Protein AF-A0A7N0TH10-F1 (afdb_monomer)

Radius of gyration: 133.28 Å; Cα contacts (8 Å, |Δi|>4): 12; chains: 1; bounding box: 266×117×425 Å

Mean predicted aligned error: 22.83 Å

Solvent-accessible surface area (backbone atoms only — not comparable to full-atom values): 29112 Å² total; per-residue (Å²): 134,69,72,64,57,58,54,52,49,51,54,52,50,50,51,50,50,51,53,50,51,52,53,50,50,50,52,50,55,52,56,66,69,55,74,82,81,56,75,69,58,58,63,61,48,50,61,55,54,48,50,54,53,51,52,49,51,50,53,51,50,54,51,52,52,50,51,55,48,51,54,52,60,59,65,70,73,70,85,82,82,88,82,94,79,83,84,89,86,86,85,83,88,87,88,86,81,82,90,86,90,83,88,89,86,87,89,80,90,86,89,88,84,90,84,88,87,83,88,89,82,85,88,81,89,85,87,82,88,84,86,82,89,79,88,85,78,90,81,87,83,88,81,90,80,90,80,84,86,87,83,87,87,80,97,79,71,72,67,63,60,52,55,54,52,54,51,50,51,51,52,51,51,52,50,49,50,53,51,50,53,48,50,50,52,51,48,52,51,48,55,50,49,51,51,51,52,49,52,54,49,52,52,49,50,52,50,50,52,52,48,52,53,50,51,51,51,51,51,51,51,51,50,51,50,51,53,50,51,49,53,51,51,53,51,51,52,52,52,49,53,52,51,52,51,52,50,52,54,48,50,54,49,49,52,52,52,52,54,49,53,52,50,51,53,48,53,52,53,49,53,53,50,52,50,52,51,47,52,52,53,49,56,54,46,52,56,48,50,55,50,49,55,52,51,52,49,52,53,49,52,52,52,50,48,53,52,53,53,52,55,51,50,56,50,52,53,52,49,52,54,50,50,49,53,50,51,52,52,50,50,51,55,51,50,54,51,50,54,53,50,48,56,50,49,53,52,50,50,52,50,49,54,53,50,51,54,51,49,54,51,51,48,52,53,48,51,52,50,51,52,50,49,50,54,50,49,54,50,50,52,50,52,51,51,53,51,50,51,53,51,50,51,51,51,50,53,48,53,52,49,50,52,50,50,51,49,53,51,50,51,50,52,53,48,54,51,50,56,50,50,50,55,52,50,52,52,52,50,55,52,50,53,55,54,50,53,56,50,54,56,54,53,53,57,52,52,56,54,51,55,56,53,52,56,57,52,53,54,54,54,52,54,52,53,55,50,55,57,54,54,52,52,57,62,51,54,58,58,59,57,63,77,71,70,86,82,88,79,89,86,91,79,136

Sequence (494 aa):
MESNGAAGWLAGSLLAVDNNVEQLLKLIEENVRISDKDSEIEQLKKPELSNYVDELRSHYQLLAERYCQLAKEQGQNATDKDGNFASPFYTPESKFTAYKPGVQAEGSDILPIDLSYKNGSASSSTSSDSDLDNSNLESFTNGCGLDGGKKVAENGELLKRIEESELELRIVSAKLQSSEEDAAKFKSKLDENVIVVKQLQDELELARVLVQEKDAAVSLEKSKVSDLEGTISSYADEIAKYREEIQRLKEELNDIQYDLLQKEAHHKSDMTRLLEEKNWTETRFDEREQQCEFLEKEIGELKAEVVRVKCAHEAEEAIWKCEMKSLEAENMARGEAVETLNKFADALKLKHDTANARLETVAAESSHKDNVIQQLNERIDQLISEKAQVNAEICNLRKEQETVRQLEVRAAQSQMALDRAISESDKLREWTDKLRLRVSEGEEELEEQRALVAECAESKREAIRQLCMTMEYYKSGYRELKEAVVGKKRRPVA

Secondary structure (DSSP, 8-state):
--HHHHHHHHHHHHHHHHHHHHHHHHHHHHHHHTTTT-HHHHHHHHHHHHHHHHHHHHHHHHHHHHHHHHHHHHHTS------------------------------------------------------------------------------SSHHHHHHHHHHHHHHHHHHHHHHHHHHHHHHHHHHHHHHHHHHHHHHHHHHHHHHHHHHHHHHHHHHHHHHHHHHHHHHHHHHHHHHHHHHHHHHHHHHHHHHHHHHHHHHHHHHHHHHHHHHHHHHHHHHHHHHHHHHHHHHHHHHHHHHHHHHHHHHHHHHHHHHHHHHHHHHHHHHHHHHHHHHHHHHHHHHHHHHHHHHHHHHHHHHHHHHHHHHHHHHHHHHHHHHHHHHHHHHHHHHHHHHHHHHHHHHHHHHHHHHHHHHHHHHHHHHHHHHHHHHHHHHHHHHHHHHHHHHHHHHHHHHHHHHHHHHHHHHHHHHHHHHHH---------

Organism: Kalanchoe fedtschenkoi (NCBI:txid63787)

Foldseek 3Di:
DPPVVVVVVVVVLVVVLVVLVVVLVVLVVVVVVPPDDCPPVVVVCVVVNVVSVVVSVVSVVVVVVVVVVVVVVVVVVDPDDDDDDDDDDDDDDDDDDDDDDDDDDDDDDDDDDDDDDDDDDDDDDDDDDDDDDDDDDDDDDDDDDDDDDDDDDDPDDPPVVVVVVVVVCVVVVVVVVVVVVVVVVVVVVVVVVVVVVVVVVVVVVVVVVVVVVVVVVVVVVVVVVVVVVVVVVVVVVVVVVVVVVVVVVVVVVVVVVVVVVVVVVVVVVVVVVVVVVVVVVVVVVVVVVVVVVVVVVVVVVVVVVVVVVVVVVVVVVVVVVVVVVVVVVVVVVVVVVVVVVVVVVVVVVVVVVVVVVVVVVVVVVVVVVVVVVVVVVVVVVVVVVVVVVVVVVVVVVVVVVVVVVVVVVVVVVVVVVVVVVVVVVVVVVVVVVVVVVVVVVVVVVVVVVVVVVVVVVVVVVVVVVVVVVVVVVVVVVVVVVVVPPPPDDDDDDD

pLDDT: mean 75.22, std 22.59, range [26.42, 98.56]

Structure (mmCIF, N/CA/C/O backbone):
data_AF-A0A7N0TH10-F1
#
_entry.id   AF-A0A7N0TH10-F1
#
loop_
_atom_site.group_PDB
_atom_site.id
_atom_site.type_symbol
_atom_site.label_atom_id
_atom_site.label_alt_id
_atom_site.label_comp_id
_atom_site.label_asym_id
_atom_site.label_entity_id
_atom_site.label_seq_id
_atom_site.pdbx_PDB_ins_code
_atom_site.Cartn_x
_atom_site.Cartn_y
_atom_site.Cartn_z
_atom_site.occupancy
_atom_site.B_iso_or_equiv
_atom_site.auth_seq_id
_atom_site.auth_comp_id
_atom_site.auth_asym_id
_atom_site.auth_atom_id
_atom_site.pdbx_PDB_model_num
ATOM 1 N N . MET A 1 1 ? 27.152 -13.532 32.693 1.00 42.31 1 MET A N 1
ATOM 2 C CA . MET A 1 1 ? 26.687 -14.818 32.124 1.00 42.31 1 MET A CA 1
ATOM 3 C C . MET A 1 1 ? 25.392 -15.331 32.779 1.00 42.31 1 MET A C 1
ATOM 5 O O . MET A 1 1 ? 24.986 -16.440 32.475 1.00 42.31 1 MET A O 1
ATOM 9 N N . GLU A 1 2 ? 24.679 -14.532 33.587 1.00 41.94 2 GLU A N 1
ATOM 10 C CA . GLU A 1 2 ? 23.452 -14.975 34.287 1.00 41.94 2 GLU A CA 1
ATOM 11 C C . GLU A 1 2 ? 22.136 -14.644 33.549 1.00 41.94 2 GLU A C 1
ATOM 13 O O . GLU A 1 2 ? 21.097 -15.219 33.862 1.00 41.94 2 GLU A O 1
ATOM 18 N N . SER A 1 3 ? 22.153 -13.795 32.510 1.00 46.66 3 SER A N 1
ATOM 19 C CA . SER A 1 3 ? 20.928 -13.392 31.790 1.00 46.66 3 SER A CA 1
ATOM 20 C C . SER A 1 3 ? 20.343 -14.475 30.874 1.00 46.66 3 SER A C 1
ATOM 22 O O . SER A 1 3 ? 19.165 -14.411 30.532 1.00 46.66 3 SER A O 1
ATOM 24 N N . ASN A 1 4 ? 21.128 -15.490 30.494 1.00 46.16 4 ASN A N 1
ATOM 25 C CA . ASN A 1 4 ? 20.641 -16.579 29.636 1.00 46.16 4 ASN A CA 1
ATOM 26 C C . ASN A 1 4 ? 19.823 -17.629 30.408 1.00 46.16 4 ASN A C 1
ATOM 28 O O . ASN A 1 4 ? 19.049 -18.358 29.793 1.00 46.16 4 ASN A O 1
ATOM 32 N N . GLY A 1 5 ? 19.945 -17.690 31.741 1.00 55.41 5 GLY A N 1
ATOM 33 C CA . GLY A 1 5 ? 19.169 -18.619 32.571 1.00 55.41 5 GLY A CA 1
ATOM 34 C C . GLY A 1 5 ? 17.706 -18.195 32.738 1.00 55.41 5 GLY A C 1
ATOM 35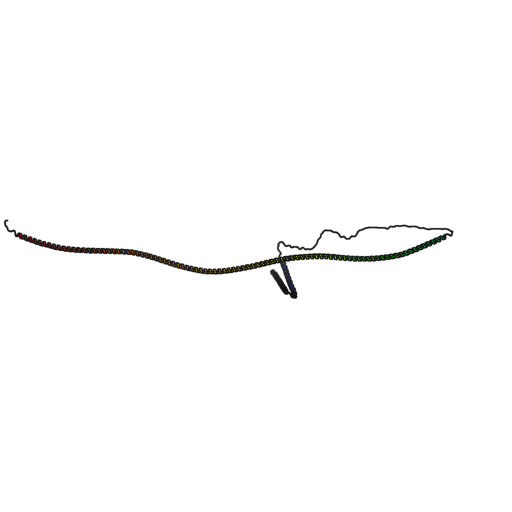 O O . GLY A 1 5 ? 16.807 -19.026 32.640 1.00 55.41 5 GLY A O 1
ATOM 36 N N . ALA A 1 6 ? 17.453 -16.893 32.921 1.00 58.97 6 ALA A N 1
ATOM 37 C CA . ALA A 1 6 ? 16.100 -16.357 33.095 1.00 58.97 6 ALA A CA 1
ATOM 38 C C . ALA A 1 6 ? 15.275 -16.411 31.798 1.00 58.97 6 ALA A C 1
ATOM 40 O O . ALA A 1 6 ? 14.105 -16.788 31.831 1.00 58.97 6 ALA A O 1
ATOM 41 N N . ALA A 1 7 ? 15.899 -16.101 30.655 1.00 59.25 7 ALA A N 1
ATOM 42 C CA . ALA A 1 7 ? 15.252 -16.191 29.346 1.00 59.25 7 ALA A CA 1
ATOM 43 C C . ALA A 1 7 ? 14.931 -17.646 28.958 1.00 59.25 7 ALA A C 1
ATOM 45 O O . ALA A 1 7 ? 13.847 -17.919 28.448 1.00 59.25 7 ALA A O 1
ATOM 46 N N . GLY A 1 8 ? 15.833 -18.590 29.259 1.00 66.38 8 GLY A N 1
ATOM 47 C CA . GLY A 1 8 ? 15.598 -20.019 29.032 1.00 66.38 8 GLY A CA 1
ATOM 48 C C . GLY A 1 8 ? 14.487 -20.597 29.914 1.00 66.38 8 GLY A C 1
ATOM 49 O O . GLY A 1 8 ? 13.680 -21.391 29.437 1.00 66.38 8 GLY A O 1
ATOM 50 N N . TRP A 1 9 ? 14.395 -20.165 31.177 1.00 71.62 9 TRP A N 1
ATOM 51 C CA . TRP A 1 9 ? 13.327 -20.593 32.086 1.00 71.62 9 TRP A CA 1
ATOM 52 C C . TRP A 1 9 ? 11.957 -20.031 31.693 1.00 71.62 9 TRP A C 1
ATOM 54 O O . TRP A 1 9 ? 10.975 -20.771 31.708 1.00 71.62 9 TRP A O 1
ATOM 64 N N . LEU A 1 10 ? 11.886 -18.754 31.299 1.00 68.81 10 LEU A N 1
ATOM 65 C CA . LEU A 1 10 ? 10.653 -18.138 30.796 1.00 68.81 10 LEU A CA 1
ATOM 66 C C . LEU A 1 10 ? 10.170 -18.830 29.521 1.00 68.81 10 LEU A C 1
ATOM 68 O O . LEU A 1 10 ? 9.002 -19.187 29.444 1.00 68.81 10 LEU A O 1
ATOM 72 N N . ALA A 1 11 ? 11.067 -19.088 28.565 1.00 70.75 11 ALA A N 1
ATOM 73 C CA . ALA A 1 11 ? 10.726 -19.804 27.339 1.00 70.75 11 ALA A CA 1
ATOM 74 C C . ALA A 1 11 ? 10.250 -21.242 27.617 1.00 70.75 11 ALA A C 1
ATOM 76 O O . ALA A 1 11 ? 9.259 -21.680 27.040 1.00 70.75 11 ALA A O 1
ATOM 77 N N . GLY A 1 12 ? 10.910 -21.961 28.534 1.00 71.81 12 GLY A N 1
ATOM 78 C CA . GLY A 1 12 ? 10.498 -23.307 28.941 1.00 71.81 12 GLY A CA 1
ATOM 79 C C . GLY A 1 12 ? 9.169 -23.335 29.702 1.00 71.81 12 GLY A C 1
ATOM 80 O O . GLY A 1 12 ? 8.368 -24.243 29.501 1.00 71.81 12 GLY A O 1
ATOM 81 N N . SER A 1 13 ? 8.907 -22.323 30.532 1.00 68.88 13 SER A N 1
ATOM 82 C CA . SER A 1 13 ? 7.655 -22.207 31.292 1.00 68.88 13 SER A CA 1
ATOM 83 C C . SER A 1 13 ? 6.482 -21.809 30.396 1.00 68.88 13 SER A C 1
ATOM 85 O O . SER A 1 13 ? 5.393 -22.347 30.563 1.00 68.88 13 SER A O 1
ATOM 87 N N . LEU A 1 14 ? 6.704 -20.931 29.410 1.00 74.50 14 LEU A N 1
ATOM 88 C CA . LEU A 1 14 ? 5.690 -20.583 28.411 1.00 74.50 14 LEU A CA 1
ATOM 89 C C . LEU A 1 14 ? 5.335 -21.796 27.540 1.00 74.50 14 LEU A C 1
ATOM 91 O O . LEU A 1 14 ? 4.161 -22.092 27.371 1.00 74.50 14 LEU A O 1
ATOM 95 N N . LEU A 1 15 ? 6.340 -22.561 27.092 1.00 75.69 15 LEU A N 1
ATOM 96 C CA . LEU A 1 15 ? 6.138 -23.821 26.362 1.00 75.69 15 LEU A CA 1
ATOM 97 C C . LEU A 1 15 ? 5.370 -24.868 27.181 1.00 75.69 15 LEU A C 1
ATOM 99 O O . LEU A 1 15 ? 4.556 -25.603 26.627 1.00 75.69 15 LEU A O 1
ATOM 103 N N . ALA A 1 16 ? 5.618 -24.952 28.491 1.00 74.44 16 ALA A N 1
ATOM 104 C CA . ALA A 1 16 ? 4.884 -25.855 29.375 1.00 74.44 16 ALA A CA 1
ATOM 105 C C . ALA A 1 16 ? 3.414 -25.432 29.544 1.00 74.44 16 ALA A C 1
ATOM 107 O O . ALA A 1 16 ? 2.529 -26.287 29.555 1.00 74.44 16 ALA A O 1
ATOM 108 N N . VAL A 1 17 ? 3.144 -24.124 29.635 1.00 75.12 17 VAL A N 1
ATOM 109 C CA . VAL A 1 17 ? 1.778 -23.577 29.660 1.00 75.12 17 VAL A CA 1
ATOM 110 C C . VAL A 1 17 ? 1.075 -23.827 28.324 1.00 75.12 17 VAL A C 1
ATOM 112 O O . VAL A 1 17 ? -0.030 -24.359 28.335 1.00 75.12 17 VAL A O 1
ATOM 115 N N . ASP A 1 18 ? 1.726 -23.554 27.193 1.00 73.38 18 ASP A N 1
ATOM 116 C CA . ASP A 1 18 ? 1.166 -23.783 25.855 1.00 73.38 18 ASP A CA 1
ATOM 117 C C . ASP A 1 18 ? 0.841 -25.264 25.618 1.00 73.38 18 ASP A C 1
ATOM 119 O O . ASP A 1 18 ? -0.252 -25.599 25.165 1.00 73.38 18 ASP A O 1
ATOM 123 N N . ASN A 1 19 ? 1.736 -26.177 26.009 1.00 77.56 19 ASN A N 1
ATOM 124 C CA . ASN A 1 19 ? 1.493 -27.617 25.902 1.00 77.56 19 ASN A CA 1
ATOM 125 C C . ASN A 1 19 ? 0.316 -28.079 26.785 1.00 77.56 19 ASN A C 1
ATOM 127 O O . ASN A 1 19 ? -0.469 -28.934 26.372 1.00 77.56 19 ASN A O 1
ATOM 131 N N . ASN A 1 20 ? 0.150 -27.503 27.979 1.00 71.06 20 ASN A N 1
ATOM 132 C CA . ASN A 1 20 ? -0.987 -27.810 28.850 1.00 71.06 20 ASN A CA 1
ATOM 133 C C . ASN A 1 20 ? -2.305 -27.253 28.288 1.00 71.06 20 ASN A C 1
ATOM 135 O O . ASN A 1 20 ? -3.331 -27.930 28.352 1.00 71.06 20 ASN A O 1
ATOM 139 N N . VAL A 1 21 ? -2.280 -26.060 27.686 1.00 71.88 21 VAL A N 1
ATOM 140 C CA . VAL A 1 21 ? -3.432 -25.468 26.988 1.00 71.88 21 VAL A CA 1
ATOM 141 C C . VAL A 1 21 ? -3.823 -26.311 25.773 1.00 71.88 21 VAL A C 1
ATOM 143 O O . VAL A 1 21 ? -5.006 -26.584 25.578 1.00 71.88 21 VAL A O 1
ATOM 146 N N . GLU A 1 22 ? -2.859 -26.801 24.992 1.00 73.44 22 GLU A N 1
ATOM 147 C CA . GLU A 1 22 ? -3.131 -27.703 23.868 1.00 73.44 22 GLU A CA 1
ATOM 148 C C . GLU A 1 22 ? -3.752 -29.036 24.313 1.00 73.44 22 GLU A C 1
ATOM 150 O O . GLU A 1 22 ? -4.659 -29.545 23.649 1.00 73.44 22 GLU A O 1
ATOM 155 N N . GLN A 1 23 ? -3.297 -29.614 25.431 1.00 73.88 23 GLN A N 1
ATOM 156 C CA . GLN A 1 23 ? -3.902 -30.835 25.978 1.00 73.88 23 GLN A CA 1
ATOM 157 C C . GLN A 1 23 ? -5.322 -30.589 26.507 1.00 73.88 23 GLN A C 1
ATOM 159 O O . GLN A 1 23 ? -6.213 -31.401 26.250 1.00 73.88 23 GLN A O 1
ATOM 164 N N . LEU A 1 24 ? -5.564 -29.446 27.156 1.00 74.19 24 LEU A N 1
ATOM 165 C CA . LEU A 1 24 ? -6.894 -29.032 27.608 1.00 74.19 24 LEU A CA 1
ATOM 166 C C . LEU A 1 24 ? -7.861 -28.843 26.426 1.00 74.19 24 LEU A C 1
ATOM 168 O O . LEU A 1 24 ? -8.988 -29.336 26.459 1.00 74.19 24 LEU A O 1
ATOM 172 N N . LE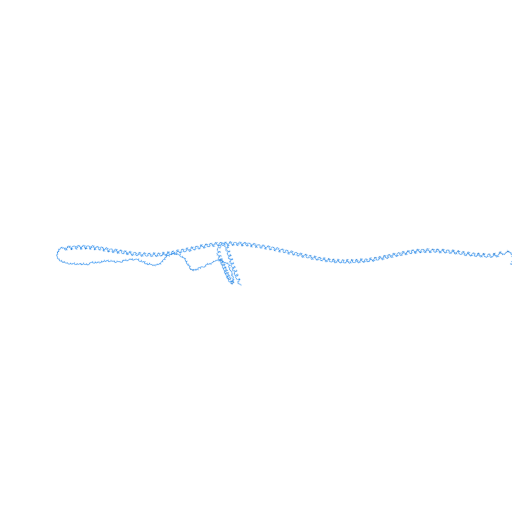U A 1 25 ? -7.414 -28.177 25.358 1.00 68.19 25 LEU A N 1
ATOM 173 C CA . LEU A 1 25 ? -8.208 -27.957 24.146 1.00 68.19 25 LEU A CA 1
ATOM 174 C C . LEU A 1 25 ? -8.556 -29.273 23.443 1.00 68.19 25 LEU A C 1
ATOM 176 O O . LEU A 1 25 ? -9.701 -29.449 23.035 1.00 68.19 25 LEU A O 1
ATOM 180 N N . LYS A 1 26 ? -7.617 -30.226 23.372 1.00 75.88 26 LYS A N 1
ATOM 181 C CA . LYS A 1 26 ? -7.887 -31.571 22.835 1.00 75.88 26 LYS A CA 1
ATOM 182 C C . LYS A 1 26 ? -8.948 -32.316 23.644 1.00 75.88 26 LYS A C 1
ATOM 184 O O . LYS A 1 26 ? -9.831 -32.923 23.048 1.00 75.88 26 LYS A O 1
ATOM 189 N N . LEU A 1 27 ? -8.908 -32.239 24.975 1.00 69.31 27 LEU A N 1
ATOM 190 C CA . LEU A 1 27 ? -9.913 -32.872 25.838 1.00 69.31 27 LEU A CA 1
ATOM 191 C C . LEU A 1 27 ? -11.287 -32.203 25.724 1.00 69.31 27 LEU A C 1
ATOM 193 O O . LEU A 1 27 ? -12.304 -32.892 25.747 1.00 69.31 27 LEU A O 1
ATOM 197 N N . ILE A 1 28 ? -11.337 -30.880 25.561 1.00 68.25 28 ILE A N 1
ATOM 198 C CA . ILE A 1 28 ? -12.587 -30.153 25.303 1.00 68.25 28 ILE A CA 1
ATOM 199 C C . ILE A 1 28 ? -13.158 -30.553 23.938 1.00 68.25 28 ILE A C 1
ATOM 201 O O . ILE A 1 28 ? -14.345 -30.852 23.847 1.00 68.25 28 ILE A O 1
ATOM 205 N N . GLU A 1 29 ? -12.331 -30.633 22.896 1.00 68.19 29 GLU A N 1
ATOM 206 C CA . GLU A 1 29 ? -12.768 -31.058 21.563 1.00 68.19 29 GLU A CA 1
ATOM 207 C C . GLU A 1 29 ? -13.235 -32.526 21.550 1.00 68.19 29 GLU A C 1
ATOM 209 O O . GLU A 1 29 ? -14.225 -32.864 20.898 1.00 68.19 29 GLU A O 1
ATOM 214 N N . GLU A 1 30 ? -12.581 -33.398 22.321 1.00 66.56 30 GLU A N 1
ATOM 215 C CA . GLU A 1 30 ? -12.988 -34.794 22.492 1.00 66.56 30 GLU A CA 1
ATOM 216 C C . GLU A 1 30 ? -14.296 -34.917 23.293 1.00 66.56 30 GLU A C 1
ATOM 218 O O . GLU A 1 30 ? -15.162 -35.704 22.920 1.00 66.56 30 GLU A O 1
ATOM 223 N N . ASN A 1 31 ? -14.503 -34.094 24.327 1.00 61.28 31 ASN A N 1
ATOM 224 C CA . ASN A 1 31 ? -15.757 -34.037 25.088 1.00 61.28 31 ASN A CA 1
ATOM 225 C C . ASN A 1 31 ? -16.922 -33.462 24.261 1.00 61.28 31 ASN A C 1
ATOM 227 O O . ASN A 1 31 ? -18.042 -33.953 24.369 1.00 61.28 31 ASN A O 1
ATOM 231 N N . VAL A 1 32 ? -16.664 -32.491 23.376 1.00 60.50 32 VAL A N 1
ATOM 232 C CA . VAL A 1 32 ? -17.660 -31.957 22.425 1.00 60.50 32 VAL A CA 1
ATOM 233 C C . VAL A 1 32 ? -18.065 -33.012 21.384 1.00 60.50 32 VAL A C 1
ATOM 235 O O . VAL A 1 32 ? -19.212 -33.032 20.943 1.00 60.50 32 VAL A O 1
ATOM 238 N N . ARG A 1 33 ? -17.171 -33.947 21.031 1.00 56.47 33 ARG A N 1
ATOM 239 C CA . ARG A 1 33 ? -17.483 -35.077 20.132 1.00 56.47 33 ARG A CA 1
ATOM 240 C C . ARG A 1 33 ? -18.244 -36.229 20.804 1.00 56.47 33 ARG A C 1
ATOM 242 O O . ARG A 1 33 ? -18.808 -37.049 20.085 1.00 56.47 33 ARG A O 1
ATOM 249 N N . ILE A 1 34 ? -18.284 -36.300 22.138 1.00 58.81 34 ILE A N 1
ATOM 250 C CA . ILE A 1 34 ? -18.968 -37.362 22.914 1.00 58.81 34 ILE A CA 1
ATOM 251 C C . ILE A 1 34 ? -20.450 -37.012 23.204 1.00 58.81 34 ILE A C 1
ATOM 253 O O . ILE A 1 34 ? -21.167 -37.774 23.854 1.00 58.81 34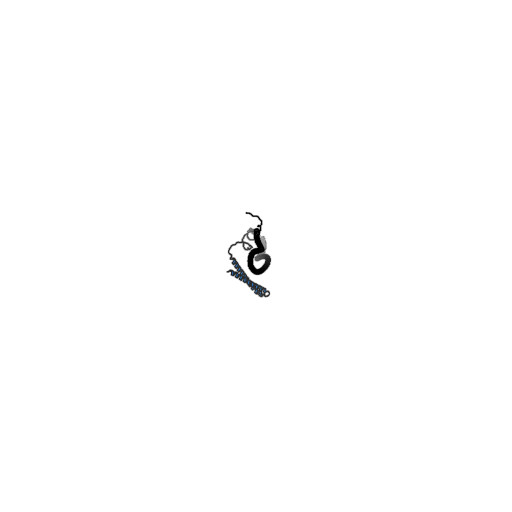 ILE A O 1
ATOM 257 N N . SER A 1 35 ? -20.967 -35.902 22.659 1.00 58.06 35 SER A N 1
ATOM 258 C CA . SER A 1 35 ? -22.390 -35.540 22.748 1.00 58.06 35 SER A CA 1
ATOM 259 C C . SER A 1 35 ? -23.270 -36.574 22.038 1.00 58.06 35 SER A C 1
ATOM 261 O O . SER A 1 35 ? -23.416 -36.563 20.817 1.00 58.06 35 SER A O 1
ATOM 263 N N . ASP A 1 36 ? -23.789 -37.529 22.812 1.00 53.66 36 ASP A N 1
ATOM 264 C CA . ASP A 1 36 ? -25.235 -37.643 23.072 1.00 53.66 36 ASP A CA 1
ATOM 265 C C . ASP A 1 36 ? -25.623 -38.912 23.856 1.00 53.66 36 ASP A C 1
ATOM 267 O O . ASP A 1 36 ? -26.812 -39.100 24.121 1.00 53.66 36 ASP A O 1
ATOM 271 N N . LYS A 1 37 ? -24.691 -39.809 24.244 1.00 52.91 37 LYS A N 1
ATOM 272 C CA . LYS A 1 37 ? -25.101 -41.090 24.876 1.00 52.91 37 LYS A CA 1
ATOM 273 C C . LYS A 1 37 ? -24.328 -41.634 26.082 1.00 52.91 37 LYS A C 1
ATOM 275 O O . LYS A 1 37 ? -24.893 -42.496 26.748 1.00 52.91 37 LYS A O 1
ATOM 280 N N . ASP A 1 38 ? -23.156 -41.119 26.454 1.00 56.56 38 ASP A N 1
ATOM 281 C CA . ASP A 1 38 ? -22.337 -41.763 27.499 1.00 56.56 38 ASP A CA 1
ATOM 282 C C . ASP A 1 38 ? -22.107 -40.865 28.731 1.00 56.56 38 ASP A C 1
ATOM 284 O O . ASP A 1 38 ? -21.012 -40.355 28.974 1.00 56.56 38 ASP A O 1
ATOM 288 N N . SER A 1 39 ? -23.144 -40.711 29.566 1.00 60.66 39 SER A N 1
ATOM 289 C CA . SER A 1 39 ? -23.109 -39.930 30.821 1.00 60.66 39 SER A CA 1
ATOM 290 C C . SER A 1 39 ? -22.091 -40.432 31.858 1.00 60.66 39 SER A C 1
ATOM 292 O O . SER A 1 39 ? -21.776 -39.731 32.817 1.00 60.66 39 SER A O 1
ATOM 294 N N . GLU A 1 40 ? -21.588 -41.656 31.690 1.00 60.31 40 GLU A N 1
ATOM 295 C CA . GLU A 1 40 ? -20.605 -42.291 32.576 1.00 60.31 40 GLU A CA 1
ATOM 296 C C . GLU A 1 40 ? -19.163 -41.847 32.244 1.00 60.31 40 GLU A C 1
ATOM 298 O O . GLU A 1 40 ? -18.347 -41.654 33.145 1.00 60.31 40 GLU A O 1
ATOM 303 N N . ILE A 1 41 ? -18.868 -41.564 30.966 1.00 60.53 41 ILE A N 1
ATOM 304 C CA . ILE A 1 41 ? -17.558 -41.057 30.510 1.00 60.53 41 ILE A CA 1
ATOM 305 C C . ILE A 1 41 ? -17.388 -39.581 30.902 1.00 60.53 41 ILE A C 1
ATOM 307 O O . ILE A 1 41 ? -16.301 -39.154 31.294 1.00 60.53 41 ILE A O 1
ATOM 311 N N . GLU A 1 42 ? -18.475 -38.809 30.877 1.00 61.16 42 GLU A N 1
ATOM 312 C CA . GLU A 1 42 ? -18.482 -37.394 31.265 1.00 61.16 42 GLU A CA 1
ATOM 313 C C . GLU A 1 42 ? -18.186 -37.191 32.768 1.00 61.16 42 GLU A C 1
ATOM 315 O O . GLU A 1 42 ? -17.577 -36.192 33.161 1.00 61.16 42 GLU A O 1
ATOM 320 N N . GLN A 1 43 ? -18.552 -38.158 33.621 1.00 61.38 43 GLN A N 1
ATOM 321 C CA . GLN A 1 43 ? -18.230 -38.135 35.055 1.00 61.38 43 GLN A CA 1
ATOM 322 C C . GLN A 1 43 ? -16.762 -38.483 35.347 1.00 61.38 43 GLN A C 1
ATOM 324 O O . GLN A 1 43 ? -16.200 -37.947 36.300 1.00 61.38 43 GLN A O 1
ATOM 329 N N . LEU A 1 44 ? -16.129 -39.324 34.521 1.00 62.03 44 LEU A N 1
ATOM 330 C CA . LEU A 1 44 ? -14.710 -39.689 34.638 1.00 62.03 44 LEU A CA 1
ATOM 331 C C . LEU A 1 44 ? -13.767 -38.606 34.091 1.00 62.03 44 LEU A C 1
ATOM 333 O O . LEU A 1 44 ? -12.718 -38.365 34.680 1.00 62.03 44 LEU A O 1
ATOM 337 N N . LYS A 1 45 ? -14.152 -37.905 33.017 1.00 66.75 45 LYS A N 1
ATOM 338 C CA . LYS A 1 45 ? -13.311 -36.873 32.378 1.00 66.75 45 LYS A CA 1
ATOM 339 C C . LYS A 1 45 ? -13.394 -35.488 33.043 1.00 66.75 45 LYS A C 1
ATOM 341 O O . LYS A 1 45 ? -12.489 -34.671 32.880 1.00 66.75 45 LYS A O 1
ATOM 346 N N . LYS A 1 46 ? -14.442 -35.206 33.830 1.00 65.50 46 LYS A N 1
ATOM 347 C CA . LYS A 1 46 ? -14.575 -33.965 34.626 1.00 65.50 46 LYS A CA 1
ATOM 348 C C . LYS A 1 46 ? -13.462 -33.742 35.665 1.00 65.50 46 LYS A C 1
ATOM 350 O O . LYS A 1 46 ? -12.936 -32.630 35.704 1.00 65.50 46 LYS A O 1
ATOM 355 N N . PRO A 1 47 ? -13.085 -34.725 36.506 1.00 68.75 47 PRO A N 1
ATOM 356 C CA . PRO A 1 47 ? -11.982 -34.547 37.449 1.00 68.75 47 PRO A CA 1
ATOM 357 C C . PRO A 1 47 ? -10.622 -34.404 36.749 1.00 68.75 47 PRO A C 1
ATOM 359 O O . PRO A 1 47 ? -9.792 -33.635 37.224 1.00 68.75 47 PRO A O 1
ATOM 362 N N . GLU A 1 48 ? -10.410 -35.053 35.598 1.00 70.81 48 GLU A N 1
ATOM 363 C CA . GLU A 1 48 ? -9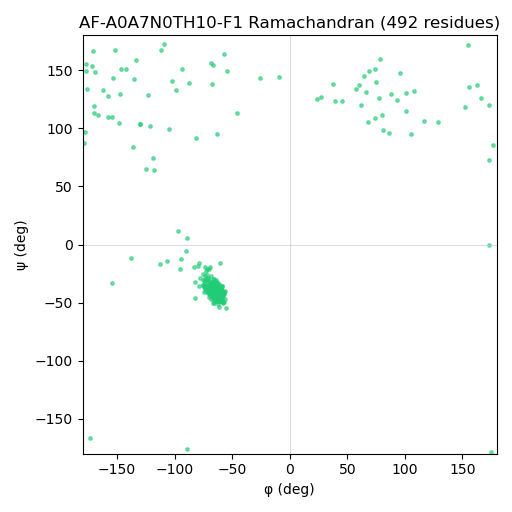.196 -34.863 34.785 1.00 70.81 48 GLU A CA 1
ATOM 364 C C . GLU A 1 48 ? -9.116 -33.435 34.225 1.00 70.81 48 GLU A C 1
ATOM 366 O O . GLU A 1 48 ? -8.084 -32.779 34.351 1.00 70.81 48 GLU A O 1
ATOM 371 N N . LEU A 1 49 ? -10.227 -32.904 33.702 1.00 70.56 49 LEU A N 1
ATOM 372 C CA . LEU A 1 49 ? -10.307 -31.516 33.242 1.00 70.56 49 LEU A CA 1
ATOM 373 C C . LEU A 1 49 ? -10.073 -30.514 34.386 1.00 70.56 49 LEU A C 1
ATOM 375 O O . LEU A 1 49 ? -9.366 -29.527 34.198 1.00 70.56 49 LEU A O 1
ATOM 379 N N . SER A 1 50 ? -10.617 -30.783 35.579 1.00 70.56 50 SER A N 1
ATOM 380 C CA . SER A 1 50 ? -10.371 -29.964 36.775 1.00 70.56 50 SER A CA 1
ATOM 381 C C . SER A 1 50 ? -8.891 -29.955 37.161 1.00 70.56 50 SER A C 1
ATOM 383 O O . SER A 1 50 ? -8.350 -28.889 37.435 1.00 70.56 50 SER A O 1
ATOM 385 N N . ASN A 1 51 ? -8.218 -31.111 37.120 1.00 76.38 51 ASN A N 1
ATOM 386 C CA . ASN A 1 51 ? -6.799 -31.212 37.460 1.00 76.38 51 ASN A CA 1
ATOM 387 C C . ASN A 1 51 ? -5.915 -30.400 36.497 1.00 76.38 51 ASN A C 1
ATOM 389 O O . ASN A 1 51 ? -5.032 -29.675 36.942 1.00 76.38 51 ASN A O 1
ATOM 393 N N . TYR A 1 52 ? -6.192 -30.438 35.189 1.00 72.19 52 TYR A N 1
ATOM 394 C CA . TYR A 1 52 ? -5.456 -29.622 34.214 1.00 72.19 52 TYR A CA 1
ATOM 395 C C . TYR A 1 52 ? -5.699 -28.116 34.385 1.00 72.19 52 TYR A C 1
ATOM 397 O O . TYR A 1 52 ? -4.774 -27.320 34.218 1.00 72.19 52 TYR A O 1
ATOM 405 N N . VAL A 1 53 ? -6.920 -27.706 34.745 1.00 74.44 53 VAL A N 1
ATOM 406 C CA . VAL A 1 53 ? -7.227 -26.301 35.066 1.00 74.44 53 VAL A CA 1
ATOM 407 C C . VAL A 1 53 ? -6.490 -25.854 36.333 1.00 74.44 53 VAL A C 1
ATOM 409 O O . VAL A 1 53 ? -5.958 -24.742 36.370 1.00 74.44 53 VAL A O 1
ATOM 412 N N . ASP A 1 54 ? -6.398 -26.717 37.344 1.00 73.25 54 ASP A N 1
ATOM 413 C CA . ASP A 1 54 ? -5.655 -26.442 38.576 1.00 73.25 54 ASP A CA 1
ATOM 414 C C . ASP A 1 54 ? -4.133 -26.390 38.340 1.00 73.25 54 ASP A C 1
ATOM 416 O O . ASP A 1 54 ? -3.458 -25.499 38.865 1.00 73.25 54 ASP A O 1
ATOM 420 N N . GLU A 1 55 ? -3.584 -27.264 37.491 1.00 78.00 55 GLU A N 1
ATOM 421 C CA . GLU A 1 55 ? -2.179 -27.220 37.058 1.00 78.00 55 GLU A CA 1
ATOM 422 C C . GLU A 1 55 ? -1.864 -25.946 36.262 1.00 78.00 55 GLU A C 1
ATOM 424 O O . GLU A 1 55 ? -0.842 -25.297 36.499 1.00 78.00 55 GLU A O 1
ATOM 429 N N . LEU A 1 56 ? -2.765 -25.530 35.366 1.00 75.25 56 LEU A N 1
ATOM 430 C CA . LEU A 1 56 ? -2.644 -24.274 34.628 1.00 75.25 56 LEU A CA 1
ATOM 431 C C . LEU A 1 56 ? -2.657 -23.074 35.586 1.00 75.25 56 LEU A C 1
ATOM 433 O O . LEU A 1 56 ? -1.799 -22.194 35.498 1.00 75.25 56 LEU A O 1
ATOM 437 N N . ARG A 1 57 ? -3.592 -23.056 36.542 1.00 70.75 57 ARG A N 1
ATOM 438 C CA . ARG A 1 57 ? -3.689 -22.010 37.567 1.00 70.75 57 ARG A CA 1
ATOM 439 C C . ARG A 1 57 ? -2.423 -21.941 38.425 1.00 70.75 57 ARG A C 1
ATOM 441 O O . ARG A 1 57 ? -1.930 -20.844 38.676 1.00 70.75 57 ARG A O 1
ATOM 448 N N . SER A 1 58 ? -1.874 -23.089 38.822 1.00 76.50 58 SER A N 1
ATOM 449 C CA . SER A 1 58 ? -0.613 -23.191 39.567 1.00 76.50 58 SER A CA 1
ATOM 450 C C . SER A 1 58 ? 0.570 -22.618 38.773 1.00 76.50 58 SER A C 1
ATOM 452 O O . SER A 1 58 ? 1.319 -21.782 39.285 1.00 76.50 58 SER A O 1
ATOM 454 N N . HIS A 1 59 ? 0.702 -22.969 37.489 1.00 79.00 59 HIS A N 1
ATOM 455 C CA . HIS A 1 59 ? 1.762 -22.436 36.625 1.00 79.00 59 HIS A CA 1
ATOM 456 C C . HIS A 1 59 ? 1.633 -20.928 36.370 1.00 79.00 59 HIS A C 1
ATOM 458 O O . HIS A 1 59 ? 2.635 -20.212 36.435 1.00 79.00 59 HIS A O 1
ATOM 464 N N . TYR A 1 60 ? 0.418 -20.414 36.158 1.00 75.19 60 TYR A N 1
ATOM 465 C CA . TYR A 1 60 ? 0.181 -18.969 36.058 1.00 75.19 60 TYR A CA 1
ATOM 466 C C . TYR A 1 60 ? 0.548 -18.232 37.348 1.00 75.19 60 TYR A C 1
ATOM 468 O O . TYR A 1 60 ? 1.112 -17.139 37.298 1.00 75.19 60 TYR A O 1
ATOM 476 N N . GLN A 1 61 ? 0.265 -18.831 38.504 1.00 75.50 61 GLN A N 1
ATOM 477 C CA . GLN A 1 61 ? 0.588 -18.245 39.799 1.00 75.50 61 GLN A CA 1
ATOM 478 C C . GLN A 1 61 ? 2.105 -18.197 40.041 1.00 75.50 61 GLN A C 1
ATOM 480 O O . GLN A 1 61 ? 2.620 -17.158 40.448 1.00 75.50 61 GLN A O 1
ATOM 485 N N . LEU A 1 62 ? 2.839 -19.254 39.678 1.00 80.44 62 LEU A N 1
ATOM 486 C CA . LEU A 1 62 ? 4.307 -19.271 39.711 1.00 80.44 62 LEU A CA 1
ATOM 487 C C . LEU A 1 62 ? 4.928 -18.242 38.751 1.00 80.44 62 LEU A C 1
ATOM 489 O O . LEU A 1 62 ? 5.909 -17.578 39.094 1.00 80.44 62 LEU A O 1
ATOM 493 N N . LEU A 1 63 ? 4.343 -18.065 37.563 1.00 78.81 63 LEU A N 1
ATOM 494 C CA . LEU A 1 63 ? 4.785 -17.055 36.600 1.00 78.81 63 LEU A CA 1
ATOM 495 C C . LEU A 1 63 ? 4.552 -15.633 37.133 1.00 78.81 63 LEU A C 1
ATOM 497 O O . LEU A 1 63 ? 5.445 -14.788 37.044 1.00 78.81 63 LEU A O 1
ATOM 501 N N . ALA A 1 64 ? 3.389 -15.381 37.740 1.00 73.44 64 ALA A N 1
ATOM 502 C CA . ALA A 1 64 ? 3.058 -14.107 38.372 1.00 73.44 64 ALA A CA 1
ATOM 503 C C . ALA A 1 64 ? 3.963 -13.805 39.579 1.00 73.44 64 ALA A C 1
ATOM 505 O O . ALA A 1 64 ? 4.423 -12.672 39.736 1.00 73.44 64 ALA A O 1
ATOM 506 N N . GLU A 1 65 ? 4.287 -14.809 40.399 1.00 78.56 65 GLU A N 1
ATOM 507 C CA . GLU A 1 65 ? 5.232 -14.678 41.513 1.00 78.56 65 GLU A CA 1
ATOM 508 C C . GLU A 1 65 ? 6.646 -14.342 41.025 1.00 78.56 65 GLU A C 1
ATOM 510 O O . GLU A 1 65 ? 7.304 -13.463 41.591 1.00 78.56 65 GLU A O 1
ATOM 515 N N . ARG A 1 66 ? 7.101 -14.967 39.932 1.00 79.12 66 ARG A N 1
ATOM 516 C CA . ARG A 1 66 ? 8.411 -14.673 39.337 1.00 79.12 66 ARG A CA 1
ATOM 517 C C . ARG A 1 66 ? 8.464 -13.290 38.691 1.00 79.12 66 ARG A C 1
ATOM 519 O O . ARG A 1 66 ? 9.472 -12.599 38.825 1.00 79.12 66 ARG A O 1
ATOM 526 N N . TYR A 1 67 ? 7.379 -12.849 38.057 1.00 74.25 67 TYR A N 1
ATOM 527 C CA . TYR A 1 67 ? 7.246 -11.475 37.567 1.00 74.25 67 TYR A CA 1
ATOM 528 C C . TYR A 1 67 ? 7.274 -10.458 38.713 1.00 74.25 67 TYR A C 1
ATOM 530 O O . TYR A 1 67 ? 7.972 -9.450 38.620 1.00 74.25 67 TYR A O 1
ATOM 538 N N . CYS A 1 68 ? 6.594 -10.741 39.828 1.00 73.56 68 CYS A N 1
ATOM 539 C CA . CYS A 1 68 ? 6.656 -9.907 41.030 1.00 73.56 68 CYS A CA 1
ATOM 540 C C . CYS A 1 68 ? 8.074 -9.839 41.622 1.00 73.56 68 CYS A C 1
ATOM 542 O O . CYS A 1 68 ? 8.470 -8.794 42.136 1.00 73.56 68 CYS A O 1
ATOM 544 N N . GLN A 1 69 ? 8.846 -10.929 41.559 1.00 78.06 69 GLN A N 1
ATOM 545 C CA . GLN A 1 69 ? 10.254 -10.951 41.978 1.00 78.06 69 GLN A CA 1
ATOM 546 C C . GLN A 1 69 ? 11.137 -10.118 41.039 1.00 78.06 69 GLN A C 1
ATOM 548 O O . GLN A 1 69 ? 11.864 -9.253 41.517 1.00 78.06 69 GLN A O 1
ATOM 553 N N . LEU A 1 70 ? 11.004 -10.279 39.719 1.00 73.50 70 LEU A N 1
ATOM 554 C CA . LEU A 1 70 ? 11.753 -9.497 38.724 1.00 73.50 70 LEU A CA 1
ATOM 555 C C . LEU A 1 70 ? 11.427 -7.995 38.779 1.00 73.50 70 LEU A C 1
ATOM 557 O O . LEU A 1 70 ? 12.316 -7.162 38.623 1.00 73.50 70 LEU A O 1
ATOM 561 N N . ALA A 1 71 ? 10.172 -7.632 39.055 1.00 68.62 71 ALA A N 1
ATOM 562 C CA . ALA A 1 71 ? 9.769 -6.239 39.254 1.00 68.62 71 ALA A CA 1
ATOM 563 C C . ALA A 1 71 ? 10.400 -5.629 40.520 1.00 68.62 71 ALA A C 1
ATOM 565 O O . ALA A 1 71 ? 10.792 -4.461 40.521 1.00 68.62 71 ALA A O 1
ATOM 566 N N . LYS A 1 72 ? 10.558 -6.424 41.587 1.00 75.06 72 LYS A N 1
ATOM 567 C CA . LYS A 1 72 ? 11.268 -6.013 42.811 1.00 75.06 72 LYS A CA 1
ATOM 568 C C . LYS A 1 72 ? 12.781 -5.900 42.586 1.00 75.06 72 LYS A C 1
ATOM 570 O O . LYS A 1 72 ? 13.388 -4.955 43.082 1.00 75.06 72 LYS A O 1
ATOM 575 N N . GLU A 1 73 ? 13.368 -6.799 41.798 1.00 69.62 73 GLU A N 1
ATOM 576 C CA . GLU A 1 73 ? 14.786 -6.769 41.406 1.00 69.62 73 GLU A CA 1
ATOM 577 C C . GLU A 1 73 ? 15.113 -5.591 40.464 1.00 69.62 73 GLU A C 1
ATOM 579 O O . GLU A 1 73 ? 16.194 -5.009 40.555 1.00 69.62 73 GLU A O 1
ATOM 584 N N . GLN A 1 74 ? 14.179 -5.168 39.599 1.00 58.66 74 GLN A N 1
ATOM 585 C CA . GLN A 1 74 ? 14.337 -3.954 38.784 1.00 58.66 74 GLN A CA 1
ATOM 586 C C . GLN A 1 74 ? 14.138 -2.659 39.586 1.00 58.66 74 GLN A C 1
ATOM 588 O O . GLN A 1 74 ? 14.847 -1.685 39.341 1.00 58.66 74 GLN A O 1
ATOM 593 N N . GLY A 1 75 ? 13.235 -2.645 40.573 1.00 57.75 75 GLY A N 1
ATOM 594 C CA . GLY A 1 75 ? 13.007 -1.481 41.438 1.00 57.75 75 GLY A CA 1
ATOM 595 C C . GLY A 1 75 ? 14.152 -1.172 42.412 1.00 57.75 75 GLY A C 1
ATOM 596 O O . GLY A 1 75 ? 14.277 -0.037 42.862 1.00 57.75 75 GLY A O 1
ATOM 597 N N . GLN A 1 76 ? 15.013 -2.147 42.722 1.00 52.03 76 GLN A N 1
ATOM 598 C CA . GLN A 1 76 ? 16.164 -1.961 43.619 1.00 52.03 76 GLN A CA 1
ATOM 599 C C . GLN A 1 76 ? 17.462 -1.534 42.909 1.00 52.03 76 GLN A C 1
ATOM 601 O O . GLN A 1 76 ? 18.428 -1.197 43.586 1.00 52.03 76 GLN A O 1
ATOM 606 N N . ASN A 1 77 ? 17.486 -1.473 41.571 1.00 45.78 77 ASN A N 1
ATOM 607 C CA . ASN A 1 77 ? 18.664 -1.056 40.792 1.00 45.78 77 ASN A CA 1
ATOM 608 C C . ASN A 1 77 ? 18.651 0.427 40.362 1.00 45.78 77 ASN A C 1
ATOM 610 O O . ASN A 1 77 ? 19.477 0.837 39.547 1.00 45.78 77 ASN A O 1
ATOM 614 N N . ALA A 1 78 ? 17.748 1.246 40.910 1.00 46.00 78 ALA A N 1
ATOM 615 C CA . ALA A 1 78 ? 17.657 2.680 40.624 1.00 46.00 78 ALA A CA 1
ATOM 616 C C . ALA A 1 78 ? 17.717 3.528 41.909 1.00 46.00 78 ALA A C 1
ATOM 618 O O . ALA A 1 78 ? 16.768 4.222 42.262 1.00 46.00 78 ALA A O 1
ATOM 619 N N . THR A 1 79 ? 18.851 3.498 42.609 1.00 49.28 79 THR A N 1
ATOM 620 C CA . THR A 1 79 ? 19.266 4.611 43.475 1.00 49.28 79 THR A CA 1
ATOM 621 C C . THR A 1 79 ? 20.378 5.368 42.771 1.00 49.28 79 THR A C 1
ATOM 623 O O . THR A 1 79 ? 21.510 4.896 42.725 1.00 49.28 79 THR A O 1
ATOM 626 N N . ASP A 1 80 ? 20.018 6.480 42.136 1.00 49.09 80 ASP A N 1
ATOM 627 C CA . ASP A 1 80 ? 20.675 7.783 42.289 1.00 49.09 80 ASP A CA 1
ATOM 628 C C . ASP A 1 80 ? 20.303 8.712 41.125 1.00 49.09 80 ASP A C 1
ATOM 630 O O . ASP A 1 80 ? 20.387 8.333 39.957 1.00 49.09 80 ASP A O 1
ATOM 634 N N . LYS A 1 81 ? 20.027 9.972 41.500 1.00 40.94 81 LYS A N 1
ATOM 635 C CA . LYS A 1 81 ? 19.945 11.215 40.701 1.00 40.94 81 LYS A CA 1
ATOM 636 C C . LYS A 1 81 ? 18.543 11.770 40.407 1.00 40.94 81 LYS A C 1
ATOM 638 O O . LYS A 1 81 ? 17.882 11.409 39.442 1.00 40.94 81 LYS A O 1
ATOM 643 N N . ASP A 1 82 ? 18.166 12.706 41.282 1.00 40.31 82 ASP A N 1
ATOM 644 C CA . ASP A 1 82 ? 17.657 14.065 41.031 1.00 40.31 82 ASP A CA 1
ATOM 645 C C . ASP A 1 82 ? 17.001 14.380 39.677 1.00 40.31 82 ASP A C 1
ATOM 647 O O . ASP A 1 82 ? 17.640 14.329 38.626 1.00 40.31 82 ASP A O 1
ATOM 651 N N . GLY A 1 83 ? 15.763 14.891 39.720 1.00 34.31 83 GLY A N 1
ATOM 652 C CA . GLY A 1 83 ? 15.132 15.480 38.537 1.00 34.31 83 GLY A CA 1
ATOM 653 C C . GLY A 1 83 ? 13.664 15.860 38.694 1.00 34.31 83 GLY A C 1
ATOM 654 O O . GLY A 1 83 ? 12.786 15.216 38.140 1.00 34.31 83 GLY A O 1
ATOM 655 N N . ASN A 1 84 ? 13.420 16.934 39.436 1.00 40.56 84 ASN A N 1
ATOM 656 C CA . ASN A 1 84 ? 12.162 17.664 39.586 1.00 40.56 84 ASN A CA 1
ATOM 657 C C . ASN A 1 84 ? 11.430 17.953 38.249 1.00 40.56 84 ASN A C 1
ATOM 659 O O . ASN A 1 84 ? 11.899 18.791 37.484 1.00 40.56 84 ASN A O 1
ATOM 663 N N . PHE A 1 85 ? 10.253 17.359 38.018 1.00 34.50 85 PHE A N 1
ATOM 664 C CA . PHE A 1 85 ? 9.208 17.913 37.141 1.00 34.50 85 PHE A CA 1
ATOM 665 C C . PHE A 1 85 ? 7.820 17.525 37.662 1.00 34.50 85 PHE A C 1
ATOM 667 O O . PHE A 1 85 ? 7.549 16.363 37.957 1.00 34.50 85 PHE A O 1
ATOM 674 N N . ALA A 1 86 ? 6.949 18.522 37.798 1.00 35.81 86 ALA A N 1
ATOM 675 C CA . ALA A 1 86 ? 5.630 18.387 38.393 1.00 35.81 86 ALA A CA 1
ATOM 676 C C . ALA A 1 86 ? 4.504 18.340 37.341 1.00 35.81 86 ALA A C 1
ATOM 678 O O . ALA A 1 86 ? 4.470 19.177 36.441 1.00 35.81 86 ALA A O 1
ATOM 679 N N . SER A 1 87 ? 3.528 17.463 37.630 1.00 37.22 87 SER A N 1
ATOM 680 C CA . SER A 1 87 ? 2.080 17.503 37.312 1.00 37.22 87 SER A CA 1
ATOM 681 C C . SER A 1 87 ? 1.606 17.133 35.892 1.00 37.22 87 SER A C 1
ATOM 683 O O . SER A 1 87 ? 2.385 17.275 34.954 1.00 37.22 87 SER A O 1
ATOM 685 N N . PRO A 1 88 ? 0.315 16.760 35.672 1.00 49.19 88 PRO A N 1
ATOM 686 C CA . PRO A 1 88 ? -0.793 16.541 36.625 1.00 49.19 88 PRO A CA 1
ATOM 687 C C . PRO A 1 88 ? -1.621 15.259 36.359 1.00 49.19 88 PRO A C 1
ATOM 689 O O . PRO A 1 88 ? -1.978 14.990 35.223 1.00 49.19 88 PRO A O 1
ATOM 692 N N . PHE A 1 89 ? -2.069 14.547 37.395 1.00 31.48 89 PHE A N 1
ATOM 693 C CA . PHE A 1 89 ? -3.377 13.868 37.373 1.00 31.48 89 PHE A CA 1
ATOM 694 C C . PHE A 1 89 ? -3.877 13.707 38.812 1.00 31.48 89 PHE A C 1
ATOM 696 O O . PHE A 1 89 ? -3.314 12.962 39.608 1.00 31.48 89 PHE A O 1
ATOM 703 N N . TYR A 1 90 ? -4.921 14.466 39.139 1.00 38.75 90 TYR A N 1
ATOM 704 C CA . TYR A 1 90 ? -5.742 14.294 40.332 1.00 38.75 90 TYR A CA 1
ATOM 705 C C . TYR A 1 90 ? -7.004 13.529 39.938 1.00 38.75 90 TYR A C 1
ATOM 707 O O . TYR A 1 90 ? -7.695 13.944 39.011 1.00 38.75 90 TYR A O 1
ATOM 715 N N . THR A 1 91 ? -7.346 12.507 40.717 1.00 32.53 91 THR A N 1
ATOM 716 C CA . THR A 1 91 ? -8.730 12.085 40.987 1.00 32.53 91 THR A CA 1
ATOM 717 C C . THR A 1 91 ? -8.835 11.640 42.451 1.00 32.53 91 THR A C 1
ATOM 719 O O . THR A 1 91 ? -7.817 11.267 43.039 1.00 32.53 91 THR A O 1
ATOM 722 N N . PRO A 1 92 ? -10.017 11.771 43.077 1.00 38.56 92 PRO A N 1
ATOM 723 C CA . PRO A 1 92 ? -10.120 12.225 44.458 1.00 38.56 92 PRO A CA 1
ATOM 724 C C . PRO A 1 92 ? -10.608 11.157 45.454 1.00 38.56 9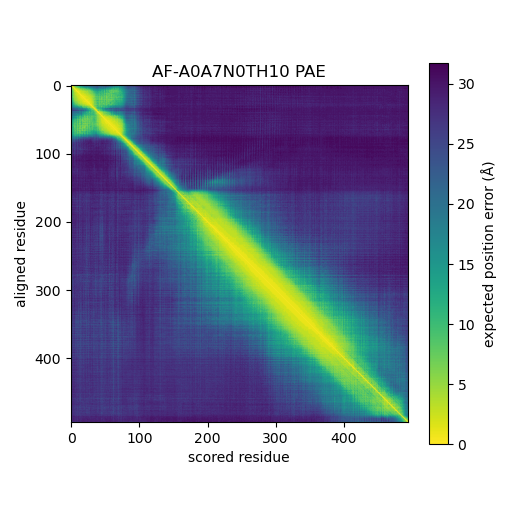2 PRO A C 1
ATOM 726 O O . PRO A 1 92 ? -11.150 10.127 45.079 1.00 38.56 92 PRO A O 1
ATOM 729 N N . GLU A 1 93 ? -10.442 11.506 46.735 1.00 28.06 93 GLU A N 1
ATOM 730 C CA . GLU A 1 93 ? -11.219 11.075 47.911 1.00 28.06 93 GLU A CA 1
ATOM 731 C C . GLU A 1 93 ? -11.143 9.614 48.405 1.00 28.06 93 GLU A C 1
ATOM 733 O O . GLU A 1 93 ? -11.851 8.721 47.961 1.00 28.06 93 GLU A O 1
ATOM 738 N N . SER A 1 94 ? -10.421 9.427 49.520 1.00 30.67 94 SER A N 1
ATOM 739 C CA . SER A 1 94 ? -10.898 8.582 50.623 1.00 30.67 94 SER A CA 1
ATOM 740 C C . SER A 1 94 ? -10.376 9.127 51.959 1.00 30.67 94 SER A C 1
ATOM 742 O O . SER A 1 94 ? -9.199 8.981 52.292 1.00 30.67 94 SER A O 1
ATOM 744 N N . LYS A 1 95 ? -11.240 9.776 52.742 1.00 35.47 95 LYS A N 1
ATOM 745 C CA . LYS A 1 95 ? -10.996 10.035 54.166 1.00 35.47 95 LYS A CA 1
ATOM 746 C C . LYS A 1 95 ? -12.121 9.393 54.965 1.00 35.47 95 LYS A C 1
ATOM 748 O O . LYS A 1 95 ? -13.201 9.955 55.071 1.00 35.47 95 LYS A O 1
ATOM 753 N N . PHE A 1 96 ? -11.831 8.238 55.553 1.00 29.91 96 PHE A N 1
ATOM 754 C CA . PHE A 1 96 ? -12.558 7.708 56.700 1.00 29.91 96 PHE A CA 1
ATOM 755 C C . PHE A 1 96 ? -11.531 7.309 57.757 1.00 29.91 96 PHE A C 1
ATOM 757 O O . PHE A 1 96 ? -10.876 6.277 57.652 1.00 29.91 96 PHE A O 1
ATOM 764 N N . THR A 1 97 ? -11.398 8.140 58.787 1.00 33.72 97 THR A N 1
ATOM 765 C CA . THR A 1 97 ? -10.825 7.739 60.073 1.00 33.72 97 THR A CA 1
ATOM 766 C C . THR A 1 97 ? -11.763 8.191 61.186 1.00 33.72 97 THR A C 1
ATOM 768 O O . THR A 1 97 ? -11.874 9.370 61.506 1.00 33.72 97 THR A O 1
ATOM 771 N N . ALA A 1 98 ? -12.468 7.187 61.690 1.00 32.34 98 ALA A N 1
ATOM 772 C CA . ALA A 1 98 ? -13.110 6.994 62.983 1.00 32.34 98 ALA A CA 1
ATOM 773 C C . ALA A 1 98 ? -12.554 7.752 64.222 1.00 32.34 98 ALA A C 1
ATOM 775 O O . ALA A 1 98 ? -11.345 7.765 64.425 1.00 32.34 98 ALA A O 1
ATOM 776 N N . TYR A 1 99 ? -13.503 8.177 65.091 1.00 30.09 99 TYR A N 1
ATOM 777 C CA . TYR A 1 99 ? -13.521 8.201 66.584 1.00 30.09 99 TYR A CA 1
ATOM 778 C C . TYR A 1 99 ? -12.431 9.025 67.341 1.00 30.09 99 TYR A C 1
ATOM 780 O O . TYR A 1 99 ? -11.258 8.890 67.047 1.00 30.09 99 TYR A O 1
ATOM 788 N N . LYS A 1 100 ? -12.645 9.826 68.412 1.00 37.34 100 LYS A N 1
ATOM 789 C CA . LYS A 1 100 ? -13.751 10.217 69.339 1.00 37.34 100 LYS A CA 1
ATOM 790 C C . LYS A 1 100 ? -13.200 11.382 70.263 1.00 37.34 100 LYS A C 1
ATOM 792 O O . LYS A 1 100 ? -12.133 11.892 69.943 1.00 37.34 100 LYS A O 1
ATOM 797 N N . PRO A 1 101 ? -13.822 11.803 71.396 1.00 42.03 101 PRO A N 1
ATOM 798 C CA . PRO A 1 101 ? -14.561 13.063 71.626 1.00 42.03 101 PRO A CA 1
ATOM 799 C C . PRO A 1 101 ? -13.891 14.118 72.561 1.00 42.03 101 PRO A C 1
ATOM 801 O O . PRO A 1 101 ? -12.946 13.807 73.281 1.00 42.03 101 PRO A O 1
ATOM 804 N N . GLY A 1 102 ? -14.468 15.333 72.659 1.00 27.70 102 GLY A N 1
ATOM 805 C CA . GLY A 1 102 ? -14.116 16.306 73.712 1.00 27.70 102 GLY A CA 1
ATOM 806 C C . GLY A 1 102 ? -14.886 17.646 73.733 1.00 27.70 102 GLY A C 1
ATOM 807 O O . GLY A 1 102 ? -14.488 18.568 73.043 1.00 27.70 102 GLY A O 1
ATOM 808 N N . VAL A 1 103 ? -15.929 17.710 74.580 1.00 31.31 103 VAL A N 1
ATOM 809 C CA . VAL A 1 103 ? -16.327 18.768 75.558 1.00 31.31 103 VAL A CA 1
ATOM 810 C C . VAL A 1 103 ? -16.596 20.240 75.119 1.00 31.31 103 VAL A C 1
ATOM 812 O O . VAL A 1 103 ? -15.747 20.886 74.523 1.00 31.31 103 VAL A O 1
ATOM 815 N N . GLN A 1 104 ? -17.732 20.764 75.641 1.00 31.05 104 GLN A N 1
ATOM 816 C CA . GLN A 1 104 ? -18.268 22.155 75.767 1.00 31.05 104 GLN A CA 1
ATOM 817 C C . GLN A 1 104 ? -19.244 22.630 74.680 1.00 31.05 104 GLN A C 1
ATOM 819 O O . GLN A 1 104 ? -19.056 22.314 73.517 1.00 31.05 104 GLN A O 1
ATOM 824 N N . ALA A 1 105 ? -20.238 23.486 74.936 1.00 28.56 105 ALA A N 1
ATOM 825 C CA . ALA A 1 105 ? -21.119 23.818 76.067 1.00 28.56 105 ALA A CA 1
ATOM 826 C C . ALA A 1 105 ? -22.198 24.785 75.496 1.00 28.56 105 ALA A C 1
ATOM 828 O O . ALA A 1 105 ? -21.990 25.344 74.425 1.00 28.56 105 ALA A O 1
ATOM 829 N N . GLU A 1 106 ? -23.271 25.002 76.266 1.00 29.70 106 GLU A N 1
ATOM 830 C CA . GLU A 1 106 ? -24.270 26.102 76.210 1.00 29.70 106 GLU A CA 1
ATOM 831 C C . GLU A 1 106 ? -25.590 25.966 75.410 1.00 29.70 106 GLU A C 1
ATOM 833 O O . GLU A 1 106 ? -25.603 25.810 74.194 1.00 29.70 106 GLU A O 1
ATOM 838 N N . GLY A 1 107 ? -26.688 26.191 76.164 1.00 28.73 107 GLY A N 1
ATOM 839 C CA . GLY A 1 107 ? -27.978 26.794 75.766 1.00 28.73 107 GLY A CA 1
ATOM 840 C C . GLY A 1 107 ? -29.042 25.833 75.214 1.00 28.73 107 GLY A C 1
ATOM 841 O O . GLY A 1 107 ? -28.751 25.084 74.297 1.00 28.73 107 GLY A O 1
ATOM 842 N N . SER A 1 108 ? -30.309 25.780 75.640 1.00 32.25 108 SER A N 1
ATOM 843 C CA . SER A 1 108 ? -31.120 26.605 76.548 1.00 32.25 108 SER A CA 1
ATOM 844 C C . SER A 1 108 ? -32.450 25.869 76.836 1.00 32.25 108 SER A C 1
ATOM 846 O O . SER A 1 108 ? -32.953 25.172 75.961 1.00 32.25 108 SER A O 1
ATOM 848 N N . ASP A 1 109 ? -32.992 26.071 78.042 1.00 29.23 109 ASP A N 1
ATOM 849 C CA . ASP A 1 109 ? -34.400 26.161 78.488 1.00 29.23 109 ASP A CA 1
ATOM 850 C C . ASP A 1 109 ? -35.522 25.256 77.925 1.00 29.23 109 ASP A C 1
ATOM 852 O O . ASP A 1 109 ? -35.866 25.326 76.750 1.00 29.23 109 ASP A O 1
ATOM 856 N N . ILE A 1 110 ? -36.203 24.529 78.834 1.00 37.03 110 ILE A N 1
ATOM 857 C CA . ILE A 1 110 ? -37.649 24.623 79.184 1.00 37.03 110 ILE A CA 1
ATOM 858 C C . ILE A 1 110 ? -37.962 23.646 80.361 1.00 37.03 110 ILE A C 1
ATOM 860 O O . ILE A 1 110 ? -37.518 22.503 80.379 1.00 37.03 110 ILE A O 1
ATOM 864 N N . LEU A 1 111 ? -38.703 24.136 81.367 1.00 36.16 111 LEU A N 1
ATOM 865 C CA . LEU A 1 111 ? -39.137 23.511 82.646 1.00 36.16 111 LEU A CA 1
ATOM 866 C C . LEU A 1 111 ? -40.493 22.748 82.519 1.00 36.16 111 LEU A C 1
ATOM 868 O O . LEU A 1 111 ? -41.140 22.911 81.486 1.00 36.16 111 LEU A O 1
ATOM 872 N N . PRO A 1 112 ? -41.109 22.172 83.590 1.00 42.53 112 PRO A N 1
ATOM 873 C CA . PRO A 1 112 ? -40.609 21.338 84.706 1.00 42.53 112 PRO A CA 1
ATOM 874 C C . PRO A 1 112 ? -41.490 20.082 84.992 1.00 42.53 112 PRO A C 1
ATOM 876 O O . PRO A 1 112 ? -42.694 20.084 84.740 1.00 42.53 112 PRO A O 1
ATOM 879 N N . ILE A 1 113 ? -40.932 19.055 85.653 1.00 33.09 113 ILE A N 1
ATOM 880 C CA . ILE A 1 113 ? -41.710 18.037 86.391 1.00 33.09 113 ILE A CA 1
ATOM 881 C C . ILE A 1 113 ? -41.246 17.985 87.852 1.00 33.09 113 ILE A C 1
ATOM 883 O O . ILE A 1 113 ? -40.059 17.900 88.158 1.00 33.09 113 ILE A O 1
ATOM 887 N N . ASP A 1 114 ? -42.258 18.079 88.706 1.00 28.19 114 ASP A N 1
ATOM 888 C CA . ASP A 1 114 ? -42.331 17.941 90.155 1.00 28.19 114 ASP A CA 1
ATOM 889 C C . ASP A 1 114 ? -42.060 16.493 90.605 1.00 28.19 114 ASP A C 1
ATOM 891 O O . ASP A 1 114 ? -42.551 15.560 89.972 1.00 28.19 114 ASP A O 1
ATOM 895 N N . LEU A 1 115 ? -41.288 16.313 91.685 1.00 34.16 115 LEU A N 1
ATOM 896 C CA . LEU A 1 115 ? -41.659 15.517 92.865 1.00 34.16 115 LEU A CA 1
ATOM 897 C C . LEU A 1 115 ? -40.449 15.223 93.770 1.00 34.16 115 LEU A C 1
ATOM 899 O O . LEU A 1 115 ? -39.490 14.552 93.394 1.00 34.16 115 LEU A O 1
ATOM 903 N N . SER A 1 116 ? -40.647 15.587 95.039 1.00 33.56 116 SER A N 1
ATOM 904 C CA . SER A 1 116 ? -40.439 14.746 96.228 1.00 33.56 116 SER A CA 1
ATOM 905 C C . SER A 1 116 ? -39.251 14.993 97.180 1.00 33.56 116 SER A C 1
ATOM 907 O O . SER A 1 116 ? -38.078 15.054 96.823 1.00 33.56 116 SER A O 1
ATOM 909 N N . TYR A 1 117 ? -39.667 15.003 98.456 1.00 34.03 117 TYR A N 1
ATOM 910 C CA . TYR A 1 117 ? -38.959 14.774 99.718 1.00 34.03 117 TYR A CA 1
ATOM 911 C C . TYR A 1 117 ? -38.247 15.953 100.396 1.00 34.03 117 TYR A C 1
ATOM 913 O O . TYR A 1 117 ? -37.044 16.148 100.243 1.00 34.03 117 TYR A O 1
ATOM 921 N N . LYS A 1 118 ? -38.947 16.585 101.357 1.00 31.36 118 LYS A N 1
ATOM 922 C CA . LYS A 1 118 ? -38.436 16.638 102.741 1.00 31.36 118 LYS A CA 1
ATOM 923 C C . LYS A 1 118 ? -39.491 16.995 103.794 1.00 31.36 118 LYS A C 1
ATOM 925 O O . LYS A 1 118 ? -40.226 17.965 103.666 1.00 31.36 118 LYS A O 1
ATOM 930 N N . ASN A 1 119 ? -39.474 16.195 104.857 1.00 31.14 119 ASN A N 1
ATOM 931 C CA . ASN A 1 119 ? -40.167 16.359 106.131 1.00 31.14 119 ASN A CA 1
ATOM 932 C C . ASN A 1 119 ? -39.889 17.705 106.826 1.00 31.14 119 ASN A C 1
ATOM 934 O O . ASN A 1 119 ? -38.749 18.168 106.838 1.00 31.14 119 ASN A O 1
ATOM 938 N N . GLY A 1 120 ? -40.895 18.180 107.572 1.00 31.27 120 GLY A N 1
ATOM 939 C CA . GLY A 1 120 ? -40.704 18.859 108.860 1.00 31.27 120 GLY A CA 1
ATOM 940 C C . GLY A 1 120 ? -41.141 20.324 108.929 1.00 31.27 120 GLY A C 1
ATOM 941 O O . GLY A 1 120 ? -40.429 21.201 108.457 1.00 31.27 120 GLY A O 1
ATOM 942 N N . SER A 1 121 ? -42.269 20.585 109.601 1.00 31.89 121 SER A N 1
ATOM 943 C CA . SER A 1 121 ? -42.657 21.836 110.296 1.00 31.89 121 SER A CA 1
ATOM 944 C C . SER A 1 121 ? -43.933 21.514 111.102 1.00 31.89 121 SER A C 1
ATOM 946 O O . SER A 1 121 ? -44.854 20.935 110.544 1.00 31.89 121 SER A O 1
ATOM 948 N N . ALA A 1 122 ? -43.935 21.525 112.438 1.00 32.59 122 ALA A N 1
ATOM 949 C CA . ALA A 1 122 ? -44.005 22.654 113.378 1.00 32.59 122 ALA A CA 1
ATOM 950 C C . ALA A 1 122 ? -45.432 23.218 113.603 1.00 32.59 122 ALA A C 1
ATOM 952 O O . ALA A 1 122 ? -45.961 23.897 112.732 1.00 32.59 122 ALA A O 1
ATOM 953 N N . SER A 1 123 ? -45.931 22.994 114.837 1.00 30.58 123 SER A N 1
ATOM 954 C CA . SER A 1 123 ? -46.864 23.827 115.642 1.00 30.58 123 SER A CA 1
ATOM 955 C C . SER A 1 123 ? -48.330 23.937 115.146 1.00 30.58 123 SER A C 1
ATOM 957 O O . SER A 1 123 ? -48.586 23.883 113.958 1.00 30.58 123 SER A O 1
ATOM 959 N N . SER A 1 124 ? -49.398 24.109 115.939 1.00 31.06 124 SER A N 1
ATOM 960 C CA . SER A 1 124 ? -49.608 24.440 117.359 1.00 31.06 124 SER A CA 1
ATOM 961 C C . SER A 1 124 ? -51.110 24.278 117.703 1.00 31.06 124 SER A C 1
ATOM 963 O O . SER A 1 124 ? -51.949 24.521 116.843 1.00 31.06 124 SER A O 1
ATOM 965 N N . SER A 1 125 ? -51.394 23.994 118.982 1.00 30.78 125 SER A N 1
ATOM 966 C CA . SER A 1 125 ? -52.496 24.518 119.825 1.00 30.78 125 SER A CA 1
ATOM 967 C C . SER A 1 125 ? -53.973 24.268 119.466 1.00 30.78 125 SER A C 1
ATOM 969 O O . SER A 1 125 ? -54.477 24.864 118.530 1.00 30.78 125 SER A O 1
ATOM 971 N N . THR A 1 126 ? -54.711 23.607 120.372 1.00 32.47 126 THR A N 1
ATOM 972 C CA . THR A 1 126 ? -55.809 24.243 121.142 1.00 32.47 126 THR A CA 1
ATOM 973 C C . THR A 1 126 ? -56.085 23.467 122.436 1.00 32.47 126 THR A C 1
ATOM 975 O O . THR A 1 126 ? -56.270 22.254 122.425 1.00 32.47 126 THR A O 1
ATOM 978 N N . SER A 1 127 ? -56.085 24.214 123.534 1.00 31.20 127 SER A N 1
ATOM 979 C CA . SER A 1 127 ? -56.430 23.888 124.920 1.00 31.20 127 SER A CA 1
ATOM 980 C C . SER A 1 127 ? -57.913 23.567 125.132 1.00 31.20 127 SER A C 1
ATOM 982 O O . SER A 1 127 ? -58.751 24.168 124.465 1.00 31.20 127 SER A O 1
ATOM 984 N N . SER A 1 128 ? -58.236 22.778 126.162 1.00 35.31 128 SER A N 1
ATOM 985 C CA . SER A 1 128 ? -59.379 23.096 127.028 1.00 35.31 128 SER A CA 1
ATOM 986 C C . SER A 1 128 ? -59.238 22.413 128.393 1.00 35.31 128 SER A C 1
ATOM 988 O O . SER A 1 128 ? -59.328 21.193 128.500 1.00 35.31 128 SER A O 1
ATOM 990 N N . ASP A 1 129 ? -58.994 23.238 129.409 1.00 31.47 129 ASP A N 1
ATOM 991 C CA . ASP A 1 129 ? -59.079 22.931 130.836 1.00 31.47 129 ASP A CA 1
ATOM 992 C C . ASP A 1 129 ? -60.533 22.685 131.258 1.00 31.47 129 ASP A C 1
ATOM 994 O O . ASP A 1 129 ? -61.444 23.227 130.626 1.00 31.47 129 ASP A O 1
ATOM 998 N N . SER A 1 130 ? -60.741 21.943 132.354 1.00 37.44 130 SER A N 1
ATOM 999 C CA . SER A 1 130 ? -61.700 22.267 133.430 1.00 37.44 130 SER A CA 1
ATOM 1000 C C . SER A 1 130 ? -61.641 21.199 134.533 1.00 37.44 130 SER A C 1
ATOM 1002 O O . SER A 1 130 ? -62.423 20.253 134.529 1.00 37.44 130 SER A O 1
ATOM 1004 N N . ASP A 1 131 ? -60.738 21.376 135.495 1.00 39.50 131 ASP A N 1
ATOM 1005 C CA . ASP A 1 131 ? -61.030 21.048 136.893 1.00 39.50 131 ASP A CA 1
ATOM 1006 C C . ASP A 1 131 ? -61.674 22.294 137.510 1.00 39.50 131 ASP A C 1
ATOM 1008 O O . ASP A 1 131 ? -61.208 23.394 137.217 1.00 39.50 131 ASP A O 1
ATOM 1012 N N . LEU A 1 132 ? -62.711 22.141 138.341 1.00 34.66 132 LEU A N 1
ATOM 1013 C CA . LEU A 1 132 ? -62.998 23.040 139.468 1.00 34.66 132 LEU A CA 1
ATOM 1014 C C . LEU A 1 132 ? -64.106 22.481 140.381 1.00 34.66 132 LEU A C 1
ATOM 1016 O O . LEU A 1 132 ? -65.249 22.269 139.980 1.00 34.66 132 LEU A O 1
ATOM 1020 N N . ASP A 1 133 ? -63.682 22.277 141.625 1.00 30.70 133 ASP A N 1
ATOM 1021 C CA . ASP A 1 133 ? -64.342 22.425 142.927 1.00 30.70 133 ASP A CA 1
ATOM 1022 C C . ASP A 1 133 ? -65.726 23.095 143.004 1.00 30.70 133 ASP A C 1
ATOM 1024 O O . ASP A 1 133 ? -65.963 24.140 142.402 1.00 30.70 133 ASP A O 1
ATOM 1028 N N . ASN A 1 134 ? -66.573 22.591 143.914 1.00 33.19 134 ASN A N 1
ATOM 1029 C CA . ASN A 1 134 ? -66.998 23.272 145.161 1.00 33.19 134 ASN A CA 1
ATOM 1030 C C . ASN A 1 134 ? -68.105 22.435 145.837 1.00 33.19 134 ASN A C 1
ATOM 1032 O O . ASN A 1 134 ? -69.055 22.035 145.172 1.00 33.19 134 ASN A O 1
ATOM 1036 N N . SER A 1 135 ? -67.906 21.961 147.076 1.00 32.44 135 SER A N 1
ATOM 1037 C CA . SER A 1 135 ? -68.330 22.576 148.360 1.00 32.44 135 SER A CA 1
ATOM 1038 C C . SER A 1 135 ? -69.860 22.662 148.509 1.00 32.44 135 SER A C 1
ATOM 1040 O O . SER A 1 135 ? -70.581 22.850 147.544 1.00 32.44 135 SER A O 1
ATOM 1042 N N . ASN A 1 136 ? -70.509 22.518 149.657 1.00 31.09 136 ASN A N 1
ATOM 1043 C CA . ASN A 1 136 ? -70.211 22.675 151.082 1.00 31.09 136 ASN A CA 1
ATOM 1044 C C . ASN A 1 136 ? -71.539 22.209 151.758 1.00 31.09 136 ASN A C 1
ATOM 1046 O O . ASN A 1 136 ? -72.588 22.312 151.125 1.00 31.09 136 ASN A O 1
ATOM 1050 N N . LEU A 1 137 ? -71.664 21.621 152.947 1.00 32.12 137 LEU A N 1
ATOM 1051 C CA . LEU A 1 137 ? -71.555 22.185 154.303 1.00 32.12 137 LEU A CA 1
ATOM 1052 C C . LEU A 1 137 ? -72.470 21.239 155.134 1.00 32.12 137 LEU A C 1
ATOM 1054 O O . LEU A 1 137 ? -73.587 20.957 154.708 1.00 32.12 137 LEU A O 1
ATOM 1058 N N . GLU A 1 138 ? -71.982 20.508 156.140 1.00 29.22 138 GLU A N 1
ATOM 1059 C CA . GLU A 1 138 ? -72.159 20.824 157.574 1.00 29.22 138 GLU A CA 1
ATOM 1060 C C . GLU A 1 138 ? -73.545 21.415 157.944 1.00 29.22 138 GLU A C 1
ATOM 1062 O O . GLU A 1 138 ? -74.038 22.319 157.291 1.00 29.22 138 GLU A O 1
ATOM 1067 N N . SER A 1 139 ? -74.239 21.075 159.030 1.00 29.80 139 SER A N 1
ATOM 1068 C CA . SER A 1 139 ? -73.883 20.480 160.323 1.00 29.80 139 SER A CA 1
ATOM 1069 C C . SER A 1 139 ? -75.146 20.467 161.222 1.00 29.80 139 SER A C 1
ATOM 1071 O O . SER A 1 139 ? -76.193 20.981 160.832 1.00 29.80 139 SER A O 1
ATOM 1073 N N . PHE A 1 140 ? -74.974 19.971 162.458 1.00 26.42 140 PHE A N 1
ATOM 1074 C CA . PHE A 1 140 ? -75.842 20.119 163.643 1.00 26.42 140 PHE A CA 1
ATOM 1075 C C . PHE A 1 140 ? -77.134 19.268 163.638 1.00 26.42 140 PHE A C 1
ATOM 1077 O O . PHE A 1 140 ? -77.762 19.069 162.614 1.00 26.42 140 PHE A O 1
ATOM 1084 N N . THR A 1 141 ? -77.589 18.663 164.739 1.00 30.05 141 THR A N 1
ATOM 1085 C CA . THR A 1 141 ? -77.581 19.110 166.141 1.00 30.05 141 THR A CA 1
ATOM 1086 C C . THR A 1 141 ? -77.589 17.944 167.145 1.00 30.05 141 THR A C 1
ATOM 1088 O O . THR A 1 141 ? -78.313 16.964 166.985 1.00 30.05 141 THR A O 1
ATOM 1091 N N . ASN A 1 142 ? -76.854 18.147 168.240 1.00 31.61 142 ASN A N 1
ATOM 1092 C CA . ASN A 1 142 ? -77.017 17.545 169.568 1.00 31.61 142 ASN A CA 1
ATOM 1093 C C . ASN A 1 142 ? -78.406 17.784 170.204 1.00 31.61 142 ASN A C 1
ATOM 1095 O O . ASN A 1 142 ? -79.051 18.786 169.907 1.00 31.61 142 ASN A O 1
ATOM 1099 N N . GLY A 1 143 ? -78.716 16.992 171.244 1.00 28.06 143 GLY A N 1
ATOM 1100 C CA . GLY A 1 143 ? -79.454 17.435 172.448 1.00 28.06 143 GLY A CA 1
ATOM 1101 C C . GLY A 1 143 ? -80.655 16.545 172.805 1.00 28.06 143 GLY A C 1
ATOM 1102 O O . GLY A 1 143 ? -81.607 16.522 172.043 1.00 28.06 143 GLY A O 1
ATOM 1103 N N . CYS A 1 144 ? -80.619 15.679 173.836 1.00 28.33 144 CYS A N 1
ATOM 1104 C CA . CYS A 1 144 ? -80.722 15.966 175.292 1.00 28.33 144 CYS A CA 1
ATOM 1105 C C . CYS A 1 144 ? -82.131 16.499 175.657 1.00 28.33 144 CYS A C 1
ATOM 1107 O O . CYS A 1 144 ? -82.602 17.398 174.982 1.00 28.33 144 CYS A O 1
ATOM 1109 N N . GLY A 1 145 ? -82.906 16.073 176.659 1.00 28.69 145 GLY A N 1
ATOM 1110 C CA . GLY A 1 145 ? -82.769 15.255 177.867 1.00 28.69 145 GLY A CA 1
ATOM 1111 C C . GLY A 1 145 ? -83.874 15.708 178.861 1.00 28.69 145 GLY A C 1
ATOM 1112 O O . GLY A 1 145 ? -84.469 16.759 178.635 1.00 28.69 145 GLY A O 1
ATOM 1113 N N . LEU A 1 146 ? -84.053 14.968 179.974 1.00 30.05 146 LEU A N 1
ATOM 1114 C CA . LEU A 1 146 ? -84.573 15.432 181.293 1.00 30.05 146 LEU A CA 1
ATOM 1115 C C . LEU A 1 146 ? -86.095 15.721 181.413 1.00 30.05 146 LEU A C 1
ATOM 1117 O O . LEU A 1 146 ? -86.723 16.140 180.456 1.00 30.05 146 LEU A O 1
ATOM 1121 N N . ASP A 1 147 ? -86.793 15.595 182.551 1.00 28.66 147 ASP A N 1
ATOM 1122 C CA . ASP A 1 147 ? -86.547 15.097 183.920 1.00 28.66 147 ASP A CA 1
ATOM 1123 C C . ASP A 1 147 ? -87.880 15.199 184.721 1.00 28.66 147 ASP A C 1
ATOM 1125 O O . ASP A 1 147 ? -88.730 16.031 184.413 1.00 28.66 147 ASP A O 1
ATOM 1129 N N . GLY A 1 148 ? -88.034 14.375 185.766 1.00 31.88 148 GLY A N 1
ATOM 1130 C CA . GLY A 1 148 ? -88.559 14.823 187.064 1.00 31.88 148 GLY A CA 1
ATOM 1131 C C . GLY A 1 148 ? -90.068 14.992 187.317 1.00 31.88 148 GLY A C 1
ATOM 1132 O O . GLY A 1 148 ? -90.602 16.088 187.238 1.00 31.88 148 GLY A O 1
ATOM 1133 N N . GLY A 1 149 ? -90.675 13.974 187.944 1.00 32.47 149 GLY A N 1
ATOM 1134 C CA . GLY A 1 149 ? -91.189 14.153 189.314 1.00 32.47 149 GLY A CA 1
ATOM 1135 C C . GLY A 1 149 ? -92.691 14.391 189.585 1.00 32.47 149 GLY A C 1
ATOM 1136 O O . GLY A 1 149 ? -93.271 15.401 189.217 1.00 32.47 149 GLY A O 1
ATOM 1137 N N . LYS A 1 150 ? -93.181 13.573 190.538 1.00 37.38 150 LYS A N 1
ATOM 1138 C CA . LYS A 1 150 ? -93.917 13.964 191.770 1.00 37.38 150 LYS A CA 1
ATOM 1139 C C . LYS A 1 150 ? -95.463 13.837 191.811 1.00 37.38 150 LYS A C 1
ATOM 1141 O O . LYS A 1 150 ? -96.192 14.650 191.272 1.00 37.38 150 LYS A O 1
ATOM 1146 N N . LYS A 1 151 ? -95.875 12.924 192.714 1.00 35.72 151 LYS A N 1
ATOM 1147 C CA . LYS A 1 151 ? -97.043 12.915 193.636 1.00 35.72 151 LYS A CA 1
ATOM 1148 C C . LYS A 1 151 ? -98.473 12.659 193.102 1.00 35.72 151 LYS A C 1
ATOM 1150 O O . LYS A 1 151 ? -99.112 13.547 192.574 1.00 35.72 151 LYS A O 1
ATOM 1155 N N . VAL A 1 152 ? -98.957 11.457 193.455 1.00 38.59 152 VAL A N 1
ATOM 1156 C CA . VAL A 1 152 ? -100.225 11.085 194.143 1.00 38.59 152 VAL A CA 1
ATOM 1157 C C . VAL A 1 152 ? -101.559 11.734 193.703 1.00 38.59 152 VAL A C 1
ATOM 1159 O O . VAL A 1 152 ? -101.751 12.925 193.914 1.00 38.59 152 VAL A O 1
ATOM 1162 N N . ALA A 1 153 ? -102.502 10.834 193.343 1.00 44.31 153 ALA A N 1
ATOM 1163 C CA . ALA A 1 153 ? -103.972 10.944 193.169 1.00 44.31 153 ALA A CA 1
ATOM 1164 C C . ALA A 1 153 ? -104.428 11.620 191.851 1.00 44.31 153 ALA A C 1
ATOM 1166 O O . ALA A 1 153 ? -103.954 12.697 191.541 1.00 44.31 153 ALA A O 1
ATOM 1167 N N . GLU A 1 154 ? -105.286 11.072 190.977 1.00 39.59 154 GLU A N 1
ATOM 1168 C CA . GLU A 1 154 ? -106.405 10.118 191.087 1.00 39.59 154 GLU A CA 1
ATOM 1169 C C . GLU A 1 154 ? -106.515 9.215 189.818 1.00 39.59 154 GLU A C 1
ATOM 1171 O O . GLU A 1 154 ? -106.136 9.604 188.716 1.00 39.59 154 GLU A O 1
ATOM 1176 N N . ASN A 1 155 ? -107.024 7.983 189.970 1.00 48.00 155 ASN A N 1
ATOM 1177 C CA . ASN A 1 155 ? -107.047 6.897 188.966 1.00 48.00 155 ASN A CA 1
ATOM 1178 C C . ASN A 1 155 ? -108.192 6.996 187.921 1.00 48.00 155 ASN A C 1
ATOM 1180 O O . ASN A 1 155 ? -109.246 6.395 188.126 1.00 48.00 155 ASN A O 1
ATOM 1184 N N . GLY A 1 156 ? -107.981 7.634 186.756 1.00 54.78 156 GLY A N 1
ATOM 1185 C CA . GLY A 1 156 ? -108.989 7.604 185.670 1.00 54.78 156 GLY A CA 1
ATOM 1186 C C . GLY A 1 156 ? -108.533 7.789 184.209 1.00 54.78 156 GLY A C 1
ATOM 1187 O O . GLY A 1 156 ? -109.119 7.165 183.329 1.00 54.78 156 GLY A O 1
ATOM 1188 N N . GLU A 1 157 ? -107.497 8.586 183.906 1.00 55.25 157 GLU A N 1
ATOM 1189 C CA . GLU A 1 157 ? -107.243 9.058 182.518 1.00 55.25 157 GLU A CA 1
ATOM 1190 C C . GLU A 1 157 ? -106.047 8.420 181.765 1.00 55.25 157 GLU A C 1
ATOM 1192 O O . GLU A 1 157 ? -105.975 8.522 180.542 1.00 55.25 157 GLU A O 1
ATOM 1197 N N . LEU A 1 158 ? -105.131 7.703 182.430 1.00 56.66 158 LEU A N 1
ATOM 1198 C CA . LEU A 1 158 ? -103.901 7.159 181.806 1.00 56.66 158 LEU A CA 1
ATOM 1199 C C . LEU A 1 158 ? -104.118 5.972 180.845 1.00 56.66 158 LEU A C 1
ATOM 1201 O O . LEU A 1 158 ? -103.273 5.715 179.991 1.00 56.66 158 LEU A O 1
ATOM 1205 N N . LEU A 1 159 ? -105.242 5.263 180.950 1.00 58.12 159 LEU A N 1
ATOM 1206 C CA . LEU A 1 159 ? -105.505 4.062 180.146 1.00 58.12 159 LEU A CA 1
ATOM 1207 C C . LEU A 1 159 ? -105.747 4.363 178.655 1.00 58.12 159 LEU A C 1
ATOM 1209 O O . LEU A 1 159 ? -105.331 3.574 177.814 1.00 58.12 159 LEU A O 1
ATOM 1213 N N . LYS A 1 160 ? -106.324 5.520 178.300 1.00 62.41 160 LYS A N 1
ATOM 1214 C CA . LYS A 1 160 ? -106.607 5.865 176.889 1.00 62.41 160 LYS A CA 1
ATOM 1215 C C . LYS A 1 160 ? -105.354 6.179 176.068 1.00 62.41 160 LYS A C 1
ATOM 1217 O O . LYS A 1 160 ? -105.282 5.836 174.895 1.00 62.41 160 LYS A O 1
ATOM 1222 N N . ARG A 1 161 ? -104.341 6.797 176.681 1.00 68.19 161 ARG A N 1
ATOM 1223 C CA . ARG A 1 161 ? -103.124 7.215 175.963 1.00 68.19 161 ARG A CA 1
ATOM 1224 C C . ARG A 1 161 ? -102.190 6.049 175.632 1.00 68.19 161 ARG A C 1
ATOM 1226 O O . ARG A 1 161 ? -101.419 6.121 174.677 1.00 68.19 161 ARG A O 1
ATOM 1233 N N . ILE A 1 162 ? -102.272 4.975 176.417 1.00 67.19 162 ILE A N 1
ATOM 1234 C CA . ILE A 1 162 ? -101.544 3.727 176.173 1.00 67.19 162 ILE A CA 1
ATOM 1235 C C . ILE A 1 162 ? -102.130 3.020 174.944 1.00 67.19 162 ILE A C 1
ATOM 1237 O O . ILE A 1 162 ? -101.372 2.663 174.049 1.00 67.19 162 ILE A O 1
ATOM 1241 N N . GLU A 1 163 ? -103.460 2.925 174.833 1.00 68.75 163 GLU A N 1
ATOM 1242 C CA . GLU A 1 163 ? -104.123 2.345 173.650 1.00 68.75 163 GLU A CA 1
ATOM 1243 C C . GLU A 1 163 ? -103.814 3.110 172.352 1.00 68.75 163 GLU A C 1
ATOM 1245 O O . GLU A 1 163 ? -103.551 2.492 171.319 1.00 68.75 163 GLU A O 1
ATOM 1250 N N . GLU A 1 164 ? -103.799 4.445 172.393 1.00 71.50 164 GLU A N 1
ATOM 1251 C CA . GLU A 1 164 ? -103.449 5.278 171.231 1.00 71.50 164 GLU A CA 1
ATOM 1252 C C . GLU A 1 164 ? -101.995 5.051 170.782 1.00 71.50 164 GLU A C 1
ATOM 1254 O O . GLU A 1 164 ? -101.733 4.842 169.596 1.00 71.50 164 GLU A O 1
ATOM 1259 N N . SER A 1 165 ? -101.057 4.989 171.731 1.00 72.56 165 SER A N 1
ATOM 1260 C CA . SER A 1 165 ? -99.636 4.742 171.442 1.00 72.56 165 SER A CA 1
ATOM 1261 C C . SER A 1 165 ? -99.390 3.321 170.908 1.00 72.56 165 SER A C 1
ATOM 1263 O O . SER A 1 165 ? -98.550 3.111 170.031 1.00 72.56 165 SER A O 1
ATOM 1265 N N . GLU A 1 166 ? -100.144 2.330 171.396 1.00 73.12 166 GLU A N 1
ATOM 1266 C CA . GLU A 1 166 ? -100.088 0.949 170.902 1.00 73.12 166 GLU A CA 1
ATOM 1267 C C . GLU A 1 166 ? -100.632 0.806 169.473 1.00 73.12 166 GLU A C 1
ATOM 1269 O O . GLU A 1 166 ? -100.108 0.006 168.690 1.00 73.12 166 GLU A O 1
ATOM 1274 N N . LEU A 1 167 ? -101.666 1.572 169.112 1.00 75.19 167 LEU A N 1
ATOM 1275 C CA . LEU A 1 167 ? -102.203 1.628 167.750 1.00 75.19 167 LEU A CA 1
ATOM 1276 C C . LEU A 1 167 ? -101.227 2.303 166.779 1.00 75.19 167 LEU A C 1
ATOM 1278 O O . LEU A 1 167 ? -101.013 1.788 165.679 1.00 75.19 167 LEU A O 1
ATOM 1282 N N . GLU A 1 168 ? -100.593 3.404 167.185 1.00 76.00 168 GLU A N 1
ATOM 1283 C CA . GLU A 1 168 ? -99.571 4.082 166.381 1.00 76.00 168 GLU A CA 1
ATOM 1284 C C . GLU A 1 168 ? -98.351 3.188 166.133 1.00 76.00 168 GLU A C 1
ATOM 1286 O O . GLU A 1 168 ? -97.901 3.075 164.991 1.00 76.00 168 GLU A O 1
ATOM 1291 N N . LEU A 1 169 ? -97.873 2.467 167.155 1.00 75.81 169 LEU A N 1
ATOM 1292 C CA . LEU A 1 169 ? -96.795 1.486 166.996 1.00 75.81 169 LEU A CA 1
ATOM 1293 C C . LEU A 1 169 ? -97.179 0.362 166.030 1.00 75.81 169 LEU A C 1
ATOM 1295 O O . LEU A 1 169 ? -96.352 -0.050 165.217 1.00 75.81 169 LEU A O 1
ATOM 1299 N N . ARG A 1 170 ? -98.435 -0.098 166.056 1.00 78.06 170 ARG A N 1
ATOM 1300 C CA . ARG A 1 170 ? -98.943 -1.101 165.107 1.00 78.06 170 ARG A CA 1
ATOM 1301 C C . ARG A 1 170 ? -98.960 -0.583 163.666 1.00 78.06 170 ARG A C 1
ATOM 1303 O O . ARG A 1 170 ? -98.558 -1.303 162.757 1.00 78.06 170 ARG A O 1
ATOM 1310 N N . ILE A 1 171 ? -99.380 0.663 163.447 1.00 78.75 171 ILE A N 1
ATOM 1311 C CA . ILE A 1 171 ? -99.410 1.290 162.115 1.00 78.75 171 ILE A CA 1
ATOM 1312 C C . ILE A 1 171 ? -97.994 1.534 161.591 1.00 78.75 171 ILE A C 1
ATOM 1314 O O . ILE A 1 171 ? -97.715 1.272 160.421 1.00 78.75 171 ILE A O 1
ATOM 1318 N N . VAL A 1 172 ? -97.093 2.036 162.437 1.00 78.00 172 VAL A N 1
ATOM 1319 C CA . VAL A 1 172 ? -95.695 2.275 162.062 1.00 78.00 172 VAL A CA 1
ATOM 1320 C C . VAL A 1 172 ? -94.977 0.954 161.800 1.00 78.00 172 VAL A C 1
ATOM 1322 O O . VAL A 1 172 ? -94.262 0.860 160.811 1.00 78.00 172 VAL A O 1
ATOM 1325 N N . SER A 1 173 ? -95.229 -0.086 162.598 1.00 72.50 173 SER A N 1
ATOM 1326 C CA . SER A 1 173 ? -94.730 -1.444 162.350 1.00 72.50 173 SER A CA 1
ATOM 1327 C C . SER A 1 173 ? -95.220 -1.999 161.011 1.00 72.50 173 SER A C 1
ATOM 1329 O O . SER A 1 173 ? -94.412 -2.522 160.252 1.00 72.50 173 SER A O 1
ATOM 1331 N N . ALA A 1 174 ? -96.500 -1.826 160.672 1.00 81.81 174 ALA A N 1
ATOM 1332 C CA . ALA A 1 174 ? -97.037 -2.265 159.384 1.00 81.81 174 ALA A CA 1
ATOM 1333 C C . ALA A 1 174 ? -96.450 -1.473 158.200 1.00 81.81 174 ALA A C 1
ATOM 1335 O O . ALA A 1 174 ? -96.143 -2.048 157.158 1.00 81.81 174 ALA A O 1
ATOM 1336 N N . LYS A 1 175 ? -96.245 -0.157 158.357 1.00 82.25 175 LYS A N 1
ATOM 1337 C CA . LYS A 1 175 ? -95.570 0.679 157.350 1.00 82.25 175 LYS A CA 1
ATOM 1338 C C . LYS A 1 175 ? -94.112 0.279 157.173 1.00 82.25 175 LYS A C 1
ATOM 1340 O O . LYS A 1 175 ? -93.658 0.164 156.037 1.00 82.25 175 LYS A O 1
ATOM 1345 N N . LEU A 1 176 ? -93.410 0.026 158.275 1.00 81.31 176 LEU A N 1
ATOM 1346 C CA . LEU A 1 176 ? -92.038 -0.462 158.260 1.00 81.31 176 LEU A CA 1
ATOM 1347 C C . LEU A 1 176 ? -91.974 -1.802 157.526 1.00 81.31 176 LEU A C 1
ATOM 1349 O O . LEU A 1 176 ? -91.206 -1.917 156.581 1.00 81.31 176 LEU A O 1
ATOM 1353 N N . GLN A 1 177 ? -92.869 -2.737 157.848 1.00 79.56 177 GLN A N 1
ATOM 1354 C CA . GLN A 1 177 ? -92.961 -4.033 157.180 1.00 79.56 177 GLN A CA 1
ATOM 1355 C C . GLN A 1 177 ? -93.255 -3.895 155.676 1.00 79.56 177 GLN A C 1
ATOM 1357 O O . GLN A 1 177 ? -92.586 -4.527 154.869 1.00 79.56 177 GLN A O 1
ATOM 1362 N N . SER A 1 178 ? -94.173 -3.012 155.265 1.00 74.75 178 SER A N 1
ATOM 1363 C CA . SER A 1 178 ? -94.423 -2.753 153.836 1.00 74.75 178 SER A CA 1
ATOM 1364 C C . SER A 1 178 ? -93.217 -2.126 153.124 1.00 74.75 178 SER A C 1
ATOM 1366 O O . SER A 1 178 ? -92.915 -2.477 151.987 1.00 74.75 178 SER A O 1
ATOM 1368 N N . SER A 1 179 ? -92.475 -1.246 153.807 1.00 77.12 179 SER A N 1
ATOM 1369 C CA . SER A 1 179 ? -91.255 -0.643 153.264 1.00 77.12 179 SER A CA 1
ATOM 1370 C C . SER A 1 179 ? -90.080 -1.622 153.229 1.00 77.12 179 SER A C 1
ATOM 1372 O O . SER A 1 179 ? -89.266 -1.547 152.316 1.00 77.12 179 SER A O 1
ATOM 1374 N N . GLU A 1 180 ? -90.009 -2.567 154.171 1.00 77.31 180 GLU A N 1
ATOM 1375 C CA . GLU A 1 180 ? -89.054 -3.677 154.173 1.00 77.31 180 GLU A CA 1
ATOM 1376 C C . GLU A 1 180 ? -89.375 -4.671 153.055 1.00 77.31 180 GLU A C 1
ATOM 1378 O O . GLU A 1 180 ? -88.467 -5.118 152.358 1.00 77.31 180 GLU A O 1
ATOM 1383 N N . GLU A 1 181 ? -90.655 -4.971 152.822 1.00 81.88 181 GLU A N 1
ATOM 1384 C CA . GLU A 1 181 ? -91.107 -5.781 151.689 1.00 81.88 181 GLU A CA 1
ATOM 1385 C C . GLU A 1 181 ? -90.793 -5.106 150.351 1.00 81.88 181 GLU A C 1
ATOM 1387 O O . GLU A 1 181 ? -90.323 -5.760 149.420 1.00 81.88 181 GLU A O 1
ATOM 1392 N N . ASP A 1 182 ? -91.004 -3.796 150.235 1.00 82.88 182 ASP A N 1
ATOM 1393 C CA . ASP A 1 182 ? -90.655 -3.050 149.028 1.00 82.88 182 ASP A CA 1
ATOM 1394 C C . ASP A 1 182 ? -89.138 -2.920 148.858 1.00 82.88 182 ASP A C 1
ATOM 1396 O O . ASP A 1 182 ? -88.632 -3.112 147.752 1.00 82.88 182 ASP A O 1
ATOM 1400 N N . ALA A 1 183 ? -88.383 -2.712 149.939 1.00 77.38 183 ALA A N 1
ATOM 1401 C CA . ALA A 1 183 ? -86.924 -2.759 149.922 1.00 77.38 183 ALA A CA 1
ATOM 1402 C C . ALA A 1 183 ? -86.412 -4.146 149.504 1.00 77.38 183 ALA A C 1
ATOM 1404 O O . ALA A 1 183 ? -85.466 -4.236 148.723 1.00 77.38 183 ALA A O 1
ATOM 1405 N N . ALA A 1 184 ? -87.060 -5.227 149.942 1.00 83.31 184 ALA A N 1
ATOM 1406 C CA . ALA A 1 184 ? -86.746 -6.587 149.517 1.00 83.31 184 ALA A CA 1
ATOM 1407 C C . ALA A 1 184 ? -87.068 -6.811 148.030 1.00 83.31 184 ALA A C 1
ATOM 1409 O O . ALA A 1 184 ? -86.263 -7.411 147.318 1.00 83.31 184 ALA A O 1
ATOM 1410 N N . LYS A 1 185 ? -88.186 -6.275 147.520 1.00 82.25 185 LYS A N 1
ATOM 1411 C CA . LYS A 1 185 ? -88.517 -6.314 146.082 1.00 82.25 185 LYS A CA 1
ATOM 1412 C C . LYS A 1 185 ? -87.517 -5.520 145.246 1.00 82.25 185 LYS A C 1
ATOM 1414 O O . LYS A 1 185 ? -87.098 -5.997 144.195 1.00 82.25 185 LYS A O 1
ATOM 1419 N N . PHE A 1 186 ? -87.125 -4.324 145.686 1.00 83.50 186 PHE A N 1
ATOM 1420 C CA . PHE A 1 186 ? -86.109 -3.530 144.994 1.00 83.50 186 PHE A CA 1
ATOM 1421 C C . PHE A 1 186 ? -84.746 -4.204 145.042 1.00 83.50 186 PHE A C 1
ATOM 1423 O O . PHE A 1 186 ? -84.055 -4.205 144.031 1.00 83.50 186 PHE A O 1
ATOM 1430 N N . LYS A 1 187 ? -84.393 -4.844 146.158 1.00 84.44 187 LYS A N 1
ATOM 1431 C CA . LYS A 1 187 ? -83.165 -5.629 146.277 1.00 84.44 187 LYS A CA 1
ATOM 1432 C C . LYS A 1 187 ? -83.169 -6.840 145.343 1.00 84.44 187 LYS A C 1
ATOM 1434 O O . LYS A 1 187 ? -82.213 -7.021 144.607 1.00 84.44 187 LYS A O 1
ATOM 1439 N N . SER A 1 188 ? -84.272 -7.587 145.273 1.00 82.56 188 SER A N 1
ATOM 1440 C CA . SER A 1 188 ? -84.422 -8.706 144.333 1.00 82.56 188 SER A CA 1
ATOM 1441 C C . SER A 1 188 ? -84.335 -8.257 142.871 1.00 82.56 188 SER A C 1
ATOM 1443 O O . SER A 1 188 ? -83.677 -8.915 142.073 1.00 82.56 188 SER A O 1
ATOM 1445 N N . LYS A 1 189 ? -84.968 -7.133 142.508 1.00 88.50 189 LYS A N 1
ATOM 1446 C CA . LYS A 1 189 ? -84.855 -6.547 141.160 1.00 88.50 189 LYS A CA 1
ATOM 1447 C C . LYS A 1 189 ? -83.454 -6.014 140.876 1.00 88.50 189 LYS A C 1
ATOM 1449 O O . LYS A 1 189 ? -83.005 -6.050 139.737 1.00 88.50 189 LYS A O 1
ATOM 1454 N N . LEU A 1 190 ? -82.773 -5.492 141.893 1.00 86.88 190 LEU A N 1
ATOM 1455 C CA . LEU A 1 190 ? -81.392 -5.045 141.780 1.00 86.88 190 LEU A CA 1
ATOM 1456 C C . LEU A 1 190 ? -80.472 -6.240 141.517 1.00 86.88 190 LEU A C 1
ATOM 1458 O O . LEU A 1 190 ? -79.668 -6.171 140.598 1.00 86.88 190 LEU A O 1
ATOM 1462 N N . ASP A 1 191 ? -80.642 -7.341 142.249 1.00 85.38 191 ASP A N 1
ATOM 1463 C CA . ASP A 1 191 ? -79.890 -8.580 142.040 1.00 85.38 191 ASP A CA 1
ATOM 1464 C C . ASP A 1 191 ? -80.162 -9.180 140.644 1.00 85.38 191 ASP A C 1
ATOM 1466 O O . ASP A 1 191 ? -79.229 -9.603 139.962 1.00 85.38 191 ASP A O 1
ATOM 1470 N N . GLU A 1 192 ? -81.412 -9.145 140.167 1.00 88.31 192 GLU A N 1
ATOM 1471 C CA . GLU A 1 192 ? -81.787 -9.568 138.809 1.00 88.31 192 GLU A CA 1
ATOM 1472 C C . GLU A 1 192 ? -81.158 -8.672 137.727 1.00 88.31 192 GLU A C 1
ATOM 1474 O O . GLU A 1 192 ? -80.529 -9.169 136.793 1.00 88.31 192 GLU A O 1
ATOM 1479 N N . ASN A 1 193 ? -81.219 -7.347 137.887 1.00 86.25 193 ASN A N 1
ATOM 1480 C CA . ASN A 1 193 ? -80.551 -6.404 136.989 1.00 86.25 193 ASN A CA 1
ATOM 1481 C C . ASN A 1 193 ? -79.025 -6.569 137.008 1.00 86.25 193 ASN A C 1
ATOM 1483 O O . ASN A 1 193 ? -78.390 -6.415 135.971 1.00 86.25 193 ASN A O 1
ATOM 1487 N N . VAL A 1 194 ? -78.419 -6.910 138.149 1.00 88.56 194 VAL A N 1
ATOM 1488 C CA . VAL A 1 194 ? -76.981 -7.215 138.241 1.00 88.56 194 VAL A CA 1
ATOM 1489 C C . VAL A 1 194 ? -76.634 -8.472 137.436 1.00 88.56 194 VAL A C 1
ATOM 1491 O O . VAL A 1 194 ? -75.580 -8.506 136.803 1.00 88.56 194 VAL A O 1
ATOM 1494 N N . ILE A 1 195 ? -77.503 -9.488 137.418 1.00 88.00 195 ILE A N 1
ATOM 1495 C CA . ILE A 1 195 ? -77.332 -10.675 136.563 1.00 88.00 195 ILE A CA 1
ATOM 1496 C C . ILE A 1 195 ? -77.440 -10.288 135.082 1.00 88.00 195 ILE A C 1
ATOM 1498 O O . ILE A 1 195 ? -76.565 -10.662 134.303 1.00 88.00 195 ILE A O 1
ATOM 1502 N N . VAL A 1 196 ? -78.448 -9.496 134.701 1.00 89.19 196 VAL A N 1
ATOM 1503 C CA . VAL A 1 196 ? -78.631 -9.026 133.314 1.00 89.19 196 VAL A CA 1
ATOM 1504 C C . VAL A 1 196 ? -77.457 -8.156 132.854 1.00 89.19 196 VAL A C 1
ATOM 1506 O O . VAL A 1 196 ? -76.952 -8.342 131.754 1.00 89.19 196 VAL A O 1
ATOM 1509 N N . VAL A 1 197 ? -76.963 -7.242 133.693 1.00 88.69 197 VAL A N 1
ATOM 1510 C CA . VAL A 1 197 ? -75.791 -6.408 133.376 1.00 88.69 197 VAL A CA 1
ATOM 1511 C C . VAL A 1 197 ? -74.548 -7.269 133.171 1.00 88.69 197 VAL A C 1
ATOM 1513 O O . VAL A 1 197 ? -73.813 -7.023 132.223 1.00 88.69 197 VAL A O 1
ATOM 1516 N N . LYS A 1 198 ? -74.330 -8.304 133.993 1.00 90.19 198 LYS A N 1
ATOM 1517 C CA . LYS A 1 198 ? -73.221 -9.250 133.788 1.00 90.19 198 LYS A CA 1
ATOM 1518 C C . LYS A 1 198 ? -73.358 -10.022 132.478 1.00 90.19 198 LYS A C 1
ATOM 1520 O O . LYS A 1 198 ? -72.385 -10.097 131.746 1.00 90.19 198 LYS A O 1
ATOM 1525 N N . GLN A 1 199 ? -74.553 -10.519 132.150 1.00 90.75 199 GLN A N 1
ATOM 1526 C CA . GLN A 1 199 ? -74.812 -11.195 130.871 1.00 90.75 199 GLN A CA 1
ATOM 1527 C C . GLN A 1 199 ? -74.531 -10.276 129.680 1.00 90.75 199 GLN A C 1
ATOM 1529 O O . GLN A 1 199 ? -73.807 -10.660 128.771 1.00 90.75 199 GLN A O 1
ATOM 1534 N N . LEU A 1 200 ? -75.028 -9.037 129.717 1.00 91.69 200 LEU A N 1
ATOM 1535 C CA . LEU A 1 200 ? -74.753 -8.040 128.681 1.00 91.69 200 LEU A CA 1
ATOM 1536 C C . LEU A 1 200 ? -73.264 -7.675 128.607 1.00 91.69 200 LEU A C 1
ATOM 1538 O O . LEU A 1 200 ? -72.756 -7.374 127.532 1.00 91.69 200 LEU A O 1
ATOM 1542 N N . GLN A 1 201 ? -72.556 -7.690 129.736 1.00 92.06 201 GLN A N 1
ATOM 1543 C CA . GLN A 1 201 ? -71.125 -7.415 129.795 1.00 92.06 201 GLN A CA 1
ATOM 1544 C C . GLN A 1 201 ? -70.294 -8.580 129.238 1.00 92.06 201 GLN A C 1
ATOM 1546 O O . GLN A 1 201 ? -69.338 -8.328 128.509 1.00 92.06 201 GLN A O 1
ATOM 1551 N N . ASP A 1 202 ? -70.697 -9.826 129.492 1.00 91.06 202 ASP A N 1
ATOM 1552 C CA . ASP A 1 202 ? -70.110 -11.027 128.888 1.00 91.06 202 ASP A CA 1
ATOM 1553 C C . ASP A 1 202 ? -70.391 -11.085 127.375 1.00 91.06 202 ASP A C 1
ATOM 1555 O O . ASP A 1 202 ? -69.494 -11.380 126.587 1.00 91.06 202 ASP A O 1
ATOM 1559 N N . GLU A 1 203 ? -71.611 -10.743 126.943 1.00 92.12 203 GLU A N 1
ATOM 1560 C CA . GLU A 1 203 ? -71.977 -10.621 125.524 1.00 92.12 203 GLU A CA 1
ATOM 1561 C C . GLU A 1 203 ? -71.179 -9.514 124.823 1.00 92.12 203 GLU A C 1
ATOM 1563 O O . GLU A 1 203 ? -70.707 -9.702 123.698 1.00 92.12 203 GLU A O 1
ATOM 1568 N N . LEU A 1 204 ? -70.982 -8.372 125.488 1.00 93.19 204 LEU A N 1
ATOM 1569 C CA . LEU A 1 204 ? -70.148 -7.285 124.982 1.00 93.19 204 LEU A CA 1
ATOM 1570 C C . LEU A 1 204 ? -68.687 -7.722 124.852 1.00 93.19 204 LEU A C 1
ATOM 1572 O O . LEU A 1 204 ? -68.038 -7.395 123.858 1.00 93.19 204 LEU A O 1
ATOM 1576 N N . GLU A 1 205 ? -68.165 -8.459 125.830 1.00 92.88 205 GLU A N 1
ATOM 1577 C CA . GLU A 1 205 ? -66.792 -8.955 125.797 1.00 92.88 205 GLU A CA 1
ATOM 1578 C C . GLU A 1 205 ? -66.608 -10.017 124.702 1.00 92.88 205 GLU A C 1
ATOM 1580 O O . GLU A 1 205 ? -65.639 -9.957 123.944 1.00 92.88 205 GLU A O 1
ATOM 1585 N N . LEU A 1 206 ? -67.583 -10.912 124.511 1.00 93.19 206 LEU A N 1
ATOM 1586 C CA . LEU A 1 206 ? -67.596 -11.859 123.394 1.00 93.19 206 LEU A CA 1
ATOM 1587 C C . LEU A 1 206 ? -67.624 -11.133 122.040 1.00 93.19 206 LEU A C 1
ATOM 1589 O O . LEU A 1 206 ? -66.862 -11.476 121.136 1.00 93.19 206 LEU A O 1
ATOM 1593 N N . ALA A 1 207 ? -68.463 -10.103 121.897 1.00 92.75 207 ALA A N 1
ATOM 1594 C CA . ALA A 1 207 ? -68.521 -9.290 120.686 1.00 92.75 207 ALA A CA 1
ATOM 1595 C C . ALA A 1 207 ? -67.198 -8.552 120.427 1.00 92.75 207 ALA A C 1
ATOM 1597 O O . ALA A 1 207 ? -66.762 -8.478 119.280 1.00 92.75 207 ALA A O 1
ATOM 1598 N N . ARG A 1 208 ? -66.523 -8.052 121.471 1.00 93.75 208 ARG A N 1
ATOM 1599 C CA . ARG A 1 208 ? -65.194 -7.425 121.358 1.00 93.75 208 ARG A CA 1
ATOM 1600 C C . ARG A 1 208 ? -64.140 -8.404 120.864 1.00 93.75 208 ARG A C 1
ATOM 1602 O O . ARG A 1 208 ? -63.392 -8.050 119.958 1.00 93.75 208 ARG A O 1
ATOM 1609 N N . VAL A 1 209 ? -64.098 -9.619 121.412 1.00 94.06 209 VAL A N 1
ATOM 1610 C CA . VAL A 1 209 ? -63.175 -10.670 120.951 1.00 94.06 209 VAL A CA 1
ATOM 1611 C C . VAL A 1 209 ? -63.464 -11.035 119.495 1.00 94.06 209 VAL A C 1
ATOM 1613 O O . VAL A 1 209 ? -62.542 -11.075 118.686 1.00 94.06 209 VAL A O 1
ATOM 1616 N N . LEU A 1 210 ? -64.736 -11.206 119.121 1.00 94.88 210 LEU A N 1
ATOM 1617 C CA . LEU A 1 210 ? -65.115 -11.475 117.730 1.00 94.88 210 LEU A CA 1
ATOM 1618 C C . LEU A 1 210 ? -64.719 -10.332 116.786 1.00 94.88 210 LEU A C 1
ATOM 1620 O O . LEU A 1 210 ? -64.240 -10.594 115.685 1.00 94.88 210 LEU A O 1
ATOM 1624 N N . VAL A 1 211 ? -64.885 -9.070 117.194 1.00 93.44 211 VAL A N 1
ATOM 1625 C CA . VAL A 1 211 ? -64.421 -7.911 116.415 1.00 93.44 211 VAL A CA 1
ATOM 1626 C C . VAL A 1 211 ? -62.903 -7.947 116.260 1.00 93.44 211 VAL A C 1
ATOM 1628 O O . VAL A 1 211 ? -62.425 -7.837 115.138 1.00 93.44 211 VAL A O 1
ATOM 1631 N N . GLN A 1 212 ? -62.151 -8.205 117.335 1.00 94.00 212 GLN A N 1
ATOM 1632 C CA . GLN A 1 212 ? -60.692 -8.339 117.271 1.00 94.00 212 GLN A CA 1
ATOM 1633 C C . GLN A 1 212 ? -60.249 -9.471 116.331 1.00 94.00 212 GLN A C 1
ATOM 1635 O O . GLN A 1 212 ? -59.323 -9.282 115.543 1.00 94.00 212 GLN A O 1
ATOM 1640 N N . GLU A 1 213 ? -60.914 -10.630 116.359 1.00 93.88 213 GLU A N 1
ATOM 1641 C CA . GLU A 1 213 ? -60.640 -11.735 115.431 1.00 93.88 213 GLU A CA 1
ATOM 1642 C C . GLU A 1 213 ? -60.921 -11.347 113.973 1.00 93.88 213 GLU A C 1
ATOM 1644 O O . GLU A 1 213 ? -60.130 -11.654 113.077 1.00 93.88 213 GLU A O 1
ATOM 1649 N N . LYS A 1 214 ? -62.038 -10.656 113.711 1.00 94.44 214 LYS A N 1
ATOM 1650 C CA . LYS A 1 214 ? -62.372 -10.173 112.364 1.00 94.44 214 LYS A CA 1
ATOM 1651 C C . LYS A 1 214 ? -61.408 -9.087 111.899 1.00 94.44 214 LYS A C 1
ATOM 1653 O O . LYS A 1 214 ? -60.985 -9.139 110.748 1.00 94.44 214 LYS A O 1
ATOM 1658 N N . ASP A 1 215 ? -61.002 -8.173 112.771 1.00 94.62 215 ASP A N 1
ATOM 1659 C CA . ASP A 1 215 ? -60.005 -7.142 112.478 1.00 94.62 215 ASP A CA 1
ATOM 1660 C C . ASP A 1 215 ? -58.635 -7.759 112.177 1.00 94.62 215 ASP A C 1
ATOM 1662 O O . ASP A 1 215 ? -57.957 -7.336 111.235 1.00 94.62 215 ASP A O 1
ATOM 1666 N N . ALA A 1 216 ? -58.246 -8.806 112.910 1.00 93.81 216 ALA A N 1
ATOM 1667 C CA . ALA A 1 216 ? -57.040 -9.576 112.624 1.00 93.81 216 ALA A CA 1
ATOM 1668 C C . ALA A 1 216 ? -57.129 -10.273 111.254 1.00 93.81 216 ALA A C 1
ATOM 1670 O O . ALA A 1 216 ? -56.188 -10.195 110.462 1.00 93.81 216 ALA A O 1
ATOM 1671 N N . ALA A 1 217 ? -58.269 -10.891 110.925 1.00 95.31 217 ALA A N 1
ATOM 1672 C CA . ALA A 1 217 ? -58.493 -11.514 109.619 1.00 95.31 217 ALA A CA 1
ATOM 1673 C C . ALA A 1 217 ? -58.481 -10.489 108.469 1.00 95.31 217 ALA A C 1
ATOM 1675 O O . ALA A 1 217 ? -57.864 -10.732 107.433 1.00 95.31 217 ALA A O 1
ATOM 1676 N N . VAL A 1 218 ? -59.102 -9.321 108.660 1.00 95.69 218 VAL A N 1
ATOM 1677 C CA . VAL A 1 218 ? -59.068 -8.203 107.704 1.00 95.69 218 VAL A CA 1
ATOM 1678 C C . VAL A 1 218 ? -57.644 -7.681 107.533 1.00 95.69 218 VAL A C 1
ATOM 1680 O O . VAL A 1 218 ? -57.239 -7.381 106.415 1.00 95.69 218 VAL A O 1
ATOM 1683 N N . SER A 1 219 ? -56.868 -7.592 108.613 1.00 92.75 219 SER A N 1
ATOM 1684 C CA . SER A 1 219 ? -55.468 -7.160 108.556 1.00 92.75 219 SER A CA 1
ATOM 1685 C C . SER A 1 219 ? -54.599 -8.152 107.778 1.00 92.75 219 SER A C 1
ATOM 1687 O O . SER A 1 219 ? -53.789 -7.732 106.954 1.00 92.75 219 SER A O 1
ATOM 1689 N N . LEU A 1 220 ? -54.811 -9.460 107.968 1.00 95.31 220 LEU A N 1
ATOM 1690 C CA . LEU A 1 220 ? -54.131 -10.494 107.187 1.00 95.31 220 LEU A CA 1
ATOM 1691 C C . LEU A 1 220 ? -54.502 -10.411 105.701 1.00 95.31 220 LEU A C 1
ATOM 1693 O O . LEU A 1 220 ? -53.624 -10.481 104.844 1.00 95.31 220 LEU A O 1
ATOM 1697 N N . GLU A 1 221 ? -55.786 -10.249 105.383 1.00 94.88 221 GLU A N 1
ATOM 1698 C CA . GLU A 1 221 ? -56.227 -10.162 103.990 1.00 94.88 221 GLU A CA 1
ATOM 1699 C C . GLU A 1 221 ? -55.725 -8.881 103.313 1.00 94.88 221 GLU A C 1
ATOM 1701 O O . GLU A 1 221 ? -55.275 -8.935 102.174 1.00 94.88 221 GLU A O 1
ATOM 1706 N N . LYS A 1 222 ? -55.676 -7.751 104.033 1.00 95.69 222 LYS A N 1
ATOM 1707 C CA . LYS A 1 222 ? -55.015 -6.522 103.565 1.00 95.69 222 LYS A CA 1
ATOM 1708 C C . LYS A 1 222 ? -53.535 -6.748 103.251 1.00 95.69 222 LYS A C 1
ATOM 1710 O O . LYS A 1 222 ? -53.064 -6.244 102.238 1.00 95.69 222 LYS A O 1
ATOM 1715 N N . SER A 1 223 ? -52.819 -7.521 104.075 1.00 93.75 223 SER A N 1
ATOM 1716 C CA . SER A 1 223 ? -51.421 -7.885 103.798 1.00 93.75 223 SER A CA 1
ATOM 1717 C C . SER A 1 223 ? -51.301 -8.683 102.499 1.00 93.75 223 SER A C 1
ATOM 1719 O O . SER A 1 223 ? -50.496 -8.326 101.649 1.00 93.75 223 SER A O 1
ATOM 1721 N N . LYS A 1 224 ? -52.140 -9.709 102.297 1.00 96.00 224 LYS A N 1
ATOM 1722 C CA . LYS A 1 224 ? -52.121 -10.505 101.057 1.00 96.00 224 LYS A CA 1
ATOM 1723 C C . LYS A 1 224 ? -52.482 -9.682 99.825 1.00 96.00 224 LYS A C 1
ATOM 1725 O O . LYS A 1 224 ? -51.886 -9.878 98.773 1.00 96.00 224 LYS A O 1
ATOM 1730 N N . VAL A 1 225 ? -53.464 -8.786 99.941 1.00 95.25 225 VAL A N 1
ATOM 1731 C CA . VAL A 1 225 ? -53.827 -7.861 98.859 1.00 95.25 225 VAL A CA 1
ATOM 1732 C C . VAL A 1 225 ? -52.632 -6.978 98.517 1.00 95.25 225 VAL A C 1
ATOM 1734 O O . VAL A 1 225 ? -52.294 -6.884 97.345 1.00 95.25 225 VAL A O 1
ATOM 1737 N N . SER A 1 226 ? -51.935 -6.431 99.516 1.00 95.62 226 SER A N 1
ATOM 1738 C CA . SER A 1 226 ? -50.726 -5.633 99.294 1.00 95.62 226 SER A CA 1
ATOM 1739 C C . SER A 1 226 ? -49.600 -6.436 98.628 1.00 95.62 226 SER A C 1
ATOM 1741 O O . SER A 1 226 ? -48.934 -5.913 97.736 1.00 95.62 226 SER A O 1
ATOM 1743 N N . ASP A 1 227 ? -49.404 -7.702 99.009 1.00 95.56 227 ASP A N 1
ATOM 1744 C CA . ASP A 1 227 ? -48.416 -8.582 98.371 1.00 95.56 227 ASP A CA 1
ATOM 1745 C C . ASP A 1 227 ? -48.780 -8.848 96.901 1.00 95.56 227 ASP A C 1
ATOM 1747 O O . ASP A 1 227 ? -47.935 -8.733 96.010 1.00 95.56 227 ASP A O 1
ATOM 1751 N N . LEU A 1 228 ? -50.053 -9.157 96.624 1.00 95.94 228 LEU A N 1
ATOM 1752 C CA . LEU A 1 228 ? -50.551 -9.365 95.264 1.00 95.94 228 LEU A CA 1
ATOM 1753 C C . LEU A 1 228 ? -50.441 -8.090 94.422 1.00 95.94 228 LEU A C 1
ATOM 1755 O O . LEU A 1 228 ? -49.978 -8.164 93.287 1.00 95.94 228 LEU A O 1
ATOM 1759 N N . GLU A 1 229 ? -50.792 -6.928 94.969 1.00 95.69 229 GLU A N 1
ATOM 1760 C CA . GLU A 1 229 ? -50.594 -5.623 94.329 1.00 95.69 229 GLU A CA 1
ATOM 1761 C C . GLU A 1 229 ? -49.117 -5.388 93.990 1.00 95.69 229 GLU A C 1
ATOM 1763 O O . GLU A 1 229 ? -48.805 -4.957 92.879 1.00 95.69 229 GLU A O 1
ATOM 1768 N N . GLY A 1 230 ? -48.202 -5.763 94.890 1.00 94.62 230 GLY A N 1
ATOM 1769 C CA . GLY A 1 230 ? -46.762 -5.741 94.637 1.00 94.62 230 GLY A CA 1
ATOM 1770 C C . GLY A 1 230 ? -46.359 -6.623 93.453 1.00 94.62 230 GLY A C 1
ATOM 1771 O O . GLY A 1 230 ? -45.651 -6.164 92.556 1.00 94.62 230 GLY A O 1
ATOM 1772 N N . THR A 1 231 ? -46.860 -7.863 93.395 1.00 96.75 231 THR A N 1
ATOM 1773 C CA . THR A 1 231 ? -46.581 -8.767 92.262 1.00 96.75 231 THR A CA 1
ATOM 1774 C C . THR A 1 231 ? -47.181 -8.272 90.942 1.00 96.75 231 THR A C 1
ATOM 1776 O O . THR A 1 231 ? -46.543 -8.367 89.893 1.00 96.75 231 THR A O 1
ATOM 1779 N N . ILE A 1 232 ? -48.383 -7.688 90.975 1.00 95.94 232 ILE A N 1
ATOM 1780 C CA . ILE A 1 232 ? -49.022 -7.079 89.803 1.00 95.94 232 ILE A CA 1
ATOM 1781 C C . ILE A 1 232 ? -48.184 -5.897 89.312 1.00 95.94 232 ILE A C 1
ATOM 1783 O O . ILE A 1 232 ? -47.960 -5.785 88.109 1.00 95.94 232 ILE A O 1
ATOM 1787 N N . SER A 1 233 ? -47.676 -5.060 90.222 1.00 96.06 233 SER A N 1
ATOM 1788 C CA . SER A 1 233 ? -46.786 -3.949 89.874 1.00 96.06 233 SER A CA 1
ATOM 1789 C C . SER A 1 233 ? -45.498 -4.447 89.219 1.00 96.06 233 SER A C 1
ATOM 1791 O O . SER A 1 233 ? -45.118 -3.925 88.175 1.00 96.06 233 SER A O 1
ATOM 1793 N N . SER A 1 234 ? -44.862 -5.501 89.749 1.00 95.62 234 SER A N 1
ATOM 1794 C CA . SER A 1 234 ? -43.649 -6.049 89.127 1.00 95.62 234 SER A CA 1
ATOM 1795 C C . SER A 1 234 ? -43.906 -6.621 87.730 1.00 95.62 234 SER A C 1
ATOM 1797 O O . SER A 1 234 ? -43.121 -6.375 86.816 1.00 95.62 234 SER A O 1
ATOM 1799 N N . TYR A 1 235 ? -45.027 -7.326 87.525 1.00 96.25 235 TYR A N 1
ATOM 1800 C CA . TYR A 1 235 ? -45.392 -7.820 86.194 1.00 96.25 235 TYR A CA 1
ATOM 1801 C C . TYR A 1 235 ? -45.767 -6.683 85.237 1.00 96.25 235 TYR A C 1
ATOM 1803 O O . TYR A 1 235 ? -45.465 -6.761 84.047 1.00 96.25 235 TYR A O 1
ATOM 1811 N N . ALA A 1 236 ? -46.394 -5.613 85.731 1.00 96.44 236 ALA A N 1
ATOM 1812 C CA . ALA A 1 236 ? -46.679 -4.427 84.932 1.00 96.44 236 ALA A CA 1
ATOM 1813 C C . ALA A 1 236 ? -45.384 -3.748 84.452 1.00 96.44 236 ALA A C 1
ATOM 1815 O O . ALA A 1 236 ? -45.286 -3.411 83.269 1.00 96.44 236 ALA A O 1
ATOM 1816 N N . ASP A 1 237 ? -44.376 -3.633 85.321 1.00 96.19 237 ASP A N 1
ATOM 1817 C CA . ASP A 1 237 ? -43.058 -3.085 84.975 1.00 96.19 237 ASP A CA 1
ATOM 1818 C C . ASP A 1 237 ? -42.315 -3.964 83.955 1.00 96.19 237 ASP A C 1
ATOM 1820 O O . ASP A 1 237 ? -41.691 -3.455 83.022 1.00 96.19 237 ASP A O 1
ATOM 1824 N N . GLU A 1 238 ? -42.385 -5.293 84.083 1.00 97.56 238 GLU A N 1
ATOM 1825 C CA . GLU A 1 238 ? -41.826 -6.223 83.090 1.00 97.56 238 GLU A CA 1
ATOM 1826 C C . GLU A 1 238 ? -42.519 -6.096 81.730 1.00 97.56 238 GLU A C 1
ATOM 1828 O O . GLU A 1 238 ? -41.852 -6.002 80.697 1.00 97.56 238 GLU A O 1
ATOM 1833 N N . ILE A 1 239 ? -43.854 -6.024 81.713 1.00 96.69 239 ILE A N 1
ATOM 1834 C CA . ILE A 1 239 ? -44.624 -5.794 80.485 1.00 96.69 239 ILE A CA 1
ATOM 1835 C C . ILE A 1 239 ? -44.238 -4.452 79.849 1.00 96.69 239 ILE A C 1
ATOM 1837 O O . ILE A 1 239 ? -44.124 -4.383 78.624 1.00 96.69 239 ILE A O 1
ATOM 1841 N N . ALA A 1 240 ? -44.020 -3.397 80.641 1.00 97.00 240 ALA A N 1
ATOM 1842 C CA . ALA A 1 240 ? -43.570 -2.100 80.137 1.00 97.00 240 ALA A CA 1
ATOM 1843 C C . ALA A 1 240 ? -42.191 -2.202 79.463 1.00 97.00 240 ALA A C 1
ATOM 1845 O O . ALA A 1 240 ? -42.049 -1.778 78.316 1.00 97.00 240 ALA A O 1
ATOM 1846 N N . LYS A 1 241 ? -41.222 -2.875 80.096 1.00 97.44 241 LYS A N 1
ATOM 1847 C CA . LYS A 1 241 ? -39.891 -3.125 79.508 1.00 97.44 241 LYS A CA 1
ATOM 1848 C C . LYS A 1 241 ? -39.974 -3.895 78.190 1.00 97.44 241 LYS A C 1
ATOM 1850 O O . LYS A 1 241 ? -39.328 -3.521 77.216 1.00 97.44 241 LYS A O 1
ATOM 1855 N N . TYR A 1 242 ? -40.796 -4.945 78.122 1.00 97.38 242 TYR A N 1
ATOM 1856 C CA . TYR A 1 242 ? -40.981 -5.693 76.874 1.00 97.38 242 TYR A CA 1
ATOM 1857 C C . TYR A 1 242 ? -41.672 -4.866 75.785 1.00 97.38 242 TYR A C 1
ATOM 1859 O O . TYR A 1 242 ? -41.356 -5.026 74.608 1.00 97.38 242 TYR A O 1
ATOM 1867 N N . ARG A 1 243 ? -42.592 -3.961 76.143 1.00 97.50 243 ARG A N 1
ATOM 1868 C CA . ARG A 1 243 ? -43.196 -3.028 75.179 1.00 97.50 243 ARG A CA 1
ATOM 1869 C C . ARG A 1 243 ? -42.164 -2.060 74.608 1.00 97.50 243 ARG A C 1
ATOM 1871 O O . ARG A 1 243 ? -42.168 -1.849 73.399 1.00 97.50 243 ARG A O 1
ATOM 1878 N N . GLU A 1 244 ? -41.290 -1.513 75.449 1.00 97.06 244 GLU A N 1
ATOM 1879 C CA . GLU A 1 244 ? -40.193 -0.636 75.022 1.00 97.06 244 GLU A CA 1
ATOM 1880 C C . GLU A 1 244 ? -39.198 -1.371 74.116 1.00 97.06 244 GLU A C 1
ATOM 1882 O O . GLU A 1 244 ? -38.828 -0.851 73.067 1.00 97.06 244 GLU A O 1
ATOM 1887 N N . GLU A 1 245 ? -38.819 -2.605 74.459 1.00 97.62 245 GLU A N 1
ATOM 1888 C CA . GLU A 1 245 ? -37.967 -3.458 73.619 1.00 97.62 245 GLU A CA 1
ATOM 1889 C C . GLU A 1 245 ? -38.592 -3.697 72.240 1.00 97.62 245 GLU A C 1
ATOM 1891 O O . GLU A 1 245 ? -37.950 -3.489 71.215 1.00 97.62 245 GLU A O 1
ATOM 1896 N N . ILE A 1 246 ? -39.870 -4.088 72.204 1.00 96.88 246 ILE A N 1
ATOM 1897 C CA . ILE A 1 246 ? -40.600 -4.309 70.951 1.00 96.88 246 ILE A CA 1
ATOM 1898 C C . ILE A 1 246 ? -40.646 -3.026 70.116 1.00 96.88 246 ILE A C 1
ATOM 1900 O O . ILE A 1 246 ? -40.548 -3.095 68.893 1.00 96.88 246 ILE A O 1
ATOM 1904 N N . GLN A 1 247 ? -40.825 -1.868 70.752 1.00 97.19 247 GLN A N 1
ATOM 1905 C CA . GLN A 1 247 ? -40.847 -0.587 70.056 1.00 97.19 247 GLN A CA 1
ATOM 1906 C C . GLN A 1 247 ? -39.472 -0.248 69.469 1.00 97.19 247 GLN A C 1
ATOM 1908 O O . GLN A 1 247 ? -39.396 0.076 68.286 1.00 97.19 247 GLN A O 1
ATOM 1913 N N . ARG A 1 248 ? -38.395 -0.423 70.242 1.00 97.88 248 ARG A N 1
ATOM 1914 C CA . ARG A 1 248 ? -37.024 -0.209 69.761 1.00 97.88 248 ARG A CA 1
ATOM 1915 C C . ARG A 1 248 ? -36.690 -1.120 68.581 1.00 97.88 248 ARG A C 1
ATOM 1917 O O . ARG A 1 248 ? -36.223 -0.647 67.555 1.00 97.88 248 ARG A O 1
ATOM 1924 N N . LEU A 1 249 ? -37.008 -2.412 68.686 1.00 97.31 249 LEU A N 1
ATOM 1925 C CA . LEU A 1 249 ? -36.776 -3.374 67.605 1.00 97.31 249 LEU A CA 1
ATOM 1926 C C . LEU A 1 249 ? -37.588 -3.046 66.343 1.00 97.31 249 LEU A C 1
ATOM 1928 O O . LEU A 1 249 ? -37.131 -3.309 65.235 1.00 97.31 249 LEU A O 1
ATOM 1932 N N . LYS A 1 250 ? -38.789 -2.470 66.479 1.00 98.00 250 LYS A N 1
ATOM 1933 C CA . LYS A 1 250 ? -39.571 -1.991 65.328 1.00 98.00 250 LYS A CA 1
ATOM 1934 C C . LYS A 1 250 ? -38.930 -0.782 64.658 1.00 98.00 250 LYS A C 1
ATOM 1936 O O . LYS A 1 250 ? -38.964 -0.697 63.436 1.00 98.00 250 LYS A O 1
ATOM 1941 N N . GLU A 1 251 ? -38.392 0.148 65.440 1.00 97.06 251 GLU A N 1
ATOM 1942 C CA . GLU A 1 251 ? -37.668 1.311 64.921 1.00 97.06 251 GLU A CA 1
ATOM 1943 C C . GLU A 1 251 ? -36.400 0.863 64.187 1.00 97.06 251 GLU A C 1
ATOM 1945 O O . GLU A 1 251 ? -36.239 1.194 63.017 1.00 97.06 251 GLU A O 1
ATOM 1950 N N . GLU A 1 252 ? -35.601 -0.017 64.797 1.00 97.81 252 GLU A N 1
ATOM 1951 C CA . GLU A 1 252 ? -34.426 -0.621 64.156 1.00 97.81 252 GLU A CA 1
ATOM 1952 C C . GLU A 1 252 ? -34.792 -1.372 62.863 1.00 97.81 252 GLU A C 1
ATOM 1954 O O . GLU A 1 252 ? -34.100 -1.254 61.852 1.00 97.81 252 GLU A O 1
ATOM 1959 N N . LEU A 1 253 ? -35.901 -2.122 62.856 1.00 97.50 253 LEU A N 1
ATOM 1960 C CA . LEU A 1 253 ? -36.387 -2.808 61.656 1.00 97.50 253 LEU A CA 1
ATOM 1961 C C . LEU A 1 253 ? -36.764 -1.819 60.543 1.00 97.50 253 LEU A C 1
ATOM 1963 O O . LEU A 1 253 ? -36.446 -2.068 59.380 1.00 97.50 253 LEU A O 1
ATOM 1967 N N . ASN A 1 254 ? -37.430 -0.716 60.888 1.00 97.00 254 ASN A N 1
ATOM 1968 C CA . ASN A 1 254 ? -37.805 0.319 59.927 1.00 97.00 254 ASN A CA 1
ATOM 1969 C C . ASN A 1 254 ? -36.573 1.030 59.353 1.00 97.00 254 ASN A C 1
ATOM 1971 O O . ASN A 1 254 ? -36.518 1.242 58.141 1.00 97.00 254 ASN A O 1
ATOM 1975 N N . ASP A 1 255 ? -35.581 1.347 60.187 1.00 97.56 255 ASP A N 1
ATOM 1976 C CA . ASP A 1 255 ? -34.324 1.966 59.753 1.00 97.56 255 ASP A CA 1
ATOM 1977 C C . ASP A 1 255 ? -33.572 1.045 58.781 1.00 97.56 255 ASP A C 1
ATOM 1979 O O . ASP A 1 255 ? -33.199 1.457 57.681 1.00 97.56 255 ASP A O 1
ATOM 1983 N N . ILE A 1 256 ? -33.447 -0.244 59.120 1.00 97.44 256 ILE A N 1
ATOM 1984 C CA . ILE A 1 256 ? -32.842 -1.248 58.231 1.00 97.44 256 ILE A CA 1
ATOM 1985 C C . ILE A 1 256 ? -33.630 -1.368 56.919 1.00 97.44 256 ILE A C 1
ATOM 1987 O O . ILE A 1 256 ? -33.035 -1.496 55.846 1.00 97.44 256 ILE A O 1
ATOM 1991 N N . GLN A 1 257 ? -34.964 -1.335 56.973 1.00 97.81 257 GLN A N 1
ATOM 1992 C CA . GLN A 1 257 ? -35.803 -1.400 55.778 1.00 97.81 257 GLN A CA 1
ATOM 1993 C C . GLN A 1 257 ? -35.603 -0.175 54.872 1.00 97.81 257 GLN A C 1
ATOM 1995 O O . GLN A 1 257 ? -35.533 -0.328 53.649 1.00 97.81 257 GLN A O 1
ATOM 2000 N N . TYR A 1 258 ? -35.474 1.020 55.450 1.00 97.69 258 TYR A N 1
ATOM 2001 C CA . TYR A 1 258 ? -35.174 2.245 54.712 1.00 97.69 258 TYR A CA 1
ATOM 2002 C C . TYR A 1 258 ? -33.791 2.178 54.047 1.00 97.69 258 TYR A C 1
ATOM 2004 O O . TYR A 1 258 ? -33.675 2.421 52.842 1.00 97.69 258 TYR A O 1
ATOM 2012 N N . ASP A 1 259 ? -32.765 1.750 54.787 1.00 97.56 259 ASP A N 1
ATOM 2013 C CA . ASP A 1 259 ? -31.406 1.565 54.268 1.00 97.56 259 ASP A CA 1
ATOM 2014 C C . ASP A 1 259 ? -31.358 0.554 53.112 1.00 97.56 259 ASP A C 1
ATOM 2016 O O . ASP A 1 259 ? -30.639 0.751 52.126 1.00 97.56 259 ASP A O 1
ATOM 2020 N N . LEU A 1 260 ? -32.123 -0.539 53.208 1.00 97.62 260 LEU A N 1
ATOM 2021 C CA . LEU A 1 260 ? -32.230 -1.537 52.143 1.00 97.62 260 LEU A CA 1
ATOM 2022 C C . LEU A 1 260 ? -32.876 -0.958 50.882 1.00 97.62 260 LEU A C 1
ATOM 2024 O O . LEU A 1 260 ? -32.338 -1.157 49.793 1.00 97.62 260 LEU A O 1
ATOM 2028 N N . LEU A 1 261 ? -33.972 -0.204 51.015 1.00 97.38 261 LEU A N 1
ATOM 2029 C CA . LEU A 1 261 ? -34.623 0.459 49.880 1.00 97.38 261 LEU A CA 1
ATOM 2030 C C . LEU A 1 261 ? -33.698 1.483 49.212 1.00 97.38 261 LEU A C 1
ATOM 2032 O O . LEU A 1 261 ? -33.641 1.564 47.983 1.00 97.38 261 LEU A O 1
ATOM 2036 N N . GLN A 1 262 ? -32.932 2.241 50.000 1.00 97.75 262 GLN A N 1
ATOM 2037 C CA . GLN A 1 262 ? -31.957 3.188 49.466 1.00 97.75 262 GLN A CA 1
ATOM 2038 C C . GLN A 1 262 ? -30.833 2.473 48.702 1.00 97.75 262 GLN A C 1
ATOM 2040 O O . GLN A 1 262 ? -30.464 2.905 47.607 1.00 97.75 262 GLN A O 1
ATOM 2045 N N . LYS A 1 263 ? -30.313 1.360 49.237 1.00 97.38 263 LYS A N 1
ATOM 2046 C CA . LYS A 1 263 ? -29.314 0.524 48.548 1.00 97.38 263 LYS A CA 1
ATOM 2047 C C . LYS A 1 263 ? -29.867 -0.081 47.260 1.00 97.38 263 LYS A C 1
ATOM 2049 O O . LYS A 1 263 ? -29.172 -0.077 46.249 1.00 97.38 263 LYS A O 1
ATOM 2054 N N . GLU A 1 264 ? -31.113 -0.551 47.259 1.00 97.88 264 GLU A N 1
ATOM 2055 C CA . GLU A 1 264 ? -31.775 -1.069 46.056 1.00 97.88 264 GLU A CA 1
ATOM 2056 C C . GLU A 1 264 ? -31.906 0.015 44.976 1.00 97.88 264 GLU A C 1
ATOM 2058 O O . GLU A 1 264 ? -31.571 -0.220 43.812 1.00 97.88 264 GLU A O 1
ATOM 2063 N N . ALA A 1 265 ? -32.310 1.230 45.359 1.00 97.12 265 ALA A N 1
ATOM 2064 C CA . ALA A 1 265 ? -32.376 2.368 44.448 1.00 97.12 265 ALA A CA 1
ATOM 2065 C C . ALA A 1 265 ? -30.992 2.746 43.888 1.00 97.12 265 ALA A C 1
ATOM 2067 O O . ALA A 1 265 ? -30.860 2.976 42.683 1.00 97.12 265 ALA A O 1
ATOM 2068 N N . HIS A 1 266 ? -29.954 2.754 44.732 1.00 97.25 266 HIS A N 1
ATOM 2069 C CA . HIS A 1 266 ? -28.578 3.020 44.306 1.00 97.25 266 HIS A CA 1
ATOM 2070 C C . HIS A 1 266 ? -28.082 1.961 43.316 1.00 97.25 266 HIS A C 1
ATOM 2072 O O . HIS A 1 266 ? -27.591 2.307 42.243 1.00 97.25 266 HIS A O 1
ATOM 2078 N N . HIS A 1 267 ? -28.257 0.673 43.625 1.00 97.69 267 HIS A N 1
ATOM 2079 C CA . HIS A 1 267 ? -27.858 -0.411 42.728 1.00 97.69 267 HIS A CA 1
ATOM 2080 C C . HIS A 1 267 ? -28.603 -0.348 41.394 1.00 97.69 267 HIS A C 1
ATOM 2082 O O . HIS A 1 267 ? -28.012 -0.600 40.347 1.00 97.69 267 HIS A O 1
ATOM 2088 N N . LYS A 1 268 ? -29.887 0.026 41.405 1.00 98.25 268 LYS A N 1
ATOM 2089 C CA . LYS A 1 268 ? -30.665 0.213 40.178 1.00 98.25 268 LYS A CA 1
ATOM 2090 C C . LYS A 1 268 ? -30.113 1.358 39.324 1.00 98.25 268 LYS A C 1
ATOM 2092 O O . LYS A 1 268 ? -29.994 1.187 38.115 1.00 98.25 268 LYS A O 1
ATOM 2097 N N . SER A 1 269 ? -29.744 2.479 39.945 1.00 97.75 269 SER A N 1
ATOM 2098 C CA . SER A 1 269 ? -29.118 3.619 39.261 1.00 97.75 269 SER A CA 1
ATOM 2099 C C . SER A 1 269 ? -27.736 3.274 38.694 1.00 97.75 269 SER A C 1
ATOM 2101 O O . SER A 1 269 ? -27.410 3.656 37.569 1.00 97.75 269 SER A O 1
ATOM 2103 N N . ASP A 1 270 ? -26.918 2.536 39.446 1.00 98.19 270 ASP A N 1
ATOM 2104 C CA . ASP A 1 270 ? -25.614 2.070 38.966 1.00 98.19 270 ASP A CA 1
ATOM 2105 C C . ASP A 1 270 ? -25.757 1.081 37.818 1.00 98.19 270 ASP A C 1
ATOM 2107 O O . ASP A 1 270 ? -25.026 1.178 36.837 1.00 98.19 270 ASP A O 1
ATOM 2111 N N . MET A 1 271 ? -26.725 0.167 37.903 1.00 98.19 271 MET A N 1
ATOM 2112 C CA . MET A 1 271 ? -27.011 -0.782 36.833 1.00 98.19 271 MET A CA 1
ATOM 2113 C C . MET A 1 271 ? -27.382 -0.053 35.537 1.00 98.19 271 MET A C 1
ATOM 2115 O O . MET A 1 271 ? -26.857 -0.395 34.481 1.00 98.19 271 MET A O 1
ATOM 2119 N N . THR A 1 272 ? -28.234 0.978 35.600 1.00 97.81 272 THR A N 1
ATOM 2120 C CA . THR A 1 272 ? -28.573 1.782 34.413 1.00 97.81 272 THR A CA 1
ATOM 2121 C C . THR A 1 272 ? -27.366 2.542 33.871 1.00 97.81 272 THR A C 1
ATOM 2123 O O . THR A 1 272 ? -27.129 2.508 32.668 1.00 97.81 272 THR A O 1
ATOM 2126 N N . ARG A 1 273 ? -26.549 3.145 34.746 1.00 98.50 273 ARG A N 1
ATOM 2127 C CA . ARG A 1 273 ? -25.331 3.867 34.348 1.00 98.50 273 ARG A CA 1
ATOM 2128 C C . ARG A 1 273 ? -24.320 2.946 33.665 1.00 98.50 273 ARG A C 1
ATOM 2130 O O . ARG A 1 273 ? -23.783 3.296 32.622 1.00 98.50 273 ARG A O 1
ATOM 2137 N N . LEU A 1 274 ? -24.070 1.768 34.237 1.00 98.31 274 LEU A N 1
ATOM 2138 C CA . LEU A 1 274 ? -23.156 0.775 33.667 1.00 98.31 274 LEU A CA 1
ATOM 2139 C C . LEU A 1 274 ? -23.675 0.222 32.338 1.00 98.31 274 LEU A C 1
ATOM 2141 O O . LEU A 1 274 ? -22.881 -0.060 31.447 1.00 98.31 274 LEU A O 1
ATOM 2145 N N . LEU A 1 275 ? -24.993 0.083 32.179 1.00 98.12 275 LEU A N 1
ATOM 2146 C CA . LEU A 1 275 ? -25.592 -0.349 30.918 1.00 98.12 275 LEU A CA 1
ATOM 2147 C C . LEU A 1 275 ? -25.450 0.721 29.823 1.00 98.12 275 LEU A C 1
ATOM 2149 O O . LEU A 1 275 ? -25.130 0.391 28.684 1.00 98.12 275 LEU A O 1
ATOM 2153 N N . GLU A 1 276 ? -25.634 1.996 30.166 1.00 97.75 276 GLU A N 1
ATOM 2154 C CA . GLU A 1 276 ? -25.372 3.123 29.261 1.00 97.75 276 GLU A CA 1
ATOM 2155 C C . GLU A 1 276 ? -23.888 3.216 28.884 1.00 97.75 276 GLU A C 1
ATOM 2157 O O . GLU A 1 276 ? -23.565 3.354 27.704 1.00 97.75 276 GLU A O 1
ATOM 2162 N N . GLU A 1 277 ? -22.985 3.077 29.860 1.00 98.06 277 GLU A N 1
ATOM 2163 C CA . GLU A 1 277 ? -21.536 3.062 29.637 1.00 98.06 277 GLU A CA 1
ATOM 2164 C C . GLU A 1 277 ? -21.130 1.894 28.732 1.00 98.06 277 GLU A C 1
ATOM 2166 O O . GLU A 1 277 ? -20.417 2.104 27.751 1.00 98.06 277 GLU A O 1
ATOM 2171 N N . LYS A 1 278 ? -21.659 0.688 28.988 1.00 98.19 278 LYS A N 1
ATOM 2172 C CA . LYS A 1 278 ? -21.457 -0.484 28.131 1.00 98.19 278 LYS A CA 1
ATOM 2173 C C . LYS A 1 278 ? -21.883 -0.181 26.696 1.00 98.19 278 LYS A C 1
ATOM 2175 O O . LYS A 1 278 ? -21.065 -0.316 25.791 1.00 98.19 278 LYS A O 1
ATOM 2180 N N . ASN A 1 279 ? -23.118 0.275 26.489 1.00 98.12 279 ASN A N 1
ATOM 2181 C CA . ASN A 1 279 ? -23.641 0.561 25.152 1.00 98.12 279 ASN A CA 1
ATOM 2182 C C . ASN A 1 279 ? -22.807 1.634 24.434 1.00 98.12 279 ASN A C 1
ATOM 2184 O O . ASN A 1 279 ? -22.514 1.507 23.249 1.00 98.12 279 ASN A O 1
ATOM 2188 N N . TRP A 1 280 ? -22.372 2.676 25.146 1.00 98.38 280 TRP A N 1
ATOM 2189 C CA . TRP A 1 280 ? -21.492 3.694 24.577 1.00 98.38 280 TRP A CA 1
ATOM 2190 C C . TRP A 1 280 ? -20.133 3.113 24.164 1.00 98.38 280 TRP A C 1
ATOM 2192 O O . TRP A 1 280 ? -19.653 3.387 23.065 1.00 98.38 280 TRP A O 1
ATOM 2202 N N . THR A 1 281 ? -19.520 2.274 25.004 1.00 97.19 281 THR A N 1
ATOM 2203 C CA . THR A 1 281 ? -18.257 1.609 24.644 1.00 97.19 281 THR A CA 1
ATOM 2204 C C . THR A 1 281 ? -18.415 0.632 23.482 1.00 97.19 281 THR A C 1
ATOM 2206 O O . THR A 1 281 ? -17.517 0.566 22.650 1.00 97.19 281 THR A O 1
ATOM 2209 N N . GLU A 1 282 ? -19.550 -0.062 23.392 1.00 98.38 282 GLU A N 1
ATOM 2210 C CA . GLU A 1 282 ? -19.888 -1.004 22.319 1.00 98.38 282 GLU A CA 1
ATOM 2211 C C . GLU A 1 282 ? -20.057 -0.259 20.986 1.00 98.38 282 GLU A C 1
ATOM 2213 O O . GLU A 1 282 ? -19.340 -0.543 20.036 1.00 98.38 282 GLU A O 1
ATOM 2218 N N . THR A 1 283 ? -20.852 0.817 20.949 1.00 97.81 283 THR A N 1
ATOM 2219 C CA . THR A 1 283 ? -20.970 1.657 19.738 1.00 97.81 283 THR A CA 1
ATOM 2220 C C . THR A 1 283 ? -19.631 2.247 19.289 1.00 97.81 283 THR A C 1
ATOM 2222 O O . THR A 1 283 ? -19.326 2.271 18.099 1.00 97.81 283 THR A O 1
ATOM 2225 N N . ARG A 1 284 ? -18.785 2.690 20.230 1.00 98.56 284 ARG A N 1
ATOM 2226 C CA . ARG A 1 284 ? -17.457 3.217 19.895 1.00 98.56 284 ARG A CA 1
ATOM 2227 C C . ARG A 1 284 ? -16.486 2.131 19.436 1.00 98.56 284 ARG A C 1
ATOM 2229 O O . ARG A 1 284 ? -15.565 2.433 18.680 1.00 98.56 284 ARG A O 1
ATOM 2236 N N . PHE A 1 285 ? -16.654 0.899 19.908 1.00 98.19 285 PHE A N 1
ATOM 2237 C CA . PHE A 1 285 ? -15.910 -0.252 19.414 1.00 98.19 285 PHE A CA 1
ATOM 2238 C C . PHE A 1 285 ? -16.290 -0.539 17.957 1.00 98.19 285 PHE A C 1
ATOM 2240 O O . PHE A 1 285 ? -15.393 -0.549 17.116 1.00 98.19 285 PHE A O 1
ATOM 2247 N N . ASP A 1 286 ? -17.586 -0.621 17.644 1.00 98.31 286 ASP A N 1
ATOM 2248 C CA . ASP A 1 286 ? -18.090 -0.848 16.281 1.00 98.31 286 ASP A CA 1
ATOM 2249 C C . ASP A 1 286 ? -17.595 0.229 15.297 1.00 98.31 286 ASP A C 1
ATOM 2251 O O . ASP A 1 286 ? -17.172 -0.071 14.181 1.00 98.31 286 ASP A O 1
ATOM 2255 N N . GLU A 1 287 ? -17.578 1.503 15.710 1.00 98.38 287 GLU A N 1
ATOM 2256 C CA . GLU A 1 287 ? -17.016 2.600 14.906 1.00 98.38 287 GLU A CA 1
ATOM 2257 C C . GLU A 1 287 ? -15.530 2.390 14.580 1.00 98.38 287 GLU A C 1
ATOM 2259 O O . GLU A 1 287 ? -15.076 2.698 13.475 1.00 98.38 287 GLU A O 1
ATOM 2264 N N . ARG A 1 288 ? -14.742 1.896 15.544 1.00 97.44 288 ARG A N 1
ATOM 2265 C CA . ARG A 1 288 ? -13.316 1.613 15.330 1.00 97.44 288 ARG A CA 1
ATOM 2266 C C . ARG A 1 288 ? -13.104 0.368 14.490 1.00 97.44 288 ARG A C 1
ATOM 2268 O O . ARG A 1 288 ? -12.195 0.377 13.667 1.00 97.44 288 ARG A O 1
ATOM 2275 N N . GLU A 1 289 ? -13.934 -0.651 14.657 1.00 98.50 289 GLU A N 1
ATOM 2276 C CA . GLU A 1 289 ? -13.913 -1.848 13.820 1.00 98.50 289 GLU A CA 1
ATOM 2277 C C . GLU A 1 289 ? -14.173 -1.485 12.351 1.00 98.50 289 GLU A C 1
ATOM 2279 O O . GLU A 1 289 ? -13.353 -1.803 11.493 1.00 98.50 289 GLU A O 1
ATOM 2284 N N . GLN A 1 290 ? -15.191 -0.665 12.069 1.00 98.38 290 GLN A N 1
ATOM 2285 C CA . GLN A 1 290 ? -15.461 -0.157 10.715 1.00 98.38 290 GLN A CA 1
ATOM 2286 C C . GLN A 1 290 ? -14.298 0.667 10.137 1.00 98.38 290 GLN A C 1
ATOM 2288 O O . GLN A 1 290 ? -13.998 0.584 8.943 1.00 98.38 290 GLN A O 1
ATOM 2293 N N . GLN A 1 291 ? -13.617 1.471 10.962 1.00 98.50 291 GLN A N 1
ATOM 2294 C CA . GLN A 1 291 ? -12.418 2.203 10.533 1.00 98.50 291 GLN A CA 1
ATOM 2295 C C . GLN A 1 291 ? -11.259 1.260 10.196 1.00 98.50 291 GLN A C 1
ATOM 2297 O O . GLN A 1 291 ? -10.559 1.492 9.209 1.00 98.50 291 GLN A O 1
ATOM 2302 N N . CYS A 1 292 ? -11.055 0.206 10.989 1.00 96.81 292 CYS A N 1
ATOM 2303 C CA . CYS A 1 292 ? -10.059 -0.822 10.705 1.00 96.81 292 CYS A CA 1
ATOM 2304 C C . CYS A 1 292 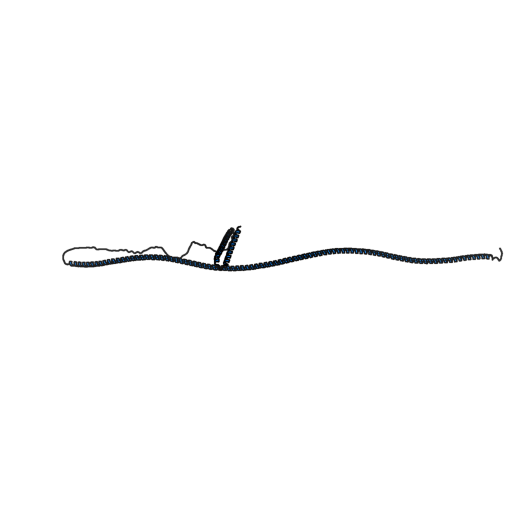? -10.373 -1.534 9.385 1.00 96.81 292 CYS A C 1
ATOM 2306 O O . CYS A 1 292 ? -9.497 -1.592 8.526 1.00 96.81 292 CYS A O 1
ATOM 2308 N N . GLU A 1 293 ? -11.617 -1.968 9.169 1.00 98.38 293 GLU A N 1
ATOM 2309 C CA . GLU A 1 293 ? -12.046 -2.607 7.916 1.00 98.38 293 GLU A CA 1
ATOM 2310 C C . GLU A 1 293 ? -11.823 -1.701 6.693 1.00 98.38 293 GLU A C 1
ATOM 2312 O O . GLU A 1 293 ? -11.343 -2.150 5.646 1.00 98.38 293 GLU A O 1
ATOM 2317 N N . PHE A 1 294 ? -12.127 -0.403 6.815 1.00 98.44 294 PHE A N 1
ATOM 2318 C CA . PHE A 1 294 ? -11.885 0.571 5.750 1.00 98.44 294 PHE A CA 1
ATOM 2319 C C . PHE A 1 294 ? -10.393 0.693 5.410 1.00 98.44 294 PHE A C 1
ATOM 2321 O O . PHE A 1 294 ? -10.014 0.611 4.239 1.00 98.44 294 PHE A O 1
ATOM 2328 N N . LEU A 1 295 ? -9.540 0.853 6.426 1.00 97.81 295 LEU A N 1
ATOM 2329 C CA . LEU A 1 295 ? -8.093 0.975 6.236 1.00 97.81 295 LEU A CA 1
ATOM 2330 C C . LEU A 1 295 ? -7.474 -0.323 5.710 1.00 97.81 295 LEU A C 1
ATOM 2332 O O . LEU A 1 295 ? -6.579 -0.280 4.870 1.00 97.81 295 LEU A O 1
ATOM 2336 N N . GLU A 1 296 ? -7.953 -1.484 6.152 1.00 98.44 296 GLU A N 1
ATOM 2337 C CA . GLU A 1 296 ? -7.519 -2.780 5.628 1.00 98.44 296 GLU A CA 1
ATOM 2338 C C . GLU A 1 296 ? -7.837 -2.922 4.138 1.00 98.44 296 GLU A C 1
ATOM 2340 O O . GLU A 1 296 ? -6.987 -3.384 3.368 1.00 98.44 296 GLU A O 1
ATOM 2345 N N . LYS A 1 297 ? -9.019 -2.462 3.710 1.00 98.44 297 LYS A N 1
ATOM 2346 C CA . LYS A 1 297 ? -9.391 -2.423 2.295 1.00 98.44 297 LYS A CA 1
ATOM 2347 C C . LYS A 1 297 ? -8.485 -1.485 1.493 1.00 98.44 297 LYS A C 1
ATOM 2349 O O . LYS A 1 297 ? -7.972 -1.900 0.455 1.00 98.44 297 LYS A O 1
ATOM 2354 N N . GLU A 1 298 ? -8.234 -0.270 1.981 1.00 98.56 298 GLU A N 1
ATOM 2355 C CA . GLU A 1 298 ? -7.343 0.701 1.324 1.00 98.56 298 GLU A CA 1
ATOM 2356 C C . GLU A 1 298 ? -5.903 0.167 1.217 1.00 98.56 298 GLU A C 1
ATOM 2358 O O . GLU A 1 298 ? -5.277 0.230 0.157 1.00 98.56 298 GLU A O 1
ATOM 2363 N N . ILE A 1 299 ? -5.391 -0.463 2.280 1.00 98.12 299 ILE A N 1
ATOM 2364 C CA . ILE A 1 299 ? -4.094 -1.152 2.266 1.00 98.12 299 ILE A CA 1
ATOM 2365 C C . ILE A 1 299 ? -4.092 -2.285 1.229 1.00 98.12 299 ILE A C 1
ATOM 2367 O O . ILE A 1 299 ? -3.089 -2.480 0.539 1.00 98.12 299 ILE A O 1
ATOM 2371 N N . GLY A 1 300 ? -5.184 -3.044 1.111 1.00 98.56 300 GLY A N 1
ATOM 2372 C CA . GLY A 1 300 ? -5.347 -4.092 0.103 1.00 98.56 300 GLY A CA 1
ATOM 2373 C C . GLY A 1 300 ? -5.278 -3.554 -1.330 1.00 98.56 300 GLY A C 1
ATOM 2374 O O . GLY A 1 300 ? -4.543 -4.098 -2.157 1.00 98.56 300 GLY A O 1
ATOM 2375 N N . GLU A 1 301 ? -5.980 -2.456 -1.607 1.00 98.38 301 GLU A N 1
ATOM 2376 C CA . GLU A 1 301 ? -5.980 -1.778 -2.909 1.00 98.38 301 GLU A CA 1
ATOM 2377 C C . GLU A 1 301 ? -4.593 -1.218 -3.256 1.00 98.38 301 GLU A C 1
ATOM 2379 O O . GLU A 1 301 ? -4.076 -1.478 -4.345 1.00 98.38 301 GLU A O 1
ATOM 2384 N N . LEU A 1 302 ? -3.928 -0.545 -2.311 1.00 97.62 302 LEU A N 1
ATOM 2385 C CA . LEU A 1 302 ? -2.567 -0.034 -2.498 1.00 97.62 302 LEU A CA 1
ATOM 2386 C C . LEU A 1 302 ? -1.548 -1.159 -2.720 1.00 97.62 302 LEU A C 1
ATOM 2388 O O . LEU A 1 302 ? -0.669 -1.039 -3.574 1.00 97.62 302 LEU A O 1
ATOM 2392 N N . LYS A 1 303 ? -1.663 -2.282 -2.000 1.00 98.38 303 LYS A N 1
ATOM 2393 C CA . LYS A 1 303 ? -0.811 -3.462 -2.230 1.00 98.38 303 LYS A CA 1
ATOM 2394 C C . LYS A 1 303 ? -1.006 -4.027 -3.635 1.00 98.38 303 LYS A C 1
ATOM 2396 O O . LYS A 1 303 ? -0.018 -4.364 -4.288 1.00 98.38 303 LYS A O 1
ATOM 2401 N N . ALA A 1 304 ? -2.249 -4.114 -4.109 1.00 97.88 304 ALA A N 1
ATOM 2402 C CA . ALA A 1 304 ? -2.535 -4.543 -5.473 1.00 97.88 304 ALA A CA 1
ATOM 2403 C C . ALA A 1 304 ? -1.932 -3.569 -6.499 1.00 97.88 304 ALA A C 1
ATOM 2405 O O . ALA A 1 304 ? -1.319 -4.016 -7.468 1.00 97.88 304 ALA A O 1
ATOM 2406 N N . GLU A 1 305 ? -2.024 -2.256 -6.262 1.00 98.25 305 GLU A N 1
ATOM 2407 C CA . GLU A 1 305 ? -1.416 -1.237 -7.124 1.00 98.25 305 GLU A CA 1
ATOM 2408 C C . GLU A 1 305 ? 0.096 -1.396 -7.240 1.00 98.25 305 GLU A C 1
ATOM 2410 O O . GLU A 1 305 ? 0.639 -1.418 -8.343 1.00 98.25 305 GLU A O 1
ATOM 2415 N N . VAL A 1 306 ? 0.775 -1.573 -6.105 1.00 98.44 306 VAL A N 1
ATOM 2416 C CA . VAL A 1 306 ? 2.225 -1.784 -6.065 1.00 98.44 306 VAL A CA 1
ATOM 2417 C C . VAL A 1 306 ? 2.620 -2.998 -6.902 1.00 98.44 306 VAL A C 1
ATOM 2419 O O . VAL A 1 306 ? 3.587 -2.928 -7.661 1.00 98.44 306 VAL A O 1
ATOM 2422 N N . VAL A 1 307 ? 1.865 -4.099 -6.814 1.00 98.38 307 VAL A N 1
ATOM 2423 C CA . VAL A 1 307 ? 2.112 -5.287 -7.642 1.00 98.38 307 VAL A CA 1
ATOM 2424 C C . VAL A 1 307 ? 1.903 -4.976 -9.125 1.00 98.38 307 VAL A C 1
ATOM 2426 O O . VAL A 1 307 ? 2.760 -5.330 -9.931 1.00 98.38 307 VAL A O 1
ATOM 2429 N N . ARG A 1 308 ? 0.824 -4.272 -9.501 1.00 98.25 308 ARG A N 1
ATOM 2430 C CA . ARG A 1 308 ? 0.567 -3.897 -10.905 1.00 98.25 308 ARG A CA 1
ATOM 2431 C C . ARG A 1 308 ? 1.693 -3.045 -11.483 1.00 98.25 308 ARG A C 1
ATOM 2433 O O . ARG A 1 308 ? 2.187 -3.354 -12.565 1.00 98.25 308 ARG A O 1
ATOM 2440 N N . VAL A 1 309 ? 2.116 -2.009 -10.760 1.00 98.19 309 VAL A N 1
ATOM 2441 C CA . VAL A 1 309 ? 3.201 -1.111 -11.185 1.00 98.19 309 VAL A CA 1
ATOM 2442 C C . VAL A 1 309 ? 4.521 -1.869 -11.292 1.00 98.19 309 VAL A C 1
ATOM 2444 O O . VAL A 1 309 ? 5.230 -1.721 -12.285 1.00 98.19 309 VAL A O 1
ATOM 2447 N N . LYS A 1 310 ? 4.835 -2.730 -10.318 1.00 98.38 310 LYS A N 1
ATOM 2448 C CA . LYS A 1 310 ? 6.048 -3.550 -10.354 1.00 98.38 310 LYS A CA 1
ATOM 2449 C C . LYS A 1 310 ? 6.070 -4.480 -11.570 1.00 98.38 310 LYS A C 1
ATOM 2451 O O . LYS A 1 310 ? 7.069 -4.507 -12.280 1.00 98.38 310 LYS A O 1
ATOM 2456 N N . CYS A 1 311 ? 4.974 -5.186 -11.853 1.00 97.81 311 CYS A N 1
ATOM 2457 C CA . CYS A 1 311 ? 4.880 -6.055 -13.028 1.00 97.81 311 CYS A CA 1
ATOM 2458 C C . CYS A 1 311 ? 4.975 -5.275 -14.349 1.00 97.81 311 CYS A C 1
ATOM 2460 O O . CYS A 1 311 ? 5.589 -5.760 -15.296 1.00 97.81 311 CYS A O 1
ATOM 2462 N N . ALA A 1 312 ? 4.389 -4.074 -14.424 1.00 98.06 312 ALA A N 1
ATOM 2463 C CA . ALA A 1 312 ? 4.508 -3.215 -15.601 1.00 98.06 312 ALA A CA 1
ATOM 2464 C C . ALA A 1 312 ? 5.963 -2.776 -15.832 1.00 98.06 312 ALA A C 1
ATOM 2466 O O . ALA A 1 312 ? 6.463 -2.885 -16.949 1.00 98.06 312 ALA A O 1
ATOM 2467 N N . HIS A 1 313 ? 6.662 -2.369 -14.771 1.00 97.88 313 HIS A N 1
ATOM 2468 C CA . HIS A 1 313 ? 8.069 -1.987 -14.851 1.00 97.88 313 HIS A CA 1
ATOM 2469 C C . HIS A 1 313 ? 8.970 -3.158 -15.270 1.00 97.88 313 HIS A C 1
ATOM 2471 O O . HIS A 1 313 ? 9.782 -3.009 -16.177 1.00 97.88 313 HIS A O 1
ATOM 2477 N N . GLU A 1 314 ? 8.784 -4.344 -14.682 1.00 97.94 314 GLU A N 1
ATOM 2478 C CA . GLU A 1 314 ? 9.521 -5.556 -15.074 1.00 97.94 314 GLU A CA 1
ATOM 2479 C C . GLU A 1 314 ? 9.293 -5.915 -16.557 1.00 97.94 314 GLU A C 1
ATOM 2481 O O . GLU A 1 314 ? 10.214 -6.371 -17.241 1.00 97.94 314 GLU A O 1
ATOM 2486 N N . ALA A 1 315 ? 8.083 -5.684 -17.082 1.00 97.88 315 ALA A N 1
ATOM 2487 C CA . ALA A 1 315 ? 7.780 -5.881 -18.497 1.00 97.88 315 ALA A CA 1
ATOM 2488 C C . ALA A 1 315 ? 8.484 -4.848 -19.398 1.00 97.88 315 ALA A C 1
ATOM 2490 O O . ALA A 1 315 ? 9.045 -5.228 -20.426 1.00 97.88 315 ALA A O 1
ATOM 2491 N N . GLU A 1 316 ? 8.500 -3.568 -19.015 1.00 98.12 316 GLU A N 1
ATOM 2492 C CA . GLU A 1 316 ? 9.234 -2.513 -19.732 1.00 98.12 316 GLU A CA 1
ATOM 2493 C C . GLU A 1 316 ? 10.745 -2.777 -19.746 1.00 98.12 316 GLU A C 1
ATOM 2495 O O . GLU A 1 316 ? 11.374 -2.721 -20.804 1.00 98.12 316 GLU A O 1
ATOM 2500 N N . GLU A 1 317 ? 11.325 -3.163 -18.608 1.00 97.94 317 GLU A N 1
ATOM 2501 C CA . GLU A 1 317 ? 12.735 -3.551 -18.527 1.00 97.94 317 GLU A CA 1
ATOM 2502 C C . GLU A 1 317 ? 13.053 -4.742 -19.441 1.00 97.94 317 GLU A C 1
ATOM 2504 O O . GLU A 1 317 ? 14.095 -4.762 -20.105 1.00 97.94 317 GLU A O 1
ATOM 2509 N N . ALA A 1 318 ? 12.161 -5.735 -19.512 1.00 98.12 318 ALA A N 1
ATOM 2510 C CA . ALA A 1 318 ? 12.320 -6.865 -20.419 1.00 98.12 318 ALA A CA 1
ATOM 2511 C C . ALA A 1 318 ? 12.303 -6.423 -21.893 1.00 98.12 318 ALA A C 1
ATOM 2513 O O . ALA A 1 318 ? 13.136 -6.897 -22.671 1.00 98.12 318 ALA A O 1
ATOM 2514 N N . ILE A 1 319 ? 11.414 -5.492 -22.263 1.00 98.38 319 ILE A N 1
ATOM 2515 C CA . ILE A 1 319 ? 11.347 -4.912 -23.613 1.00 98.38 319 ILE A CA 1
ATOM 2516 C C . ILE A 1 319 ? 12.651 -4.182 -23.942 1.00 98.38 319 ILE A C 1
ATOM 2518 O O . ILE A 1 319 ? 13.301 -4.536 -24.927 1.00 98.38 319 ILE A O 1
ATOM 2522 N N . TRP A 1 320 ? 13.100 -3.248 -23.098 1.00 98.12 320 TRP A N 1
ATOM 2523 C CA . TRP A 1 320 ? 14.351 -2.514 -23.330 1.00 98.12 320 TRP A CA 1
ATOM 2524 C C . TRP A 1 320 ? 15.565 -3.437 -23.401 1.00 98.12 320 TRP A C 1
ATOM 2526 O O . TRP A 1 320 ? 16.465 -3.234 -24.214 1.00 98.12 320 TRP A O 1
ATOM 2536 N N . LYS A 1 321 ? 15.596 -4.501 -22.593 1.00 98.44 321 LYS A N 1
ATOM 2537 C CA . LYS A 1 321 ? 16.670 -5.499 -22.641 1.00 98.44 321 LYS A CA 1
ATOM 2538 C C . LYS A 1 321 ? 16.662 -6.296 -23.947 1.00 98.44 321 LYS A C 1
ATOM 2540 O O . LYS A 1 321 ? 17.732 -6.641 -24.451 1.00 98.44 321 LYS A O 1
ATOM 2545 N N . CYS A 1 322 ? 15.489 -6.607 -24.495 1.00 97.94 322 CYS A N 1
ATOM 2546 C CA . CYS A 1 322 ? 15.355 -7.222 -25.814 1.00 97.94 322 CYS A CA 1
ATOM 2547 C C . CYS A 1 322 ? 15.782 -6.265 -26.936 1.00 97.94 322 CYS A C 1
ATOM 2549 O O . CYS A 1 322 ? 16.533 -6.678 -27.820 1.00 97.94 322 CYS A O 1
ATOM 2551 N N . GLU A 1 323 ? 15.373 -4.996 -26.877 1.00 98.50 323 GLU A N 1
ATOM 2552 C CA . GLU A 1 323 ? 15.777 -3.959 -27.835 1.00 98.50 323 GLU A CA 1
ATOM 2553 C C . GLU A 1 323 ? 17.291 -3.734 -27.821 1.00 98.50 323 GLU A C 1
ATOM 2555 O O . GLU A 1 323 ? 17.916 -3.744 -28.880 1.00 98.50 323 GLU A O 1
ATOM 2560 N N . MET A 1 324 ? 17.903 -3.630 -26.637 1.00 98.00 324 MET A N 1
ATOM 2561 C CA . MET A 1 324 ? 19.353 -3.487 -26.491 1.00 98.00 324 MET A CA 1
ATOM 2562 C C . MET A 1 324 ? 20.093 -4.649 -27.159 1.00 98.00 324 MET A C 1
ATOM 2564 O O . MET A 1 324 ? 20.970 -4.423 -27.987 1.00 98.00 324 MET A O 1
ATOM 2568 N N . LYS A 1 325 ? 19.689 -5.895 -26.879 1.00 98.25 325 LYS A N 1
ATOM 2569 C CA . LYS A 1 325 ? 20.281 -7.082 -27.518 1.00 98.25 325 LYS A CA 1
ATOM 2570 C C . LYS A 1 325 ? 20.120 -7.071 -29.040 1.00 98.25 325 LYS A C 1
ATOM 2572 O O . LYS A 1 325 ? 21.024 -7.493 -29.756 1.00 98.25 325 LYS A O 1
ATOM 2577 N N . SER A 1 326 ? 18.974 -6.609 -29.543 1.00 98.06 326 SER A N 1
ATOM 2578 C CA . SER A 1 326 ? 18.737 -6.482 -30.984 1.00 98.06 326 SER A CA 1
ATOM 2579 C C . SER A 1 326 ? 19.655 -5.435 -31.616 1.00 98.06 326 SER A C 1
ATOM 2581 O O . SER A 1 326 ? 20.242 -5.692 -32.665 1.00 98.06 326 SER A O 1
ATOM 2583 N N . LEU A 1 327 ? 19.810 -4.272 -30.977 1.00 97.94 327 LEU A N 1
ATOM 2584 C CA . LEU A 1 327 ? 20.690 -3.197 -31.442 1.00 97.94 327 LEU A CA 1
ATOM 2585 C C . LEU A 1 327 ? 22.169 -3.591 -31.367 1.00 97.94 327 LEU A C 1
ATOM 2587 O O . LEU A 1 327 ? 22.941 -3.250 -32.260 1.00 97.94 327 LEU A O 1
ATOM 2591 N N . GLU A 1 328 ? 22.572 -4.338 -30.340 1.00 98.38 328 GLU A N 1
ATOM 2592 C CA . GLU A 1 328 ? 23.907 -4.934 -30.246 1.00 98.38 328 GLU A CA 1
ATOM 2593 C C . GLU A 1 328 ? 24.166 -5.880 -31.424 1.00 98.38 328 GLU A C 1
ATOM 2595 O O . GLU A 1 328 ? 25.186 -5.748 -32.099 1.00 98.38 328 GLU A O 1
ATOM 2600 N N . ALA A 1 329 ? 23.226 -6.781 -31.729 1.00 97.81 329 ALA A N 1
ATOM 2601 C CA . ALA A 1 329 ? 23.338 -7.683 -32.875 1.00 97.81 329 ALA A CA 1
ATOM 2602 C C . ALA A 1 329 ? 23.397 -6.924 -34.215 1.00 97.81 329 ALA A C 1
ATOM 2604 O O . ALA A 1 329 ? 24.207 -7.263 -35.080 1.00 97.81 329 ALA A O 1
ATOM 2605 N N . GLU A 1 330 ? 22.591 -5.871 -34.385 1.00 98.38 330 GLU A N 1
ATOM 2606 C CA . GLU A 1 330 ? 22.632 -5.022 -35.579 1.00 98.38 330 GLU A CA 1
ATOM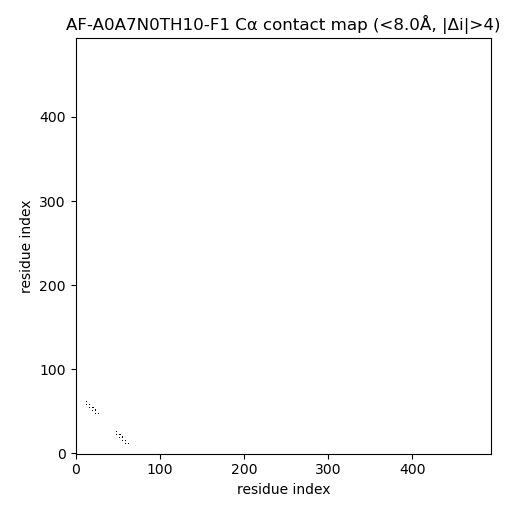 2607 C C . GLU A 1 330 ? 23.975 -4.290 -35.714 1.00 98.38 330 GLU A C 1
ATOM 2609 O O . GLU A 1 330 ? 24.551 -4.249 -36.802 1.00 98.38 330 GLU A O 1
ATOM 2614 N N . ASN A 1 331 ? 24.510 -3.743 -34.619 1.00 97.56 331 ASN A N 1
ATOM 2615 C CA . ASN A 1 331 ? 25.819 -3.093 -34.619 1.00 97.56 331 ASN A CA 1
ATOM 2616 C C . ASN A 1 331 ? 26.948 -4.072 -34.948 1.00 97.56 331 ASN A C 1
ATOM 2618 O O . ASN A 1 331 ? 27.846 -3.708 -35.705 1.00 97.56 331 ASN A O 1
ATOM 2622 N N . MET A 1 332 ? 26.887 -5.308 -34.444 1.00 97.81 332 MET A N 1
ATOM 2623 C CA . MET A 1 332 ? 27.840 -6.360 -34.811 1.00 97.81 332 MET A CA 1
ATOM 2624 C C . MET A 1 332 ? 27.786 -6.652 -36.316 1.00 97.81 332 MET A C 1
ATOM 2626 O O . MET A 1 332 ? 28.819 -6.608 -36.981 1.00 97.81 332 MET A O 1
ATOM 2630 N N . ALA A 1 333 ? 26.589 -6.837 -36.881 1.00 98.19 333 ALA A N 1
ATOM 2631 C CA . ALA A 1 333 ? 26.417 -7.068 -38.317 1.00 98.19 333 ALA A CA 1
ATOM 2632 C C . ALA A 1 333 ? 26.899 -5.878 -39.172 1.00 98.19 333 ALA A C 1
ATOM 2634 O O . ALA A 1 333 ? 27.540 -6.061 -40.210 1.00 98.19 333 ALA A O 1
ATOM 2635 N N . ARG A 1 334 ? 26.634 -4.638 -38.735 1.00 98.12 334 ARG A N 1
ATOM 2636 C CA . ARG A 1 334 ? 27.161 -3.428 -39.389 1.00 98.12 334 ARG A CA 1
ATOM 2637 C C . ARG A 1 334 ? 28.686 -3.355 -39.295 1.00 98.12 334 ARG A C 1
ATOM 2639 O O . ARG A 1 334 ? 29.321 -2.975 -40.275 1.00 98.12 334 ARG A O 1
ATOM 2646 N N . GLY A 1 335 ? 29.267 -3.737 -38.158 1.00 97.94 335 GLY A N 1
ATOM 2647 C CA . GLY A 1 335 ? 30.714 -3.839 -37.969 1.00 97.94 335 GLY A CA 1
ATOM 2648 C C . GLY A 1 335 ? 31.350 -4.804 -38.968 1.00 97.94 335 GLY A C 1
ATOM 2649 O O . GLY A 1 335 ? 32.261 -4.417 -39.698 1.00 97.94 335 GLY A O 1
ATOM 2650 N N . GLU A 1 336 ? 30.796 -6.011 -39.094 1.00 97.88 336 GLU A N 1
ATOM 2651 C CA . GLU A 1 336 ? 31.234 -7.003 -40.085 1.00 97.88 336 GLU A CA 1
ATOM 2652 C C . GLU A 1 336 ? 31.129 -6.464 -41.522 1.00 97.88 336 GLU A C 1
ATOM 2654 O O . GLU A 1 336 ? 32.065 -6.593 -42.316 1.00 97.88 336 GLU A O 1
ATOM 2659 N N . ALA A 1 337 ? 30.026 -5.792 -41.867 1.00 97.62 337 ALA A N 1
ATOM 2660 C CA . ALA A 1 337 ? 29.861 -5.176 -43.182 1.00 97.62 337 ALA A CA 1
ATOM 2661 C C . ALA A 1 337 ? 30.929 -4.100 -43.456 1.00 97.62 337 ALA A C 1
ATOM 2663 O O . ALA A 1 337 ? 31.522 -4.085 -44.538 1.00 97.62 337 ALA A O 1
ATOM 2664 N N . VAL A 1 338 ? 31.234 -3.239 -42.480 1.00 98.25 338 VAL A N 1
ATOM 2665 C CA . VAL A 1 338 ? 32.305 -2.236 -42.595 1.00 98.25 338 VAL A CA 1
ATOM 2666 C C . VAL A 1 338 ? 33.664 -2.902 -42.797 1.00 98.25 338 VAL A C 1
ATOM 2668 O O . VAL A 1 338 ? 34.415 -2.471 -43.671 1.00 98.25 338 VAL A O 1
ATOM 2671 N N . GLU A 1 339 ? 33.974 -3.983 -42.077 1.00 97.69 339 GLU A N 1
ATOM 2672 C CA . GLU A 1 339 ? 35.215 -4.734 -42.293 1.00 97.69 339 GLU A CA 1
ATOM 2673 C C . GLU A 1 339 ? 35.316 -5.291 -43.718 1.00 97.69 339 GLU A C 1
ATOM 2675 O O . GLU A 1 339 ? 36.383 -5.226 -44.337 1.00 97.69 339 GLU A O 1
ATOM 2680 N N . THR A 1 340 ? 34.220 -5.824 -44.272 1.00 97.75 340 THR A N 1
ATOM 2681 C CA . THR A 1 340 ? 34.214 -6.301 -45.665 1.00 97.75 340 THR A CA 1
ATOM 2682 C C . THR A 1 340 ? 34.434 -5.164 -46.661 1.00 97.75 340 THR A C 1
ATOM 2684 O O . THR A 1 340 ? 35.250 -5.306 -47.572 1.00 97.75 340 THR A O 1
ATOM 2687 N N . LEU A 1 341 ? 33.775 -4.017 -46.469 1.00 97.69 341 LEU A N 1
ATOM 2688 C CA . LEU A 1 341 ? 33.972 -2.831 -47.303 1.00 97.69 341 LEU A CA 1
ATOM 2689 C C . LEU A 1 341 ? 35.401 -2.304 -47.203 1.00 97.69 341 LEU A C 1
ATOM 2691 O O . LEU A 1 341 ? 35.976 -1.934 -48.224 1.00 97.69 341 LEU A O 1
ATOM 2695 N N . ASN A 1 342 ? 36.001 -2.328 -46.014 1.00 98.00 342 ASN A N 1
ATOM 2696 C CA . ASN A 1 342 ? 37.385 -1.916 -45.830 1.00 98.00 342 ASN A CA 1
ATOM 2697 C C . ASN A 1 342 ? 38.347 -2.840 -46.595 1.00 98.00 342 ASN A C 1
ATOM 2699 O O . ASN A 1 342 ? 39.203 -2.354 -47.329 1.00 98.00 342 ASN A O 1
ATOM 2703 N N . LYS A 1 343 ? 38.133 -4.165 -46.545 1.00 98.00 343 LYS A N 1
ATOM 2704 C CA . LYS A 1 343 ? 38.886 -5.131 -47.370 1.00 98.00 343 LYS A CA 1
ATOM 2705 C C . LYS A 1 343 ? 38.749 -4.837 -48.873 1.00 98.00 343 LYS A C 1
ATOM 2707 O O . LYS A 1 343 ? 39.733 -4.927 -49.607 1.00 98.00 343 LYS A O 1
ATOM 2712 N N . PHE A 1 344 ? 37.555 -4.467 -49.349 1.00 97.69 344 PHE A N 1
ATOM 2713 C CA . PHE A 1 344 ? 37.356 -4.047 -50.743 1.00 97.69 344 PHE A CA 1
ATOM 2714 C C . PHE A 1 344 ? 38.059 -2.726 -51.072 1.00 97.69 344 PHE A C 1
ATOM 2716 O O . PHE A 1 344 ? 38.646 -2.610 -52.149 1.00 97.69 344 PHE A O 1
ATOM 2723 N N . ALA A 1 345 ? 38.019 -1.746 -50.168 1.00 97.38 345 ALA A N 1
ATOM 2724 C CA . ALA A 1 345 ? 38.694 -0.464 -50.332 1.00 97.38 345 ALA A CA 1
ATOM 2725 C C . ALA A 1 345 ? 40.215 -0.645 -50.427 1.00 97.38 345 ALA A C 1
ATOM 2727 O O . ALA A 1 345 ? 40.830 -0.119 -51.355 1.00 97.38 345 ALA A O 1
ATOM 2728 N N . ASP A 1 346 ? 40.805 -1.462 -49.552 1.00 97.62 346 ASP A N 1
ATOM 2729 C CA . ASP A 1 346 ? 42.227 -1.815 -49.597 1.00 97.62 346 ASP A CA 1
ATOM 2730 C C . ASP A 1 346 ? 42.590 -2.520 -50.914 1.00 97.62 346 ASP A C 1
ATOM 2732 O O . ASP A 1 346 ? 43.587 -2.183 -51.558 1.00 97.62 346 ASP A O 1
ATOM 2736 N N . ALA A 1 347 ? 41.747 -3.447 -51.383 1.00 97.69 347 ALA A N 1
ATOM 2737 C CA . ALA A 1 347 ? 41.944 -4.115 -52.668 1.00 97.69 347 ALA A CA 1
ATOM 2738 C C . ALA A 1 347 ? 41.857 -3.147 -53.865 1.00 97.69 347 ALA A C 1
ATOM 2740 O O . ALA A 1 347 ? 42.620 -3.276 -54.826 1.00 97.69 347 ALA A O 1
ATOM 2741 N N . LEU A 1 348 ? 40.938 -2.176 -53.833 1.00 96.69 348 LEU A N 1
ATOM 2742 C CA . LEU A 1 348 ? 40.831 -1.134 -54.858 1.00 96.69 348 LEU A CA 1
ATOM 2743 C C . LEU A 1 348 ? 42.028 -0.185 -54.826 1.00 96.69 348 LEU A C 1
ATOM 2745 O O . LEU A 1 348 ? 42.551 0.147 -55.889 1.00 96.69 348 LEU A O 1
ATOM 2749 N N . LYS A 1 349 ? 42.494 0.199 -53.635 1.00 98.00 349 LYS A N 1
ATOM 2750 C CA . LYS A 1 349 ? 43.699 1.011 -53.462 1.00 98.00 349 LYS A CA 1
ATOM 2751 C C . LYS A 1 349 ? 44.916 0.311 -54.064 1.00 98.00 349 LYS A C 1
ATOM 2753 O O . LYS A 1 349 ? 45.596 0.897 -54.896 1.00 98.00 349 LYS A O 1
ATOM 2758 N N . LEU A 1 350 ? 45.108 -0.976 -53.770 1.00 97.56 350 LEU A N 1
ATOM 2759 C CA . LEU A 1 350 ? 46.179 -1.778 -54.365 1.00 97.56 350 LEU A CA 1
ATOM 2760 C C . LEU A 1 350 ? 46.083 -1.835 -55.902 1.00 97.56 350 LEU A C 1
ATOM 2762 O O . LEU A 1 350 ? 47.095 -1.706 -56.595 1.00 97.56 350 LEU A O 1
ATOM 2766 N N . LYS A 1 351 ? 44.874 -1.996 -56.463 1.00 97.56 351 LYS A N 1
ATOM 2767 C CA . LYS A 1 351 ? 44.659 -1.958 -57.923 1.00 97.56 351 LYS A CA 1
ATOM 2768 C C . LYS A 1 351 ? 44.989 -0.592 -58.525 1.00 97.56 351 LYS A C 1
ATOM 2770 O O . LYS A 1 351 ? 45.594 -0.545 -59.593 1.00 97.56 351 LYS A O 1
ATOM 2775 N N . HIS A 1 352 ? 44.598 0.493 -57.863 1.00 96.19 352 HIS A N 1
ATOM 2776 C CA . HIS A 1 352 ? 44.912 1.857 -58.281 1.00 96.19 352 HIS A CA 1
ATOM 2777 C C . HIS A 1 352 ? 46.422 2.110 -58.258 1.00 96.19 352 HIS A C 1
ATOM 2779 O O . HIS A 1 352 ? 46.976 2.546 -59.262 1.00 96.19 352 HIS A O 1
ATOM 2785 N N . ASP A 1 353 ? 47.102 1.743 -57.172 1.00 96.69 353 ASP A N 1
ATOM 2786 C CA . ASP A 1 353 ? 48.555 1.888 -57.042 1.00 96.69 353 ASP A CA 1
ATOM 2787 C C . ASP A 1 353 ? 49.289 1.067 -58.118 1.00 96.69 353 ASP A C 1
ATOM 2789 O O . ASP A 1 353 ? 50.223 1.550 -58.756 1.00 96.69 353 ASP A O 1
ATOM 2793 N N . THR A 1 354 ? 48.793 -0.140 -58.419 1.00 96.75 354 THR A N 1
ATOM 2794 C CA . THR A 1 354 ? 49.301 -0.971 -59.524 1.00 96.75 354 THR A CA 1
ATOM 2795 C C . THR A 1 354 ? 49.092 -0.309 -60.893 1.00 96.75 354 THR A C 1
ATOM 2797 O O . THR A 1 354 ? 49.974 -0.361 -61.752 1.00 96.75 354 THR A O 1
ATOM 2800 N N . ALA A 1 355 ? 47.929 0.301 -61.138 1.00 95.69 355 ALA A N 1
ATOM 2801 C CA . ALA A 1 355 ? 47.645 1.002 -62.389 1.00 95.69 355 ALA A CA 1
ATOM 2802 C C . ALA A 1 355 ? 48.510 2.261 -62.547 1.00 95.69 355 ALA A C 1
ATOM 2804 O O . ALA A 1 355 ? 49.036 2.495 -63.634 1.00 95.69 355 ALA A O 1
ATOM 2805 N N . ASN A 1 356 ? 48.716 3.021 -61.470 1.00 96.62 356 ASN A N 1
ATOM 2806 C CA . ASN A 1 356 ? 49.599 4.185 -61.463 1.00 96.62 356 ASN A CA 1
ATOM 2807 C C . ASN A 1 356 ? 51.047 3.801 -61.759 1.00 96.62 356 ASN A C 1
ATOM 2809 O O . ASN A 1 356 ? 51.656 4.417 -62.628 1.00 96.62 356 ASN A O 1
ATOM 2813 N N . ALA A 1 357 ? 51.561 2.728 -61.150 1.00 96.25 357 ALA A N 1
ATOM 2814 C CA . ALA A 1 357 ? 52.891 2.217 -61.478 1.00 96.25 357 ALA A CA 1
ATOM 2815 C C . ALA A 1 357 ? 53.023 1.889 -62.980 1.00 96.25 357 ALA A C 1
ATOM 2817 O O . ALA A 1 357 ? 54.027 2.214 -63.606 1.00 96.25 357 ALA A O 1
ATOM 2818 N N . ARG A 1 358 ? 51.986 1.309 -63.604 1.00 97.00 358 ARG A N 1
ATOM 2819 C CA . ARG A 1 358 ? 51.972 1.058 -65.059 1.00 97.00 358 ARG A CA 1
ATOM 2820 C C . ARG A 1 358 ? 51.901 2.338 -65.895 1.00 97.00 358 ARG A C 1
ATOM 2822 O O . ARG A 1 358 ? 52.466 2.385 -66.987 1.00 97.00 358 ARG A O 1
ATOM 2829 N N . LEU A 1 359 ? 51.184 3.359 -65.433 1.00 96.00 359 LEU A N 1
ATOM 2830 C CA . LEU A 1 359 ? 51.169 4.661 -66.100 1.00 96.00 359 LEU A CA 1
ATOM 2831 C C . LEU A 1 359 ? 52.554 5.308 -66.054 1.00 96.00 359 LEU A C 1
ATOM 2833 O O . LEU A 1 359 ? 53.009 5.801 -67.080 1.00 96.00 359 LEU A O 1
ATOM 2837 N N . GLU A 1 360 ? 53.251 5.237 -64.919 1.00 96.06 360 GLU A N 1
ATOM 2838 C CA . GLU A 1 360 ? 54.631 5.717 -64.793 1.00 96.06 360 GLU A CA 1
ATOM 2839 C C . GLU A 1 360 ? 55.581 4.976 -65.744 1.00 96.06 360 GLU A C 1
ATOM 2841 O O . GLU A 1 360 ? 56.382 5.618 -66.424 1.00 96.06 360 GLU A O 1
ATOM 2846 N N . THR A 1 361 ? 55.455 3.647 -65.879 1.00 95.50 361 THR A N 1
ATOM 2847 C CA . THR A 1 361 ? 56.274 2.887 -66.841 1.00 95.50 361 THR A CA 1
ATOM 2848 C C . THR A 1 361 ? 55.996 3.305 -68.283 1.00 95.50 361 THR A C 1
ATOM 2850 O O . THR A 1 361 ? 56.932 3.536 -69.044 1.00 95.50 361 THR A O 1
ATOM 2853 N N . VAL A 1 362 ? 54.724 3.458 -68.669 1.00 96.00 362 VAL A N 1
ATOM 2854 C CA . VAL A 1 362 ? 54.359 3.897 -70.028 1.00 96.00 362 VAL A CA 1
ATOM 2855 C C . VAL A 1 362 ? 54.804 5.340 -70.282 1.00 96.00 362 VAL A C 1
ATOM 2857 O O . VAL A 1 362 ? 55.259 5.655 -71.379 1.00 96.00 362 VAL A O 1
ATOM 2860 N N . ALA A 1 363 ? 54.725 6.218 -69.281 1.00 95.88 363 ALA A N 1
ATOM 2861 C CA . ALA A 1 363 ? 55.227 7.584 -69.380 1.00 95.88 363 ALA A CA 1
ATOM 2862 C C . ALA A 1 363 ? 56.750 7.609 -69.596 1.00 95.88 363 ALA A C 1
ATOM 2864 O O . ALA A 1 363 ? 57.231 8.340 -70.463 1.00 95.88 363 ALA A O 1
ATOM 2865 N N . ALA A 1 364 ? 57.503 6.767 -68.880 1.00 94.81 364 ALA A N 1
ATOM 2866 C CA . ALA A 1 364 ? 58.942 6.608 -69.089 1.00 94.81 364 ALA A CA 1
ATOM 2867 C C . ALA A 1 364 ? 59.267 6.068 -70.495 1.00 94.81 364 ALA A C 1
ATOM 2869 O O . ALA A 1 364 ? 60.162 6.587 -71.163 1.00 94.81 364 ALA A O 1
ATOM 2870 N N . GLU A 1 365 ? 58.514 5.077 -70.986 1.00 96.31 365 GLU A N 1
ATOM 2871 C CA . GLU A 1 365 ? 58.642 4.571 -72.360 1.00 96.31 365 GLU A CA 1
ATOM 2872 C C . GLU A 1 365 ? 58.329 5.643 -73.412 1.00 96.31 365 GLU A C 1
ATOM 2874 O O . GLU A 1 365 ? 59.031 5.734 -74.421 1.00 96.31 365 GLU A O 1
ATOM 2879 N N . SER A 1 366 ? 57.290 6.456 -73.197 1.00 94.88 366 SER A N 1
ATOM 2880 C CA . SER A 1 366 ? 56.946 7.569 -74.086 1.00 94.88 366 SER A CA 1
ATOM 2881 C C . SER A 1 366 ? 58.062 8.604 -74.113 1.00 94.88 366 SER A C 1
ATOM 2883 O O . SER A 1 366 ? 58.525 8.946 -75.191 1.00 94.88 366 SER A O 1
ATOM 2885 N N . SER A 1 367 ? 58.570 9.021 -72.949 1.00 95.56 367 SER A N 1
ATOM 2886 C CA . SER A 1 367 ? 59.696 9.957 -72.867 1.00 95.56 367 SER A CA 1
ATOM 2887 C C . SER A 1 367 ? 60.945 9.411 -73.564 1.00 95.56 367 SER A C 1
ATOM 2889 O O . SER A 1 367 ? 61.631 10.143 -74.273 1.00 95.56 367 SER A O 1
ATOM 2891 N N . HIS A 1 368 ? 61.230 8.111 -73.435 1.00 96.12 368 HIS A N 1
ATOM 2892 C CA . HIS A 1 368 ? 62.308 7.480 -74.191 1.00 96.12 368 HIS A CA 1
ATOM 2893 C C . HIS A 1 368 ? 62.070 7.551 -75.708 1.00 96.12 368 HIS A C 1
ATOM 2895 O O . HIS A 1 368 ? 62.983 7.922 -76.445 1.00 96.12 368 HIS A O 1
ATOM 2901 N N . LYS A 1 369 ? 60.855 7.238 -76.179 1.00 95.50 369 LYS A N 1
ATOM 2902 C CA . LYS A 1 369 ? 60.490 7.368 -77.600 1.00 95.50 369 LYS A CA 1
ATOM 2903 C C . LYS A 1 369 ? 60.597 8.814 -78.083 1.00 95.50 369 LYS A C 1
ATOM 2905 O O . LYS A 1 369 ? 61.134 9.023 -79.164 1.00 95.50 369 LYS A O 1
ATOM 2910 N N . ASP A 1 370 ? 60.169 9.790 -77.289 1.00 96.06 370 ASP A N 1
ATOM 2911 C CA . ASP A 1 370 ? 60.294 11.218 -77.601 1.00 96.06 370 ASP A CA 1
ATOM 2912 C C . ASP A 1 370 ? 61.765 11.633 -77.719 1.00 96.06 370 ASP A C 1
ATOM 2914 O O . ASP A 1 370 ? 62.137 12.306 -78.678 1.00 96.06 370 ASP A O 1
ATOM 2918 N N . ASN A 1 371 ? 62.631 11.144 -76.824 1.00 95.38 371 ASN A N 1
ATOM 2919 C CA . ASN A 1 371 ? 64.078 11.356 -76.918 1.00 95.38 371 ASN A CA 1
ATOM 2920 C C . ASN A 1 371 ? 64.665 10.746 -78.204 1.00 95.38 371 ASN A C 1
ATOM 2922 O O . ASN A 1 371 ? 65.493 11.373 -78.859 1.00 95.38 371 ASN A O 1
ATOM 2926 N N . VAL A 1 372 ? 64.238 9.540 -78.598 1.00 95.69 372 VAL A N 1
ATOM 2927 C CA . VAL A 1 372 ? 64.666 8.914 -79.865 1.00 95.69 372 VAL A CA 1
ATOM 2928 C C . VAL A 1 372 ? 64.161 9.711 -81.068 1.00 95.69 372 VAL A C 1
ATOM 2930 O O . VAL A 1 372 ? 64.915 9.931 -82.012 1.00 95.69 372 VAL A O 1
ATOM 2933 N N . ILE A 1 373 ? 62.911 10.177 -81.044 1.00 94.75 373 ILE A N 1
ATOM 2934 C CA . ILE A 1 373 ? 62.357 11.046 -82.090 1.00 94.75 373 ILE A CA 1
ATOM 2935 C C . ILE A 1 373 ? 63.173 12.337 -82.185 1.00 94.75 373 ILE A C 1
ATOM 2937 O O . ILE A 1 373 ? 63.522 12.745 -83.290 1.00 94.75 373 ILE A O 1
ATOM 2941 N N . GLN A 1 374 ? 63.530 12.949 -81.055 1.00 94.50 374 GLN A N 1
ATOM 2942 C CA . GLN A 1 374 ? 64.384 14.132 -81.029 1.00 94.50 374 GLN A CA 1
ATOM 2943 C C . GLN A 1 374 ? 65.755 13.847 -81.661 1.00 94.50 374 GLN A C 1
ATOM 2945 O O . GLN A 1 374 ? 66.169 14.588 -82.548 1.00 94.50 374 GLN A O 1
ATOM 2950 N N . GLN A 1 375 ? 66.411 12.739 -81.297 1.00 95.38 375 GLN A N 1
ATOM 2951 C CA . GLN A 1 375 ? 67.678 12.321 -81.916 1.00 95.38 375 GLN A CA 1
ATOM 2952 C C . GLN A 1 375 ? 67.547 12.103 -83.432 1.00 95.38 375 GLN A C 1
ATOM 2954 O O . GLN A 1 375 ? 68.423 12.496 -84.204 1.00 95.38 375 GLN A O 1
ATOM 2959 N N . LEU A 1 376 ? 66.456 11.476 -83.882 1.00 94.62 376 LEU A N 1
ATOM 2960 C CA . LEU A 1 376 ? 66.190 11.273 -85.307 1.00 94.62 376 LEU A CA 1
ATOM 2961 C C . LEU A 1 376 ? 65.959 12.601 -86.034 1.00 94.62 376 LEU A C 1
ATOM 2963 O O . LEU A 1 376 ? 66.495 12.779 -87.126 1.00 94.62 376 LEU A O 1
ATOM 2967 N N . ASN A 1 377 ? 65.216 13.534 -85.437 1.00 95.31 377 ASN A N 1
ATOM 2968 C CA . ASN A 1 377 ? 65.005 14.870 -85.993 1.00 95.31 377 ASN A CA 1
ATOM 2969 C C . ASN A 1 377 ? 66.330 15.635 -86.113 1.00 95.31 377 ASN A C 1
ATOM 2971 O O . ASN A 1 377 ? 66.622 16.162 -87.181 1.00 95.31 377 ASN A O 1
ATOM 2975 N N . GLU A 1 378 ? 67.182 15.600 -85.085 1.00 95.25 378 GLU A N 1
ATOM 2976 C CA . GLU A 1 378 ? 68.526 16.192 -85.133 1.00 95.25 378 GLU A CA 1
ATOM 2977 C C . GLU A 1 378 ? 69.374 15.586 -86.264 1.00 95.25 378 GLU A C 1
ATOM 2979 O O . GLU A 1 378 ? 70.068 16.306 -86.986 1.00 95.25 378 GLU A O 1
ATOM 2984 N N . ARG A 1 379 ? 69.295 14.265 -86.483 1.00 95.69 379 ARG A N 1
ATOM 2985 C CA . ARG A 1 379 ? 69.988 13.610 -87.604 1.00 95.69 379 ARG A CA 1
ATOM 2986 C C . ARG A 1 379 ? 69.410 14.012 -88.961 1.00 95.69 379 ARG A C 1
ATOM 2988 O O . ARG A 1 379 ? 70.172 14.174 -89.914 1.00 95.69 379 ARG A O 1
ATOM 2995 N N . ILE A 1 380 ? 68.092 14.159 -89.069 1.00 94.50 380 ILE A N 1
ATOM 2996 C CA . ILE A 1 380 ? 67.440 14.660 -90.285 1.00 94.50 380 ILE A CA 1
ATOM 2997 C C . ILE A 1 380 ? 67.918 16.084 -90.582 1.00 94.50 380 ILE A C 1
ATOM 2999 O O . ILE A 1 380 ? 68.313 16.350 -91.715 1.00 94.50 380 ILE A O 1
ATOM 3003 N N . ASP A 1 381 ? 67.965 16.968 -89.585 1.00 94.50 381 ASP A N 1
ATOM 3004 C CA . ASP A 1 381 ? 68.451 18.343 -89.747 1.00 94.50 381 ASP A CA 1
ATOM 3005 C C . ASP A 1 381 ? 69.921 18.383 -90.190 1.00 94.50 381 ASP A C 1
ATOM 3007 O O . ASP A 1 381 ? 70.282 19.140 -91.097 1.00 94.50 381 ASP A O 1
ATOM 3011 N N . GLN A 1 382 ? 70.767 17.508 -89.632 1.00 93.94 382 GLN A N 1
ATOM 3012 C CA . GLN A 1 382 ? 72.144 17.324 -90.104 1.00 93.94 382 GLN A CA 1
ATOM 3013 C C . GLN A 1 382 ? 72.187 16.906 -91.577 1.00 93.94 382 GLN A C 1
ATOM 3015 O O . GLN A 1 382 ? 72.885 17.537 -92.366 1.00 93.94 382 GLN A O 1
ATOM 3020 N N . LEU A 1 383 ? 71.414 15.890 -91.974 1.00 93.12 383 LEU A N 1
ATOM 3021 C CA . LEU A 1 383 ? 71.346 15.437 -93.367 1.00 93.12 383 LEU A CA 1
ATOM 3022 C C . LEU A 1 383 ? 70.808 16.527 -94.309 1.00 93.12 383 LEU A C 1
ATOM 3024 O O . LEU A 1 383 ? 71.253 16.622 -95.452 1.00 93.12 383 LEU A O 1
ATOM 3028 N N . ILE A 1 384 ? 69.869 17.367 -93.859 1.00 93.62 384 ILE A N 1
ATOM 3029 C CA . ILE A 1 384 ? 69.380 18.525 -94.623 1.00 93.62 384 ILE A CA 1
ATOM 3030 C C . ILE A 1 384 ? 70.506 19.546 -94.823 1.00 93.62 384 ILE A C 1
ATOM 3032 O O . ILE A 1 384 ? 70.670 20.047 -95.937 1.00 93.62 384 ILE A O 1
ATOM 3036 N N . SER A 1 385 ? 71.294 19.827 -93.783 1.00 92.44 385 SER A N 1
ATOM 3037 C CA . SER A 1 385 ? 72.463 20.710 -93.858 1.00 92.44 385 SER A CA 1
ATOM 3038 C C . SER A 1 385 ? 73.538 20.156 -94.801 1.00 92.44 385 SER A C 1
ATOM 3040 O O . SER A 1 385 ? 73.971 20.855 -95.717 1.00 92.44 385 SER A O 1
ATOM 3042 N N . GLU A 1 386 ? 73.890 18.873 -94.664 1.00 92.69 386 GLU A N 1
ATOM 3043 C CA . GLU A 1 386 ? 74.807 18.162 -95.567 1.00 92.69 386 GLU 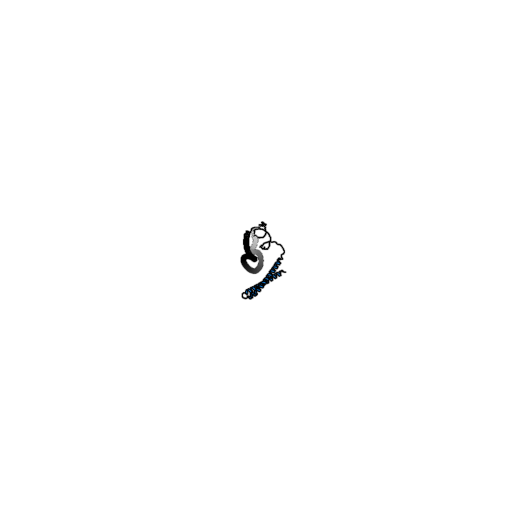A CA 1
ATOM 3044 C C . GLU A 1 386 ? 74.304 18.238 -97.020 1.00 92.69 386 GLU A C 1
ATOM 3046 O O . GLU A 1 386 ? 75.044 18.610 -97.933 1.00 92.69 386 GLU A O 1
ATOM 3051 N N . LYS A 1 387 ? 73.011 17.972 -97.250 1.00 91.62 387 LYS A N 1
ATOM 3052 C CA . LYS A 1 387 ? 72.381 18.103 -98.571 1.00 91.62 387 LYS A CA 1
ATOM 3053 C C . LYS A 1 387 ? 72.461 19.537 -99.103 1.00 91.62 387 LYS A C 1
ATOM 3055 O O . LYS A 1 387 ? 72.690 19.723 -100.297 1.00 91.62 387 LYS A O 1
ATOM 3060 N N . ALA A 1 388 ? 72.251 20.554 -98.268 1.00 92.12 388 ALA A N 1
ATOM 3061 C CA . ALA A 1 388 ? 72.364 21.956 -98.666 1.00 92.12 388 ALA A CA 1
ATOM 3062 C C . ALA A 1 388 ? 73.807 22.326 -99.045 1.00 92.12 388 ALA A C 1
ATOM 3064 O O . ALA A 1 388 ? 74.008 23.004 -100.054 1.00 92.12 388 ALA A O 1
ATOM 3065 N N . GLN A 1 389 ? 74.796 21.827 -98.299 1.00 91.44 389 GLN A N 1
ATOM 3066 C CA . GLN A 1 389 ? 76.215 21.995 -98.607 1.00 91.44 389 GLN A CA 1
ATOM 3067 C C . GLN A 1 389 ? 76.575 21.352 -99.950 1.00 91.44 389 GLN A C 1
ATOM 3069 O O . GLN A 1 389 ? 77.104 22.032 -100.828 1.00 91.44 389 GLN A O 1
ATOM 3074 N N . VAL A 1 390 ? 76.208 20.084 -100.160 1.00 90.75 390 VAL A N 1
ATOM 3075 C CA . VAL A 1 390 ? 76.423 19.393 -101.441 1.00 90.75 390 VAL A CA 1
ATOM 3076 C C . VAL A 1 390 ? 75.710 20.123 -102.583 1.00 90.75 390 VAL A C 1
ATOM 3078 O O . VAL A 1 390 ? 76.273 20.294 -103.659 1.00 90.75 390 VAL A O 1
ATOM 3081 N N . ASN A 1 391 ? 74.491 20.625 -102.370 1.00 90.38 391 ASN A N 1
ATOM 3082 C CA . ASN A 1 391 ? 73.796 21.430 -103.378 1.00 90.38 391 ASN A CA 1
ATOM 3083 C C . ASN A 1 391 ? 74.531 22.744 -103.700 1.00 90.38 391 ASN A C 1
ATOM 3085 O O . ASN A 1 391 ? 74.531 23.170 -104.857 1.00 90.38 391 ASN A O 1
ATOM 3089 N N . ALA A 1 392 ? 75.159 23.389 -102.714 1.00 89.38 392 ALA A N 1
ATOM 3090 C CA . ALA A 1 392 ? 75.991 24.569 -102.939 1.00 89.38 392 ALA A CA 1
ATOM 3091 C C . ALA A 1 392 ? 77.251 24.220 -103.749 1.00 89.38 392 ALA A C 1
ATOM 3093 O O . ALA A 1 392 ? 77.581 24.937 -104.696 1.00 89.38 392 ALA A O 1
ATOM 3094 N N . GLU A 1 393 ? 77.898 23.091 -103.448 1.00 90.12 393 GLU A N 1
ATOM 3095 C CA . GLU A 1 393 ? 79.014 22.552 -104.236 1.00 90.12 393 GLU A CA 1
ATOM 3096 C C . GLU A 1 393 ? 78.590 22.242 -105.677 1.00 90.12 393 GLU A C 1
ATOM 3098 O O . GLU A 1 393 ? 79.250 22.687 -106.612 1.00 90.12 393 GLU A O 1
ATOM 3103 N N . ILE A 1 394 ? 77.439 21.592 -105.887 1.00 88.81 394 ILE A N 1
ATOM 3104 C CA . ILE A 1 394 ? 76.859 21.373 -107.223 1.00 88.81 394 ILE A CA 1
ATOM 3105 C C . ILE A 1 394 ? 76.628 22.708 -107.945 1.00 88.81 394 ILE A C 1
ATOM 3107 O O . ILE A 1 394 ? 76.874 22.808 -109.145 1.00 88.81 394 ILE A O 1
ATOM 3111 N N . CYS A 1 395 ? 76.157 23.746 -107.251 1.00 86.94 395 CYS A N 1
ATOM 3112 C CA . CYS A 1 395 ? 75.951 25.069 -107.843 1.00 86.94 395 CYS A CA 1
ATOM 3113 C C . CYS A 1 395 ? 77.279 25.715 -108.272 1.00 86.94 395 CYS A C 1
ATOM 3115 O O . CYS A 1 395 ? 77.354 26.313 -109.346 1.00 86.94 395 CYS A O 1
ATOM 3117 N N . ASN A 1 396 ? 78.337 25.553 -107.476 1.00 87.31 396 ASN A N 1
ATOM 3118 C CA . ASN A 1 396 ? 79.682 26.003 -107.831 1.00 87.31 396 ASN A CA 1
ATOM 3119 C C . ASN A 1 396 ? 80.241 25.219 -109.024 1.00 87.31 396 ASN A C 1
ATOM 3121 O O . ASN A 1 396 ? 80.640 25.841 -110.004 1.00 87.31 396 ASN A O 1
ATOM 3125 N N . LEU A 1 397 ? 80.154 23.886 -109.009 1.00 85.50 397 LEU A N 1
ATOM 3126 C CA . LEU A 1 397 ? 80.545 23.042 -110.140 1.00 85.50 397 LEU A CA 1
ATOM 3127 C C . LEU A 1 397 ? 79.750 23.378 -111.406 1.00 85.50 397 LEU A C 1
ATOM 3129 O O . LEU A 1 397 ? 80.309 23.364 -112.491 1.00 85.50 397 LEU A O 1
ATOM 3133 N N . ARG A 1 398 ? 78.464 23.738 -111.304 1.00 86.25 398 ARG A N 1
ATOM 3134 C CA . ARG A 1 398 ? 77.680 24.230 -112.451 1.00 86.25 398 ARG A CA 1
ATOM 3135 C C . ARG A 1 398 ? 78.181 25.572 -112.972 1.00 86.25 398 ARG A C 1
ATOM 3137 O O . ARG A 1 398 ? 78.191 25.767 -114.182 1.00 86.25 398 ARG A O 1
ATOM 3144 N N . LYS A 1 399 ? 78.586 26.499 -112.097 1.00 82.81 399 LYS A N 1
ATOM 3145 C CA . LYS A 1 399 ? 79.216 27.761 -112.525 1.00 82.81 399 LYS A CA 1
ATOM 3146 C C . LYS A 1 399 ? 80.538 27.486 -113.233 1.00 82.81 399 LYS A C 1
ATOM 3148 O O . LYS A 1 399 ? 80.775 28.070 -114.281 1.00 82.81 399 LYS A O 1
ATOM 3153 N N . GLU A 1 400 ? 81.356 26.582 -112.700 1.00 82.81 400 GLU A N 1
ATOM 3154 C CA . GLU A 1 400 ? 82.591 26.126 -113.349 1.00 82.81 400 GLU A CA 1
ATOM 3155 C C . GLU A 1 400 ? 82.308 25.415 -114.679 1.00 82.81 400 GLU A C 1
ATOM 3157 O O . GLU A 1 400 ? 82.982 25.652 -115.674 1.00 82.81 400 GLU A O 1
ATOM 3162 N N . GLN A 1 401 ? 81.264 24.593 -114.751 1.00 80.31 401 GLN A N 1
ATOM 3163 C CA . GLN A 1 401 ? 80.854 23.946 -115.992 1.00 80.31 401 GLN A CA 1
ATOM 3164 C C . GLN A 1 401 ? 80.382 24.976 -117.027 1.00 80.31 401 GLN A C 1
ATOM 3166 O O . GLN A 1 401 ? 80.703 24.842 -118.203 1.00 80.31 401 GLN A O 1
ATOM 3171 N N . GLU A 1 402 ? 79.665 26.026 -116.619 1.00 83.19 402 GLU A N 1
ATOM 3172 C CA . GLU A 1 402 ? 79.259 27.110 -117.519 1.00 83.19 402 GLU A CA 1
ATOM 3173 C C . GLU A 1 402 ? 80.459 27.957 -117.969 1.00 83.19 402 GLU A C 1
ATOM 3175 O O . GLU A 1 402 ? 80.515 28.349 -119.133 1.00 83.19 402 GLU A O 1
ATOM 3180 N N . THR A 1 403 ? 81.459 28.205 -117.113 1.00 81.50 403 THR A N 1
ATOM 3181 C CA . THR A 1 403 ? 82.693 28.885 -117.548 1.00 81.50 403 THR A CA 1
ATOM 3182 C C . THR A 1 403 ? 83.482 28.021 -118.528 1.00 81.50 403 THR A C 1
ATOM 3184 O O . THR A 1 403 ? 83.945 28.542 -119.541 1.00 81.50 403 THR A O 1
ATOM 3187 N N . VAL A 1 404 ? 83.572 26.705 -118.303 1.00 83.06 404 VAL A N 1
ATOM 3188 C CA . VAL A 1 404 ? 84.140 25.754 -119.272 1.00 83.06 404 VAL A CA 1
ATOM 3189 C C . VAL A 1 404 ? 83.353 25.788 -120.580 1.00 83.06 404 VAL A C 1
ATOM 3191 O O . VAL A 1 404 ? 83.954 25.968 -121.633 1.00 83.06 404 VAL A O 1
ATOM 3194 N N . ARG A 1 405 ? 82.018 25.736 -120.537 1.00 81.06 405 ARG A N 1
ATOM 3195 C CA . ARG A 1 405 ? 81.160 25.829 -121.728 1.00 81.06 405 ARG A CA 1
ATOM 3196 C C . ARG A 1 405 ? 81.392 27.132 -122.502 1.00 81.06 405 ARG A C 1
ATOM 3198 O O . ARG A 1 405 ? 81.448 27.133 -123.730 1.00 81.06 405 ARG A O 1
ATOM 3205 N N . GLN A 1 406 ? 81.560 28.255 -121.804 1.00 79.56 406 GLN A N 1
ATOM 3206 C CA . GLN A 1 406 ? 81.905 29.541 -122.421 1.00 79.56 406 GLN A CA 1
ATOM 3207 C C . GLN A 1 406 ? 83.303 29.528 -123.055 1.00 79.56 406 GLN A C 1
ATOM 3209 O O . GLN A 1 406 ? 83.494 30.111 -124.126 1.00 79.56 406 GLN A O 1
ATOM 3214 N N . LEU A 1 407 ? 84.275 28.863 -122.425 1.00 79.00 407 LEU A N 1
ATOM 3215 C CA . LEU A 1 407 ? 85.610 28.665 -122.992 1.00 79.00 407 LEU A CA 1
ATOM 3216 C C . LEU A 1 407 ? 85.573 27.753 -124.224 1.00 79.00 407 LEU A C 1
ATOM 3218 O O . LEU A 1 407 ? 86.218 28.081 -125.214 1.00 79.00 407 LEU A O 1
ATOM 3222 N N . GLU A 1 408 ? 84.779 26.682 -124.216 1.00 77.12 408 GLU A N 1
ATOM 3223 C CA . GLU A 1 408 ? 84.560 25.806 -125.375 1.00 77.12 408 GLU A CA 1
ATOM 3224 C C . GLU A 1 408 ? 83.939 26.573 -126.551 1.00 77.12 408 GLU A C 1
ATOM 3226 O O . GLU A 1 408 ? 84.403 26.450 -127.684 1.00 77.12 408 GLU A O 1
ATOM 3231 N N . VAL A 1 409 ? 82.945 27.433 -126.299 1.00 82.31 409 VAL A N 1
ATOM 3232 C CA . VAL A 1 409 ? 82.359 28.300 -127.339 1.00 82.31 409 VAL A CA 1
ATOM 3233 C C . VAL A 1 409 ? 83.387 29.295 -127.879 1.00 82.31 409 VAL A C 1
ATOM 3235 O O . VAL A 1 409 ? 83.463 29.483 -129.093 1.00 82.31 409 VAL A O 1
ATOM 3238 N N . ARG A 1 410 ? 84.210 29.917 -127.023 1.00 81.69 410 ARG A N 1
ATOM 3239 C CA . ARG A 1 410 ? 85.308 30.785 -127.485 1.00 81.69 410 ARG A CA 1
ATOM 3240 C C . ARG A 1 410 ? 86.336 30.018 -128.306 1.00 81.69 410 ARG A C 1
ATOM 3242 O O . ARG A 1 410 ? 86.762 30.528 -129.337 1.00 81.69 410 ARG A O 1
ATOM 3249 N N . ALA A 1 411 ? 86.703 28.810 -127.883 1.00 78.69 411 ALA A N 1
ATOM 3250 C CA . ALA A 1 411 ? 87.609 27.946 -128.628 1.00 78.69 411 ALA A CA 1
ATOM 3251 C C . ALA A 1 411 ? 87.027 27.621 -130.015 1.00 78.69 411 ALA A C 1
ATOM 3253 O O . ALA A 1 411 ? 87.711 27.805 -131.021 1.00 78.69 411 ALA A O 1
ATOM 3254 N N . ALA A 1 412 ? 85.739 27.271 -130.100 1.00 79.19 412 ALA A N 1
ATOM 3255 C CA . ALA A 1 412 ? 85.045 27.042 -131.368 1.00 79.19 412 ALA A CA 1
ATOM 3256 C C . ALA A 1 412 ? 84.973 28.304 -132.252 1.00 79.19 412 ALA A C 1
ATOM 3258 O O . ALA A 1 412 ? 85.167 28.223 -133.463 1.00 79.19 412 ALA A O 1
ATOM 3259 N N . GLN A 1 413 ? 84.751 29.486 -131.667 1.00 80.69 413 GLN A N 1
ATOM 3260 C CA . GLN A 1 413 ? 84.773 30.762 -132.395 1.00 80.69 413 GLN A CA 1
ATOM 3261 C C . GLN A 1 413 ? 86.170 31.102 -132.922 1.00 80.69 413 GLN A C 1
ATOM 3263 O O . GLN A 1 413 ? 86.301 31.523 -134.071 1.00 80.69 413 GLN A O 1
ATOM 3268 N N . SER A 1 414 ? 87.217 30.893 -132.117 1.00 75.62 414 SER A N 1
ATOM 3269 C CA . SER A 1 414 ? 88.598 31.052 -132.578 1.00 75.62 414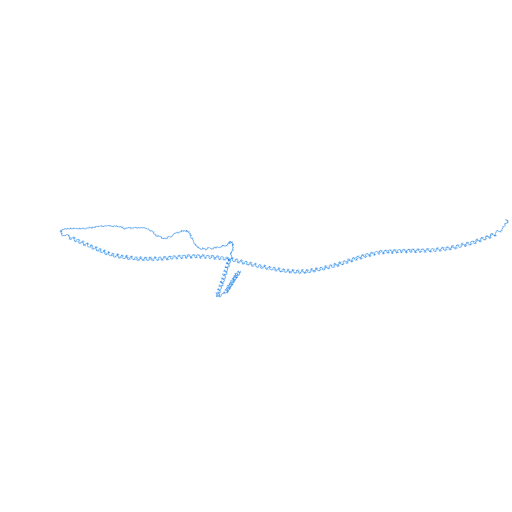 SER A CA 1
ATOM 3270 C C . SER A 1 414 ? 88.951 30.045 -133.671 1.00 75.62 414 SER A C 1
ATOM 3272 O O . SER A 1 414 ? 89.600 30.426 -134.639 1.00 75.62 414 SER A O 1
ATOM 3274 N N . GLN A 1 415 ? 88.453 28.807 -133.583 1.00 77.12 415 GLN A N 1
ATOM 3275 C CA . GLN A 1 415 ? 88.637 27.792 -134.618 1.00 77.12 415 GLN A CA 1
ATOM 3276 C C . GLN A 1 415 ? 87.948 28.202 -135.929 1.00 77.12 415 GLN A C 1
ATOM 3278 O O . GLN A 1 415 ? 88.581 28.187 -136.977 1.00 77.12 415 GLN A O 1
ATOM 3283 N N . MET A 1 416 ? 86.701 28.686 -135.877 1.00 75.19 416 MET A N 1
ATOM 3284 C CA . MET A 1 416 ? 86.005 29.233 -137.052 1.00 75.19 416 MET A CA 1
ATOM 3285 C C . MET A 1 416 ? 86.710 30.456 -137.658 1.00 75.19 416 MET A C 1
ATOM 3287 O O . MET A 1 416 ? 86.658 30.662 -138.872 1.00 75.19 416 MET A O 1
ATOM 3291 N N . ALA A 1 417 ? 87.339 31.301 -136.837 1.00 76.06 417 ALA A N 1
ATOM 3292 C CA . ALA A 1 417 ? 88.143 32.418 -137.327 1.00 76.06 417 ALA A CA 1
ATOM 3293 C C . ALA A 1 417 ? 89.409 31.924 -138.044 1.00 76.06 417 ALA A C 1
ATOM 3295 O O . ALA A 1 417 ? 89.770 32.469 -139.086 1.00 76.06 417 ALA A O 1
ATOM 3296 N N . LEU A 1 418 ? 90.032 30.865 -137.525 1.00 71.81 418 LEU A N 1
ATOM 3297 C CA . LEU A 1 418 ? 91.199 30.223 -138.121 1.00 71.81 418 LEU A CA 1
ATOM 3298 C C . LEU A 1 418 ? 90.846 29.577 -139.470 1.00 71.81 418 LEU A C 1
ATOM 3300 O O . LEU A 1 418 ? 91.519 29.843 -140.461 1.00 71.81 418 LEU A O 1
ATOM 3304 N N . ASP A 1 419 ? 89.731 28.848 -139.548 1.00 77.44 419 ASP A N 1
ATOM 3305 C CA . ASP A 1 419 ? 89.247 28.234 -140.793 1.00 77.44 419 ASP A CA 1
ATOM 3306 C C . ASP A 1 419 ? 88.874 29.293 -141.851 1.00 77.44 419 ASP A C 1
ATOM 3308 O O . ASP A 1 419 ? 89.137 29.122 -143.044 1.00 77.44 419 ASP A O 1
ATOM 3312 N N . ARG A 1 420 ? 88.312 30.437 -141.430 1.00 80.25 420 ARG A N 1
ATOM 3313 C CA . ARG A 1 420 ? 88.019 31.570 -142.325 1.00 80.25 420 ARG A CA 1
ATOM 3314 C C . ARG A 1 420 ? 89.302 32.230 -142.847 1.00 80.25 420 ARG A C 1
ATOM 3316 O O . ARG A 1 420 ? 89.376 32.513 -144.040 1.00 80.25 420 ARG A O 1
ATOM 3323 N N . ALA A 1 421 ? 90.312 32.419 -141.996 1.00 75.50 421 ALA A N 1
ATOM 3324 C CA . ALA A 1 421 ? 91.618 32.945 -142.400 1.00 75.50 421 ALA A CA 1
ATOM 3325 C C . ALA A 1 421 ? 92.372 31.980 -143.333 1.00 75.50 421 ALA A C 1
ATOM 3327 O O . ALA A 1 421 ? 93.019 32.424 -144.279 1.00 75.50 421 ALA A O 1
ATOM 3328 N N . ILE A 1 422 ? 92.248 30.664 -143.121 1.00 76.56 422 ILE A N 1
ATOM 3329 C CA . ILE A 1 422 ? 92.767 29.648 -144.047 1.00 76.56 422 ILE A CA 1
ATOM 3330 C C . ILE A 1 422 ? 92.059 29.765 -145.403 1.00 76.56 422 ILE A C 1
ATOM 3332 O O . ILE A 1 422 ? 92.730 29.854 -146.425 1.00 76.56 422 ILE A O 1
ATOM 3336 N N . SER A 1 423 ? 90.727 29.889 -145.427 1.00 75.75 423 SER A N 1
ATOM 3337 C CA . SER A 1 423 ? 89.982 30.085 -146.680 1.00 75.75 423 SER A CA 1
ATOM 3338 C C . SER A 1 423 ? 90.350 31.390 -147.405 1.00 75.75 423 SER A C 1
ATOM 3340 O O . SER A 1 423 ? 90.372 31.437 -148.636 1.00 75.75 423 SER A O 1
ATOM 3342 N N . GLU A 1 424 ? 90.656 32.463 -146.673 1.00 79.06 424 GLU A N 1
ATOM 3343 C CA . GLU A 1 424 ? 91.176 33.711 -147.248 1.00 79.06 424 GLU A CA 1
ATOM 3344 C C . GLU A 1 424 ? 92.610 33.557 -147.779 1.00 79.06 424 GLU A C 1
ATOM 3346 O O . GLU A 1 424 ? 92.913 34.046 -148.868 1.00 79.06 424 GLU A O 1
ATOM 3351 N N . SER A 1 425 ? 93.470 32.825 -147.070 1.00 70.12 425 SER A N 1
ATOM 3352 C CA . SER A 1 425 ? 94.829 32.482 -147.507 1.00 70.12 425 SER A CA 1
ATOM 3353 C C . SER A 1 425 ? 94.829 31.632 -148.784 1.00 70.12 425 SER A C 1
ATOM 3355 O O . SER A 1 425 ? 95.596 31.903 -149.709 1.00 70.12 425 SER A O 1
ATOM 3357 N N . ASP A 1 426 ? 93.924 30.658 -148.890 1.00 77.81 426 ASP A N 1
ATOM 3358 C CA . ASP A 1 426 ? 93.792 29.807 -150.076 1.00 77.81 426 ASP A CA 1
ATOM 3359 C C . ASP A 1 426 ? 93.345 30.612 -151.306 1.00 77.81 426 ASP A C 1
ATOM 3361 O O . ASP A 1 426 ? 93.891 30.436 -152.396 1.00 77.81 426 ASP A O 1
ATOM 3365 N N . LYS A 1 427 ? 92.442 31.588 -151.132 1.00 77.19 427 LYS A N 1
ATOM 3366 C CA . LYS A 1 427 ? 92.068 32.531 -152.203 1.00 77.19 427 LYS A CA 1
ATOM 3367 C C . LYS A 1 427 ? 93.241 33.416 -152.623 1.00 77.19 427 LYS A C 1
ATOM 3369 O O . LYS A 1 427 ? 93.436 33.652 -153.814 1.00 77.19 427 LYS A O 1
ATOM 3374 N N . LEU A 1 428 ? 94.036 33.914 -151.672 1.00 71.50 428 LEU A N 1
ATOM 3375 C CA . LEU A 1 428 ? 95.243 34.693 -151.978 1.00 71.50 428 LEU A CA 1
ATOM 3376 C C . LEU A 1 428 ? 96.284 33.855 -152.733 1.00 71.50 428 LEU A C 1
ATOM 3378 O O . LEU A 1 428 ? 96.933 34.363 -153.651 1.00 71.50 428 LEU A O 1
ATOM 3382 N N . ARG A 1 429 ? 96.415 32.569 -152.395 1.00 75.94 429 ARG A N 1
ATOM 3383 C CA . ARG A 1 429 ? 97.276 31.625 -153.116 1.00 75.94 429 ARG A CA 1
ATOM 3384 C C . ARG A 1 429 ? 96.815 31.445 -154.564 1.00 75.94 429 ARG A C 1
ATOM 3386 O O . ARG A 1 429 ? 97.628 31.578 -155.471 1.00 75.94 429 ARG A O 1
ATOM 3393 N N . GLU A 1 430 ? 95.517 31.274 -154.787 1.00 76.25 430 GLU A N 1
ATOM 3394 C CA . GLU A 1 430 ? 94.932 31.138 -156.128 1.00 76.25 430 GLU A CA 1
ATOM 3395 C C . GLU A 1 430 ? 95.149 32.395 -157.001 1.00 76.25 430 GLU A C 1
ATOM 3397 O O . GLU A 1 430 ? 95.479 32.306 -158.187 1.00 76.25 430 GLU A O 1
ATOM 3402 N N . TRP A 1 431 ? 95.048 33.590 -156.408 1.00 71.94 431 TRP A N 1
ATOM 3403 C CA . TRP A 1 431 ? 95.413 34.851 -157.071 1.00 71.94 431 TRP A CA 1
ATOM 3404 C C . TRP A 1 431 ? 96.909 34.956 -157.380 1.00 71.94 431 TRP A C 1
ATOM 3406 O O . TRP A 1 431 ? 97.288 35.475 -158.433 1.00 71.94 431 TRP A O 1
ATOM 3416 N N . THR A 1 432 ? 97.756 34.451 -156.486 1.00 73.69 432 THR A N 1
ATOM 3417 C CA . THR A 1 432 ? 99.211 34.427 -156.678 1.00 73.69 432 THR A CA 1
ATOM 3418 C C . THR A 1 432 ? 99.596 33.531 -157.859 1.00 73.69 432 THR A C 1
ATOM 3420 O O . THR A 1 432 ? 100.434 33.921 -158.672 1.00 73.69 432 THR A O 1
ATOM 3423 N N . ASP A 1 433 ? 98.944 32.379 -158.015 1.00 74.44 433 ASP A N 1
ATOM 3424 C CA . ASP A 1 433 ? 99.190 31.463 -159.134 1.00 74.44 433 ASP A CA 1
ATOM 3425 C C . ASP A 1 433 ? 98.709 32.045 -160.476 1.00 74.44 433 ASP A C 1
ATOM 3427 O O . ASP A 1 433 ? 99.419 31.962 -161.480 1.00 74.44 433 ASP A O 1
ATOM 3431 N N . LYS A 1 434 ? 97.568 32.750 -160.491 1.00 77.50 434 LYS A N 1
ATOM 3432 C CA . LYS A 1 434 ? 97.098 33.508 -161.671 1.00 77.50 434 LYS A CA 1
ATOM 3433 C C . LYS A 1 434 ? 98.067 34.605 -162.110 1.00 77.50 434 LYS A C 1
ATOM 3435 O O . LYS A 1 434 ? 98.278 34.800 -163.306 1.00 77.50 434 LYS A O 1
ATOM 3440 N N . LEU A 1 435 ? 98.645 35.340 -161.159 1.00 72.94 435 LEU A N 1
ATOM 3441 C CA . LEU A 1 435 ? 99.637 36.376 -161.460 1.00 72.94 435 LEU A CA 1
ATOM 3442 C C . LEU A 1 435 ? 100.935 35.774 -162.004 1.00 72.94 435 LEU A C 1
ATOM 3444 O O . LEU A 1 435 ? 101.538 36.355 -162.901 1.00 72.94 435 LEU A O 1
ATOM 3448 N N . ARG A 1 436 ? 101.335 34.596 -161.515 1.00 78.12 436 ARG A N 1
ATOM 3449 C CA . ARG A 1 436 ? 102.523 33.884 -161.998 1.00 78.12 436 ARG A CA 1
ATOM 3450 C C . ARG A 1 436 ? 102.368 33.403 -163.443 1.00 78.12 436 ARG A C 1
ATOM 3452 O O . ARG A 1 436 ? 103.307 33.546 -164.217 1.00 78.12 436 ARG A O 1
ATOM 3459 N N . LEU A 1 437 ? 101.187 32.904 -163.818 1.00 77.12 437 LEU A N 1
ATOM 3460 C CA . LEU A 1 437 ? 100.893 32.487 -165.195 1.00 77.12 437 LEU A CA 1
ATOM 3461 C C . LEU A 1 437 ? 101.023 33.661 -166.180 1.00 77.12 437 LEU A C 1
ATOM 3463 O O . LEU A 1 437 ? 101.701 33.550 -167.193 1.00 77.12 437 LEU A O 1
ATOM 3467 N N . ARG A 1 438 ? 100.477 34.824 -165.813 1.00 77.75 438 ARG A N 1
ATOM 3468 C CA . ARG A 1 438 ? 100.581 36.054 -166.610 1.00 77.75 438 ARG A CA 1
ATOM 3469 C C . ARG A 1 438 ? 102.006 36.585 -166.771 1.00 77.75 438 ARG A C 1
ATOM 3471 O O . ARG A 1 438 ? 102.293 37.259 -167.754 1.00 77.75 438 ARG A O 1
ATOM 3478 N N . VAL A 1 439 ? 102.871 36.363 -165.781 1.00 78.38 439 VAL A N 1
ATOM 3479 C CA . VAL A 1 439 ? 104.294 36.721 -165.889 1.00 78.38 439 VAL A CA 1
ATOM 3480 C C . VAL A 1 439 ? 104.992 35.785 -166.878 1.00 78.38 439 VAL A C 1
ATOM 3482 O O . VAL A 1 439 ? 105.727 36.271 -167.726 1.00 78.38 439 VAL A O 1
ATOM 3485 N N . SER A 1 440 ? 104.688 34.483 -166.835 1.00 72.50 440 SER A N 1
ATOM 3486 C CA . SER A 1 440 ? 105.229 33.492 -167.777 1.00 72.50 440 SER A CA 1
ATOM 3487 C C . SER A 1 440 ? 104.827 33.772 -169.230 1.00 72.50 440 SER A C 1
ATOM 3489 O O . SER A 1 440 ? 105.669 33.677 -170.114 1.00 72.50 440 SER A O 1
ATOM 3491 N N . GLU A 1 441 ? 103.571 34.153 -169.481 1.00 74.88 441 GLU A N 1
ATOM 3492 C CA . GLU A 1 441 ? 103.089 34.523 -170.825 1.00 74.88 441 GLU A CA 1
ATOM 3493 C C . GLU A 1 441 ? 103.799 35.786 -171.353 1.00 74.88 441 GLU A C 1
ATOM 3495 O O . GLU A 1 441 ? 104.197 35.847 -172.513 1.00 74.88 441 GLU A O 1
ATOM 3500 N N . GLY A 1 442 ? 104.030 36.781 -170.485 1.00 68.12 442 GLY A N 1
ATOM 3501 C CA . GLY A 1 442 ? 104.741 38.010 -170.857 1.00 68.12 442 GLY A CA 1
ATOM 3502 C C . GLY A 1 442 ? 106.248 37.829 -171.084 1.00 68.12 442 GLY A C 1
ATOM 3503 O O . GLY A 1 442 ? 106.855 38.599 -171.829 1.00 68.12 442 GLY A O 1
ATOM 3504 N N . GLU A 1 443 ? 106.869 36.831 -170.454 1.00 70.25 443 GLU A N 1
ATOM 3505 C CA . GLU A 1 443 ? 108.269 36.469 -170.705 1.00 70.25 443 GLU A CA 1
ATOM 3506 C C . GLU A 1 443 ? 108.435 35.785 -172.073 1.00 70.25 443 GLU A C 1
ATOM 3508 O O . GLU A 1 443 ? 109.379 36.106 -172.794 1.00 70.25 443 GLU A O 1
ATOM 3513 N N . GLU A 1 444 ? 107.486 34.937 -172.481 1.00 72.62 444 GLU A N 1
ATOM 3514 C CA . GLU A 1 444 ? 107.485 34.264 -173.790 1.00 72.62 444 GLU A CA 1
ATOM 3515 C C . GLU A 1 444 ? 107.317 35.270 -174.952 1.00 72.62 444 GLU A C 1
ATOM 3517 O O . GLU A 1 444 ? 108.074 35.236 -175.926 1.00 72.62 444 GLU A O 1
ATOM 3522 N N . GLU A 1 445 ? 106.426 36.260 -174.801 1.00 74.00 445 GLU A N 1
ATOM 3523 C CA . GLU A 1 445 ? 106.235 37.344 -175.783 1.00 74.00 445 GLU A CA 1
ATOM 3524 C C . GLU A 1 445 ? 107.476 38.251 -175.935 1.00 74.00 445 GLU A C 1
ATOM 3526 O O . GLU A 1 445 ? 107.765 38.758 -177.027 1.00 74.00 445 GLU A O 1
ATOM 3531 N N . LEU A 1 446 ? 108.250 38.461 -174.863 1.00 70.81 446 LEU A N 1
ATOM 3532 C CA . LEU A 1 446 ? 109.503 39.225 -174.924 1.00 70.81 446 LEU A CA 1
ATOM 3533 C C . LEU A 1 446 ? 110.633 38.453 -175.617 1.00 70.81 446 LEU A C 1
ATOM 3535 O O . LEU A 1 446 ? 111.489 39.076 -176.257 1.00 70.81 446 LEU A O 1
ATOM 3539 N N . GLU A 1 447 ? 110.642 37.126 -175.511 1.00 71.81 447 GLU A N 1
ATOM 3540 C CA . GLU A 1 447 ? 111.609 36.257 -176.183 1.00 71.81 447 GLU A CA 1
ATOM 3541 C C . GLU A 1 447 ? 111.351 36.229 -177.707 1.00 71.81 447 GLU A C 1
ATOM 3543 O O . GLU A 1 447 ? 112.285 36.391 -178.502 1.00 71.81 447 GLU A O 1
ATOM 3548 N N . GLU A 1 448 ? 110.081 36.168 -178.130 1.00 72.31 448 GLU A N 1
ATOM 3549 C CA . GLU A 1 448 ? 109.678 36.244 -179.545 1.00 72.31 448 GLU A CA 1
ATOM 3550 C C . GLU A 1 448 ? 110.027 37.597 -180.193 1.00 72.31 448 GLU A C 1
ATOM 3552 O O . GLU A 1 448 ? 110.548 37.652 -181.315 1.00 72.31 448 GLU A O 1
ATOM 3557 N N . GLN A 1 449 ? 109.825 38.713 -179.480 1.00 70.56 449 GLN A N 1
ATOM 3558 C CA . GLN A 1 449 ? 110.201 40.037 -179.991 1.00 70.56 449 GLN A CA 1
ATOM 3559 C C . GLN A 1 449 ? 111.723 40.222 -180.117 1.00 70.56 449 GLN A C 1
ATOM 3561 O O . GLN A 1 449 ? 112.186 40.908 -181.035 1.00 70.56 449 GLN A O 1
ATOM 3566 N N . ARG A 1 450 ? 112.531 39.594 -179.251 1.00 75.44 450 ARG A N 1
ATOM 3567 C CA . ARG A 1 450 ? 114.002 39.633 -179.362 1.00 75.44 450 ARG A CA 1
ATOM 3568 C C . ARG A 1 450 ? 114.514 38.846 -180.567 1.00 75.44 450 ARG A C 1
ATOM 3570 O O . ARG A 1 450 ? 115.445 39.316 -181.226 1.00 75.44 450 ARG A O 1
ATOM 3577 N N . ALA A 1 451 ? 113.895 37.709 -180.889 1.00 70.00 451 ALA A N 1
ATOM 3578 C CA . ALA A 1 451 ? 114.255 36.901 -182.055 1.00 70.00 451 ALA A CA 1
ATOM 3579 C C . ALA A 1 451 ? 114.042 37.665 -183.379 1.00 70.00 451 ALA A C 1
ATOM 3581 O O . ALA A 1 451 ? 114.938 37.706 -184.225 1.00 70.00 451 ALA A O 1
ATOM 3582 N N . LEU A 1 452 ? 112.913 38.371 -183.516 1.00 70.25 452 LEU A N 1
ATOM 3583 C CA . LEU A 1 452 ? 112.594 39.165 -184.713 1.00 70.25 452 LEU A CA 1
ATOM 3584 C C . LEU A 1 452 ? 113.515 40.386 -184.895 1.00 70.25 452 LEU A C 1
ATOM 3586 O O . LEU A 1 452 ? 113.883 40.744 -186.017 1.00 70.25 452 LEU A O 1
ATOM 3590 N N . VAL A 1 453 ? 113.940 41.027 -183.801 1.00 73.81 453 VAL A N 1
ATOM 3591 C CA . VAL A 1 453 ? 114.885 42.156 -183.859 1.00 73.81 453 VAL A CA 1
ATOM 3592 C C . VAL A 1 453 ? 116.297 41.694 -184.243 1.00 73.81 453 VAL A C 1
ATOM 3594 O O . VAL A 1 453 ? 116.998 42.419 -184.957 1.00 73.81 453 VAL A O 1
ATOM 3597 N N . ALA A 1 454 ? 116.707 40.487 -183.838 1.00 73.25 454 ALA A N 1
ATOM 3598 C CA . ALA A 1 454 ? 118.000 39.915 -184.211 1.00 73.25 454 ALA A CA 1
ATOM 3599 C C . ALA A 1 454 ? 118.102 39.642 -185.727 1.00 73.25 454 ALA A C 1
ATOM 3601 O O . ALA A 1 454 ? 119.089 40.030 -186.354 1.00 73.25 454 ALA A O 1
ATOM 3602 N N . GLU A 1 455 ? 117.059 39.082 -186.345 1.00 69.75 455 GLU A N 1
ATOM 3603 C CA . GLU A 1 455 ? 117.018 38.773 -187.786 1.00 69.75 455 GLU A CA 1
ATOM 3604 C C . GLU A 1 455 ? 117.004 40.043 -188.666 1.00 69.75 455 GLU A C 1
ATOM 3606 O O . GLU A 1 455 ? 117.691 40.148 -189.694 1.00 69.75 455 GLU A O 1
ATOM 3611 N N . CYS A 1 456 ? 116.294 41.079 -188.210 1.00 67.44 456 CYS A N 1
ATOM 3612 C CA . CYS A 1 456 ? 116.248 42.377 -188.883 1.00 67.44 456 CYS A CA 1
ATOM 3613 C C . CYS A 1 456 ? 117.579 43.154 -188.761 1.00 67.44 456 CYS A C 1
ATOM 3615 O O . CYS A 1 456 ? 117.950 43.919 -189.660 1.00 67.44 456 CYS A O 1
ATOM 3617 N N . ALA A 1 457 ? 118.331 42.952 -187.671 1.00 70.69 457 ALA A N 1
ATOM 3618 C CA . ALA A 1 457 ? 119.669 43.519 -187.490 1.00 70.69 457 ALA A CA 1
ATOM 3619 C C . ALA A 1 457 ? 120.728 42.831 -188.376 1.00 70.69 457 ALA A C 1
ATOM 3621 O O . ALA A 1 457 ? 121.611 43.512 -188.906 1.00 70.69 457 ALA A O 1
ATOM 3622 N N . GLU A 1 458 ? 120.617 41.517 -188.597 1.00 69.12 458 GLU A N 1
ATOM 3623 C CA . GLU A 1 458 ? 121.493 40.741 -189.492 1.00 69.12 458 GLU A CA 1
ATOM 3624 C C . GLU A 1 458 ? 121.324 41.176 -190.960 1.00 69.12 458 GLU A C 1
ATOM 3626 O O . GLU A 1 458 ? 122.301 41.464 -191.655 1.00 69.12 458 GLU A O 1
ATOM 3631 N N . SER A 1 459 ? 120.073 41.364 -191.392 1.00 68.62 459 SER A N 1
ATOM 3632 C CA . SER A 1 459 ? 119.727 41.833 -192.743 1.00 68.62 459 SER A CA 1
ATOM 3633 C C . SER A 1 459 ? 120.274 43.238 -193.042 1.00 68.62 459 SER A C 1
ATOM 3635 O O . SER A 1 459 ? 120.772 43.510 -194.137 1.00 68.62 459 SER A O 1
ATOM 3637 N N . LYS A 1 460 ? 120.251 44.141 -192.047 1.00 73.12 460 LYS A N 1
ATOM 3638 C CA . LYS A 1 460 ? 120.836 45.489 -192.165 1.00 73.12 460 LYS A CA 1
ATOM 3639 C C . LYS A 1 460 ? 122.365 45.464 -192.264 1.00 73.12 460 LYS A C 1
ATOM 3641 O O . LYS A 1 460 ? 122.929 46.289 -192.980 1.00 73.12 460 LYS A O 1
ATOM 3646 N N . ARG A 1 461 ? 123.047 44.530 -191.589 1.00 72.44 461 ARG A N 1
ATOM 3647 C CA . ARG A 1 461 ? 124.512 44.377 -191.689 1.00 72.44 461 ARG A CA 1
ATOM 3648 C C . ARG A 1 461 ? 124.948 43.884 -193.070 1.00 72.44 461 ARG A C 1
ATOM 3650 O O . ARG A 1 461 ? 125.954 44.365 -193.591 1.00 72.44 461 ARG A O 1
ATOM 3657 N N . GLU A 1 462 ? 124.179 42.991 -193.685 1.00 68.44 462 GLU A N 1
ATOM 3658 C CA . GLU A 1 462 ? 124.507 42.441 -195.005 1.00 68.44 462 GLU A CA 1
ATOM 3659 C C . GLU A 1 462 ? 124.230 43.431 -196.148 1.00 68.44 462 GLU A C 1
ATOM 3661 O O . GLU A 1 462 ? 125.031 43.552 -197.077 1.00 68.44 462 GLU A O 1
ATOM 3666 N N . ALA A 1 463 ? 123.183 44.253 -196.021 1.00 74.12 463 ALA A N 1
ATOM 3667 C CA . ALA A 1 463 ? 122.935 45.367 -196.937 1.00 74.12 463 ALA A CA 1
ATOM 3668 C C . ALA A 1 463 ? 124.098 46.382 -196.956 1.00 74.12 463 ALA A C 1
ATOM 3670 O O . ALA A 1 463 ? 124.480 46.876 -198.017 1.00 74.12 463 ALA A O 1
ATOM 3671 N N . ILE A 1 464 ? 124.708 46.656 -195.796 1.00 70.81 464 ILE A N 1
ATOM 3672 C CA . ILE A 1 464 ? 125.867 47.555 -195.687 1.00 70.81 464 ILE A CA 1
ATOM 3673 C C . ILE A 1 464 ? 127.115 46.940 -196.350 1.00 70.81 464 ILE A C 1
ATOM 3675 O O . ILE A 1 464 ? 127.854 47.663 -197.020 1.00 70.81 464 ILE A O 1
ATOM 3679 N N . ARG A 1 465 ? 127.334 45.617 -196.255 1.00 71.88 465 ARG A N 1
ATOM 3680 C CA . ARG A 1 465 ? 128.440 44.943 -196.972 1.00 71.88 465 ARG A CA 1
ATOM 3681 C C . ARG A 1 465 ? 128.294 45.031 -198.488 1.00 71.88 465 ARG A C 1
ATOM 3683 O O . ARG A 1 465 ? 129.248 45.408 -199.166 1.00 71.88 465 ARG A O 1
ATOM 3690 N N . GLN A 1 466 ? 127.103 44.742 -199.010 1.00 73.81 466 GLN A N 1
ATOM 3691 C CA . GLN A 1 466 ? 126.810 44.781 -200.450 1.00 73.81 466 GLN A CA 1
ATOM 3692 C C . GLN A 1 466 ? 126.988 46.197 -201.035 1.00 73.81 466 GLN A C 1
ATOM 3694 O O . GLN A 1 466 ? 127.529 46.377 -202.132 1.00 73.81 466 GLN A O 1
ATOM 3699 N N . LEU A 1 467 ? 126.592 47.227 -200.278 1.00 73.19 467 LEU A N 1
ATOM 3700 C CA . LEU A 1 467 ? 126.714 48.621 -200.704 1.00 73.19 467 LEU A CA 1
ATOM 3701 C C . LEU A 1 467 ? 128.174 49.109 -200.722 1.00 73.19 467 LEU A C 1
ATOM 3703 O O . LEU A 1 467 ? 128.579 49.816 -201.642 1.00 73.19 467 LEU A O 1
ATOM 3707 N N . CYS A 1 468 ? 128.995 48.713 -199.746 1.00 70.88 468 CYS A N 1
ATOM 3708 C CA . CYS A 1 468 ? 130.415 49.082 -199.725 1.00 70.88 468 CYS A CA 1
ATOM 3709 C C . CYS A 1 468 ? 131.191 48.467 -200.906 1.00 70.88 468 CYS A C 1
ATOM 3711 O O . CYS A 1 468 ? 132.047 49.130 -201.490 1.00 70.88 468 CYS A O 1
ATOM 3713 N N . MET A 1 469 ? 130.833 47.248 -201.317 1.00 70.62 469 MET A N 1
ATOM 3714 C CA . MET A 1 469 ? 131.490 46.516 -202.407 1.00 70.62 469 MET A CA 1
ATOM 3715 C C . MET A 1 469 ? 131.169 47.099 -203.797 1.00 70.62 469 MET A C 1
ATOM 3717 O O . MET A 1 469 ? 132.043 47.208 -204.656 1.00 70.62 469 MET A O 1
ATOM 3721 N N . THR A 1 470 ? 129.933 47.562 -204.009 1.00 74.31 470 THR A N 1
ATOM 3722 C CA . THR A 1 470 ? 129.532 48.255 -205.250 1.00 74.31 470 THR A CA 1
ATOM 3723 C C . THR A 1 470 ? 130.127 49.660 -205.343 1.00 74.31 470 THR A C 1
ATOM 3725 O O . THR A 1 470 ? 130.539 50.094 -206.419 1.00 74.31 470 THR A O 1
ATOM 3728 N N . MET A 1 471 ? 130.248 50.363 -204.217 1.00 72.06 471 MET A N 1
ATOM 3729 C CA . MET A 1 471 ? 130.839 51.701 -204.181 1.00 72.06 471 MET A CA 1
ATOM 3730 C C . MET A 1 471 ? 132.341 51.693 -204.514 1.00 72.06 471 MET A C 1
ATOM 3732 O O . MET A 1 471 ? 132.832 52.618 -205.167 1.00 72.06 471 MET A O 1
ATOM 3736 N N . GLU A 1 472 ? 133.082 50.656 -204.108 1.00 64.50 472 GLU A N 1
ATOM 3737 C CA . GLU A 1 472 ? 134.488 50.481 -204.500 1.00 64.50 472 GLU A CA 1
ATOM 3738 C C . GLU A 1 472 ? 134.652 50.138 -205.989 1.00 64.50 472 GLU A C 1
ATOM 3740 O O . GLU A 1 472 ? 135.577 50.644 -206.626 1.00 64.50 472 GLU A O 1
ATOM 3745 N N . TYR A 1 473 ? 133.705 49.398 -206.575 1.00 68.06 473 TYR A N 1
ATOM 3746 C CA . TYR A 1 473 ? 133.688 49.070 -208.006 1.00 68.06 473 TYR A CA 1
ATOM 3747 C C . TYR A 1 473 ? 133.515 50.307 -208.910 1.00 68.06 473 TYR A C 1
ATOM 3749 O O . TYR A 1 473 ? 134.198 50.455 -209.923 1.00 68.06 473 TYR A O 1
ATOM 3757 N N . TYR A 1 474 ? 132.670 51.269 -208.524 1.00 69.31 474 TYR A N 1
ATOM 3758 C CA . TYR A 1 474 ? 132.550 52.528 -209.277 1.00 69.31 474 TYR A CA 1
ATOM 3759 C C . TYR A 1 474 ? 133.754 53.464 -209.074 1.00 69.31 474 TYR A C 1
ATOM 3761 O O . TYR A 1 474 ? 134.129 54.206 -209.988 1.00 69.31 474 TYR A O 1
ATOM 3769 N N . LYS A 1 475 ? 134.408 53.406 -207.902 1.00 65.00 475 LYS A N 1
ATOM 3770 C CA . LYS A 1 475 ? 135.650 54.149 -207.621 1.00 65.00 475 LYS A CA 1
ATOM 3771 C C . LYS A 1 475 ? 136.853 53.649 -208.431 1.00 65.00 475 LYS A C 1
ATOM 3773 O O . LYS A 1 475 ? 137.764 54.451 -208.660 1.00 65.00 475 LYS A O 1
ATOM 3778 N N . SER A 1 476 ? 136.884 52.380 -208.849 1.00 62.81 476 SER A N 1
ATOM 3779 C CA . SER A 1 476 ? 137.943 51.850 -209.720 1.00 62.81 476 SER A CA 1
ATOM 3780 C C . SER A 1 476 ? 137.685 52.171 -211.198 1.00 62.81 476 SER A C 1
ATOM 3782 O O . SER A 1 476 ? 138.568 52.729 -211.848 1.00 62.81 476 SER A O 1
ATOM 3784 N N . GLY A 1 477 ? 136.462 51.974 -211.705 1.00 63.28 477 GLY A N 1
ATOM 3785 C CA . GLY A 1 477 ? 136.140 52.197 -213.126 1.00 63.28 477 GLY A CA 1
ATOM 3786 C C . GLY A 1 477 ? 136.235 53.658 -213.600 1.00 63.28 477 GLY A C 1
ATOM 3787 O O . GLY A 1 477 ? 136.655 53.927 -214.725 1.00 63.28 477 GLY A O 1
ATOM 3788 N N . TYR A 1 478 ? 135.914 54.638 -212.744 1.00 59.94 478 TYR A N 1
ATOM 3789 C CA . TYR A 1 478 ? 136.037 56.058 -213.117 1.00 59.94 478 TYR A CA 1
ATOM 3790 C C . TYR A 1 478 ? 137.500 56.535 -213.184 1.00 59.94 478 TYR A C 1
ATOM 3792 O O . TYR A 1 478 ? 137.810 57.508 -213.876 1.00 59.94 478 TYR A O 1
ATOM 3800 N N . ARG A 1 479 ? 138.413 55.849 -212.480 1.00 59.09 479 ARG A N 1
ATOM 3801 C CA . ARG A 1 479 ? 139.850 56.156 -212.498 1.00 59.09 479 ARG A CA 1
ATOM 3802 C C . ARG A 1 479 ? 140.482 55.743 -213.830 1.00 59.09 479 ARG A C 1
ATOM 3804 O O . ARG A 1 479 ? 141.232 56.528 -214.398 1.00 59.09 479 ARG A O 1
ATOM 3811 N N . GLU A 1 480 ? 140.079 54.595 -214.371 1.00 59.31 480 GLU A N 1
ATOM 3812 C CA . GLU A 1 480 ? 140.561 54.067 -215.657 1.00 59.31 480 GLU A CA 1
ATOM 3813 C C . GLU A 1 480 ? 139.985 54.821 -216.871 1.00 59.31 480 GLU A C 1
ATOM 3815 O O . GLU A 1 480 ? 140.689 55.069 -217.849 1.00 59.31 480 GLU A O 1
ATOM 3820 N N . LEU A 1 481 ? 138.724 55.274 -216.811 1.00 58.31 481 LEU A N 1
ATOM 3821 C CA . LEU A 1 481 ? 138.090 55.970 -217.941 1.00 58.31 481 LEU A CA 1
ATOM 3822 C C . LEU A 1 481 ? 138.616 57.403 -218.150 1.00 58.31 481 LEU A C 1
ATOM 3824 O O . LEU A 1 481 ? 138.605 57.919 -219.271 1.00 58.31 481 LEU A O 1
ATOM 3828 N N . LYS A 1 482 ? 139.101 58.062 -217.087 1.00 56.66 482 LYS A N 1
ATOM 3829 C CA . LYS A 1 482 ? 139.653 59.423 -217.184 1.00 56.66 482 LYS A CA 1
ATOM 3830 C C . LYS A 1 482 ? 141.076 59.444 -217.757 1.00 56.66 482 LYS A C 1
ATOM 3832 O O . LYS A 1 482 ? 141.425 60.413 -218.427 1.00 56.66 482 LYS A O 1
ATOM 3837 N N . GLU A 1 483 ? 141.860 58.382 -217.569 1.00 55.66 483 GLU A N 1
ATOM 3838 C CA . GLU A 1 483 ? 143.187 58.234 -218.192 1.00 55.66 483 GLU A CA 1
ATOM 3839 C C . GLU A 1 483 ? 143.111 58.031 -219.721 1.00 55.66 483 GLU A C 1
ATOM 3841 O O . GLU A 1 483 ? 144.078 58.321 -220.424 1.00 55.66 483 GLU A O 1
ATOM 3846 N N . ALA A 1 484 ? 141.955 57.626 -220.268 1.00 50.66 484 ALA A N 1
ATOM 3847 C CA . ALA A 1 484 ? 141.829 57.219 -221.670 1.00 50.66 484 ALA A CA 1
ATOM 3848 C C . ALA A 1 484 ? 141.356 58.302 -222.672 1.00 50.66 484 ALA A C 1
ATOM 3850 O O . ALA A 1 484 ? 141.583 58.138 -223.871 1.00 50.66 484 ALA A O 1
ATOM 3851 N N . VAL A 1 485 ? 140.688 59.393 -222.257 1.00 51.84 485 VAL A N 1
ATOM 3852 C CA . VAL A 1 485 ? 139.827 60.151 -223.207 1.00 51.84 485 VAL A CA 1
ATOM 3853 C C . VAL A 1 485 ? 140.278 61.565 -223.588 1.00 51.84 485 VAL A C 1
ATOM 3855 O O . VAL A 1 485 ? 139.857 62.050 -224.636 1.00 51.84 485 VAL A O 1
ATOM 3858 N N . VAL A 1 486 ? 141.181 62.243 -222.877 1.00 54.19 486 VAL A N 1
ATOM 3859 C CA . VAL A 1 486 ? 141.578 63.612 -223.294 1.00 54.19 486 VAL A CA 1
ATOM 3860 C C . VAL A 1 486 ? 143.053 63.705 -223.649 1.00 54.19 486 VAL A C 1
ATOM 3862 O O . VAL A 1 486 ? 143.837 64.452 -223.077 1.00 54.19 486 VAL A O 1
ATOM 3865 N N . GLY A 1 487 ? 143.385 62.962 -224.702 1.00 40.69 487 GLY A N 1
ATOM 3866 C CA . GLY A 1 487 ? 144.532 63.195 -225.564 1.00 40.69 487 GLY A CA 1
ATOM 3867 C C . GLY A 1 487 ? 144.131 63.029 -227.029 1.00 40.69 487 GLY A C 1
ATOM 3868 O O . GLY A 1 487 ? 144.325 61.944 -227.568 1.00 40.69 487 GLY A O 1
ATOM 3869 N N . LYS A 1 488 ? 143.573 64.084 -227.667 1.00 51.00 488 LYS A N 1
ATOM 3870 C CA . LYS A 1 488 ? 143.803 64.456 -229.094 1.00 51.00 488 LYS A CA 1
ATOM 3871 C C . LYS A 1 488 ? 142.976 65.673 -229.591 1.00 51.00 488 LYS A C 1
ATOM 3873 O O . LYS A 1 488 ? 141.968 65.519 -230.273 1.00 51.00 488 LYS A O 1
ATOM 3878 N N . LYS A 1 489 ? 143.499 66.895 -229.366 1.00 39.31 489 LYS A N 1
ATOM 3879 C CA . LYS A 1 489 ? 143.596 68.011 -230.352 1.00 39.31 489 LYS A CA 1
ATOM 3880 C C . LYS A 1 489 ? 144.544 69.129 -229.838 1.00 39.31 489 LYS A C 1
ATOM 3882 O O . LYS A 1 489 ? 144.216 69.804 -228.878 1.00 39.31 489 LYS A O 1
ATOM 3887 N N . ARG A 1 490 ? 145.708 69.266 -230.507 1.00 39.19 490 ARG A N 1
ATOM 3888 C CA . ARG A 1 490 ? 146.512 70.468 -230.901 1.00 39.19 490 ARG A CA 1
ATOM 3889 C C . ARG A 1 490 ? 146.385 71.748 -230.035 1.00 39.19 490 ARG A C 1
ATOM 3891 O O . ARG A 1 490 ? 145.292 72.284 -229.939 1.00 39.19 490 ARG A O 1
ATOM 3898 N N . ARG A 1 491 ? 147.461 72.372 -229.527 1.00 33.56 491 ARG A N 1
ATOM 3899 C CA . ARG A 1 491 ? 148.675 72.908 -230.203 1.00 33.56 491 ARG A CA 1
ATOM 3900 C C . ARG A 1 491 ? 149.917 72.915 -229.276 1.00 33.56 491 ARG A C 1
ATOM 3902 O O . ARG A 1 491 ? 149.755 72.719 -228.079 1.00 33.56 491 ARG A O 1
ATOM 3909 N N . PRO A 1 492 ? 151.127 73.129 -229.835 1.00 54.47 492 PRO A N 1
ATOM 3910 C CA . PRO A 1 492 ? 152.401 72.991 -229.136 1.00 54.47 492 PRO A CA 1
ATOM 3911 C C . PRO A 1 492 ? 152.896 74.319 -228.544 1.00 54.47 492 PRO A C 1
ATOM 3913 O O . PRO A 1 492 ? 152.620 75.369 -229.121 1.00 54.47 492 PRO A O 1
ATOM 3916 N N . VAL A 1 493 ? 153.652 74.227 -227.447 1.00 47.69 493 VAL A N 1
ATOM 3917 C CA . VAL A 1 493 ? 154.840 75.009 -227.028 1.00 47.69 493 VAL A CA 1
ATOM 3918 C C . VAL A 1 493 ? 154.949 74.944 -225.495 1.00 47.69 493 VAL A C 1
ATOM 3920 O O . VAL A 1 493 ? 153.927 75.010 -224.822 1.00 47.69 493 VAL A O 1
ATOM 3923 N N . ALA A 1 494 ? 156.200 74.719 -225.063 1.00 46.56 494 ALA A N 1
ATOM 3924 C CA . ALA A 1 494 ? 156.935 75.144 -223.860 1.00 46.56 494 ALA A CA 1
ATOM 3925 C C . ALA A 1 494 ? 156.207 75.573 -222.577 1.00 46.56 494 ALA A C 1
ATOM 3927 O O . ALA A 1 494 ? 155.207 76.316 -222.648 1.00 46.56 494 ALA A O 1
#

InterPro domains:
  IPR011684 Protein Networked (NET), actin-binding (NAB) domain [PF07765] (8-67)
  IPR011684 Protein Networked (NET), actin-binding (NAB) domain [PS51774] (1-74)